Protein 3KTC (pdb70)

Radius of gyration: 26.6 Å; Cα contacts (8 Å, |Δi|>4): 1332; chains: 2; bounding box: 58×81×52 Å

Nearest PDB structures (foldseek):
  3ktc-assembly1_B  TM=1.002E+00  e=1.904E-61  Pectobacterium atrosepticum SCRI1043
  8jq4-assembly1_A  TM=7.885E-01  e=1.400E-09  Lacticaseibacillus rhamnosus
  8jq5-assembly1_A  TM=7.880E-01  e=6.395E-09  Lacticaseibacillus rhamnosus
  3uu0-assembly1_A  TM=7.818E-01  e=1.367E-08  Halalkalibacterium halodurans
  1k77-assembly1_A  TM=7.700E-01  e=2.352E-08  Escherichia coli

Structure (mmCIF, N/CA/C/O backbone):
data_3KTC
#
_entry.id   3KTC
#
_cell.length_a   79.653
_cell.length_b   79.653
_cell.length_c   194.406
_cell.angle_alpha   90.000
_cell.angle_beta   90.000
_cell.angle_gamma   120.000
#
_symmetry.space_group_name_H-M   'P 31 2 1'
#
loop_
_entity.id
_entity.type
_entity.pdbx_description
1 polymer 'Xylose isomerase'
2 non-polymer 'FE (III) ION'
3 non-polymer 'MAGNESIUM ION'
4 non-polymer 'CHLORIDE ION'
5 non-polymer 'UNKNOWN LIGAND'
6 non-polymer 1,2-ETHANEDIOL
7 water water
#
loop_
_atom_site.group_PDB
_atom_site.id
_atom_site.type_symbol
_atom_site.label_atom_id
_atom_site.label_alt_id
_atom_site.label_comp_id
_atom_site.label_asym_id
_atom_site.label_entity_id
_atom_site.label_seq_id
_atom_site.pdbx_PDB_ins_code
_atom_site.Cartn_x
_atom_site.Cartn_y
_atom_site.Cartn_z
_atom_site.occupancy
_atom_site.B_iso_or_equiv
_atom_site.auth_seq_id
_atom_site.auth_comp_id
_atom_site.auth_asym_id
_atom_site.auth_atom_id
_atom_site.pdbx_PDB_model_num
ATOM 1 N N . ALA A 1 3 ? 17.499 32.348 2.550 1.00 60.08 2 ALA A N 1
ATOM 2 C CA . ALA A 1 3 ? 16.247 31.529 2.398 1.00 59.57 2 ALA A CA 1
ATOM 3 C C . ALA A 1 3 ? 14.980 32.403 2.408 1.00 57.89 2 ALA A C 1
ATOM 4 O O . ALA A 1 3 ? 14.831 33.292 3.257 1.00 58.90 2 ALA A O 1
ATOM 6 N N . THR A 1 4 ? 14.080 32.146 1.456 1.00 54.54 3 THR A N 1
ATOM 7 C CA . THR A 1 4 ? 12.815 32.875 1.357 1.00 50.97 3 THR A CA 1
ATOM 8 C C . THR A 1 4 ? 11.662 31.863 1.336 1.00 45.70 3 THR A C 1
ATOM 9 O O . THR A 1 4 ? 11.765 30.787 0.737 1.00 44.68 3 THR A O 1
ATOM 13 N N . TYR A 1 5 ? 10.571 32.206 2.012 1.00 37.90 4 TYR A N 1
ATOM 14 C CA . TYR A 1 5 ? 9.465 31.283 2.184 1.00 33.25 4 TYR A CA 1
ATOM 15 C C . TYR A 1 5 ? 8.147 31.911 1.803 1.00 32.13 4 TYR A C 1
ATOM 16 O O . TYR A 1 5 ? 7.915 33.086 2.068 1.00 35.16 4 TYR A O 1
ATOM 25 N N A ASN A 1 6 ? 7.296 31.113 1.169 0.50 32.01 5 ASN A N 1
ATOM 26 N N B ASN A 1 6 ? 7.297 31.126 1.153 0.50 31.65 5 ASN A N 1
ATOM 27 C CA A ASN A 1 6 ? 5.934 31.515 0.866 0.50 32.40 5 ASN A CA 1
ATOM 28 C CA B ASN A 1 6 ? 5.929 31.537 0.868 0.50 31.76 5 ASN A CA 1
ATOM 29 C C A ASN A 1 6 ? 5.087 30.897 1.971 0.50 28.57 5 ASN A C 1
ATOM 30 C C B ASN A 1 6 ? 5.083 30.907 1.964 0.50 28.21 5 ASN A C 1
ATOM 31 O O A ASN A 1 6 ? 4.632 29.756 1.867 0.50 27.97 5 ASN A O 1
ATOM 32 O O B ASN A 1 6 ? 4.623 29.770 1.845 0.50 27.71 5 ASN A O 1
ATOM 41 N N . TYR A 1 7 ? 4.912 31.644 3.054 1.00 26.44 6 TYR A N 1
ATOM 42 C CA . TYR A 1 7 ? 4.200 31.109 4.216 1.00 23.39 6 TYR A CA 1
ATOM 43 C C . TYR A 1 7 ? 2.719 30.855 3.943 1.00 23.29 6 TYR A C 1
ATOM 44 O O . TYR A 1 7 ? 2.115 31.507 3.083 1.00 25.35 6 TYR A O 1
ATOM 53 N N . PRO A 1 8 ? 2.143 29.926 4.683 1.00 24.15 7 PRO A N 1
ATOM 54 C CA . PRO A 1 8 ? 0.714 29.673 4.611 1.00 25.42 7 PRO A CA 1
ATOM 55 C C . PRO A 1 8 ? -0.076 30.912 4.998 1.00 24.37 7 PRO A C 1
ATOM 56 O O . PRO A 1 8 ? 0.451 31.836 5.639 1.00 24.66 7 PRO A O 1
ATOM 60 N N . GLU A 1 9 ? -1.334 30.950 4.588 1.00 24.64 8 GLU A N 1
ATOM 61 C CA . GLU A 1 9 ? -2.230 31.994 5.074 1.00 26.06 8 GLU A CA 1
ATOM 62 C C . GLU A 1 9 ? -2.620 31.601 6.494 1.00 23.65 8 GLU A C 1
ATOM 63 O O . GLU A 1 9 ? -2.802 30.414 6.783 1.00 24.24 8 GLU A O 1
ATOM 69 N N . PHE A 1 10 ? -2.702 32.605 7.362 1.00 23.34 9 PHE A N 1
ATOM 70 C CA . PHE A 1 10 ? -3.034 32.416 8.755 1.00 22.70 9 PHE A CA 1
ATOM 71 C C . PHE A 1 10 ? -4.406 32.973 9.048 1.00 23.15 9 PHE A C 1
ATOM 72 O O . PHE A 1 10 ? -4.844 33.949 8.431 1.00 23.64 9 PHE A O 1
ATOM 80 N N . GLY A 1 11 ? -5.074 32.352 10.004 1.00 23.90 10 GLY A N 1
ATOM 81 C CA . GLY A 1 11 ? -6.382 32.835 10.447 1.00 24.76 10 GLY A CA 1
ATOM 82 C C . GLY A 1 11 ? -6.574 32.601 11.927 1.00 25.08 10 GLY A C 1
ATOM 83 O O . GLY A 1 11 ? -5.750 31.969 12.572 1.00 23.76 10 GLY A O 1
ATOM 84 N N . ALA A 1 12 ? -7.648 33.152 12.477 1.00 23.66 11 ALA A N 1
ATOM 85 C CA . ALA A 1 12 ? -7.964 32.907 13.863 1.00 24.04 11 ALA A CA 1
ATOM 86 C C . ALA A 1 12 ? -9.460 32.962 14.043 1.00 25.11 11 ALA A C 1
ATOM 87 O O . ALA A 1 12 ? -10.166 33.692 13.333 1.00 25.05 11 ALA A O 1
ATOM 89 N N . GLY A 1 13 ? -9.960 32.210 15.009 1.00 25.10 12 GLY A N 1
ATOM 90 C CA . GLY A 1 13 ? -11.314 32.471 15.452 1.00 24.71 12 GLY A CA 1
ATOM 91 C C . GLY A 1 13 ? -11.400 33.883 15.972 1.00 25.56 12 GLY A C 1
ATOM 92 O O . GLY A 1 13 ? -10.494 34.361 16.642 1.00 25.48 12 GLY A O 1
ATOM 93 N N . LEU A 1 14 ? -12.476 34.598 15.655 1.00 24.41 13 LEU A N 1
ATOM 94 C CA . LEU A 1 14 ? -12.562 35.994 16.062 1.00 23.75 13 LEU A CA 1
ATOM 95 C C . LEU A 1 14 ? -12.498 36.106 17.581 1.00 24.05 13 LEU A C 1
ATOM 96 O O . LEU A 1 14 ? -11.947 37.073 18.111 1.00 23.88 13 LEU A O 1
ATOM 101 N N . TRP A 1 15 ? -13.065 35.111 18.269 1.00 25.20 14 TRP A N 1
ATOM 102 C CA . TRP A 1 15 ? -13.054 35.019 19.724 1.00 26.17 14 TRP A CA 1
ATOM 103 C C . TRP A 1 15 ? -11.651 34.958 20.333 1.00 26.20 14 TRP A C 1
ATOM 104 O O . TRP A 1 15 ? -11.508 35.161 21.516 1.00 26.08 14 TRP A O 1
ATOM 115 N N . HIS A 1 16 ? -10.617 34.730 19.526 1.00 23.00 15 HIS A N 1
ATOM 116 C CA . HIS A 1 16 ? -9.229 34.899 19.986 1.00 22.60 15 HIS A CA 1
ATOM 117 C C . HIS A 1 16 ? -9.019 36.323 20.503 1.00 23.86 15 HIS A C 1
ATOM 118 O O . HIS A 1 16 ? -8.075 36.576 21.246 1.00 24.00 15 HIS A O 1
ATOM 125 N N . PHE A 1 17 ? -9.843 37.277 20.039 1.00 22.17 16 PHE A N 1
ATOM 126 C CA . PHE A 1 17 ? -9.746 38.677 20.426 1.00 22.34 16 PHE A CA 1
ATOM 127 C C . PHE A 1 17 ? -10.908 39.193 21.274 1.00 23.52 16 PHE A C 1
ATOM 128 O O . PHE A 1 17 ? -11.035 40.397 21.495 1.00 23.91 16 PHE A O 1
ATOM 136 N N . ALA A 1 18 ? -11.726 38.261 21.770 1.00 23.75 17 ALA A N 1
ATOM 137 C CA . ALA A 1 18 ? -12.772 38.594 22.732 1.00 24.62 17 ALA A CA 1
ATOM 138 C C . ALA A 1 18 ? -12.170 38.445 24.122 1.00 25.88 17 ALA A C 1
ATOM 139 O O . ALA A 1 18 ? -11.143 37.786 24.306 1.00 25.96 17 ALA A O 1
ATOM 141 N N . ASN A 1 19 ? -12.818 39.059 25.100 1.00 25.85 18 ASN A N 1
ATOM 142 C CA . ASN A 1 19 ? -12.500 38.790 26.494 1.00 25.27 18 ASN A CA 1
ATOM 143 C C . ASN A 1 19 ? -13.520 37.788 26.986 1.00 26.15 18 ASN A C 1
ATOM 144 O O . ASN A 1 19 ? -14.653 37.752 26.513 1.00 27.09 18 ASN A O 1
ATOM 149 N N . TYR A 1 20 ? -13.105 36.951 27.923 1.00 23.62 19 TYR A N 1
ATOM 150 C CA . TYR A 1 20 ? -13.878 35.782 28.283 1.00 23.47 19 TYR A CA 1
ATOM 151 C C . TYR A 1 20 ? -14.524 35.911 29.649 1.00 24.05 19 TYR A C 1
ATOM 152 O O . TYR A 1 20 ? -14.379 36.913 30.353 1.00 23.59 19 TYR A O 1
ATOM 161 N N A ILE A 1 21 ? -15.232 34.864 30.024 0.60 23.08 20 ILE A N 1
ATOM 162 N N B ILE A 1 21 ? -15.314 34.889 29.957 0.40 23.04 20 ILE A N 1
ATOM 163 C CA A ILE A 1 21 ? -15.931 34.796 31.296 0.60 23.25 20 ILE A CA 1
ATOM 164 C CA B ILE A 1 21 ? -16.012 34.725 31.229 0.40 23.02 20 ILE A CA 1
ATOM 165 C C A ILE A 1 21 ? -15.988 33.310 31.628 0.60 23.11 20 ILE A C 1
ATOM 166 C C B ILE A 1 21 ? -15.846 33.262 31.630 0.40 22.97 20 ILE A C 1
ATOM 167 O O A ILE A 1 21 ? -16.011 32.475 30.722 0.60 23.76 20 ILE A O 1
ATOM 168 O O B ILE A 1 21 ? -15.555 32.406 30.792 0.40 23.50 20 ILE A O 1
ATOM 177 N N . ASP A 1 22 ? -15.969 32.982 32.922 1.00 23.46 21 ASP A N 1
ATOM 178 C CA . ASP A 1 22 ? -16.112 31.598 33.370 1.00 23.51 21 ASP A CA 1
ATOM 179 C C . ASP A 1 22 ? -16.980 31.570 34.624 1.00 24.34 21 ASP A C 1
ATOM 180 O O . ASP A 1 22 ? -17.493 32.610 35.066 1.00 24.57 21 ASP A O 1
ATOM 185 N N . ARG A 1 23 ? -17.196 30.382 35.177 1.00 22.98 22 ARG A N 1
ATOM 186 C CA . ARG A 1 23 ? -18.108 30.251 36.305 1.00 24.10 22 ARG A CA 1
ATOM 187 C C . ARG A 1 23 ? -17.613 30.869 37.600 1.00 26.14 22 ARG A C 1
ATOM 188 O O . ARG A 1 23 ? -18.387 30.970 38.572 1.00 25.17 22 ARG A O 1
ATOM 196 N N . TYR A 1 24 ? -16.349 31.291 37.617 1.00 26.14 23 TYR A N 1
ATOM 197 C CA . TYR A 1 24 ? -15.729 31.907 38.797 1.00 27.01 23 TYR A CA 1
ATOM 198 C C . TYR A 1 24 ? -15.570 33.409 38.601 1.00 26.72 23 TYR A C 1
ATOM 199 O O . TYR A 1 24 ? -16.134 34.202 39.376 1.00 26.44 23 TYR A O 1
ATOM 208 N N . ALA A 1 25 ? -14.822 33.821 37.572 1.00 25.77 24 ALA A N 1
ATOM 209 C CA . ALA A 1 25 ? -14.677 35.234 37.233 1.00 27.00 24 ALA A CA 1
ATOM 210 C C . ALA A 1 25 ? -15.917 35.599 36.418 1.00 27.52 24 ALA A C 1
ATOM 211 O O . ALA A 1 25 ? -15.859 35.841 35.207 1.00 28.77 24 ALA A O 1
ATOM 213 N N . VAL A 1 26 ? -17.048 35.664 37.108 1.00 26.50 25 VAL A N 1
ATOM 214 C CA . VAL A 1 26 ? -18.329 35.902 36.464 1.00 26.11 25 VAL A CA 1
ATOM 215 C C . VAL A 1 26 ? -18.465 37.333 35.999 1.00 28.91 25 VAL A C 1
ATOM 216 O O . VAL A 1 26 ? -19.403 37.649 35.271 1.00 30.46 25 VAL A O 1
ATOM 220 N N . ASP A 1 27 ? -17.556 38.204 36.447 1.00 27.41 26 ASP A N 1
ATOM 221 C CA . ASP A 1 27 ? -17.493 39.591 35.988 1.00 27.72 26 ASP A CA 1
ATOM 222 C C . ASP A 1 27 ? -16.523 39.783 34.821 1.00 27.85 26 ASP A C 1
ATOM 223 O O . ASP A 1 27 ? -16.284 40.907 34.396 1.00 29.86 26 ASP A O 1
ATOM 228 N N . GLY A 1 28 ? -15.995 38.676 34.308 1.00 27.11 27 GLY A N 1
ATOM 229 C CA . GLY A 1 28 ? -15.241 38.663 33.057 1.00 27.65 27 GLY A CA 1
ATOM 230 C C . GLY A 1 28 ? -13.763 38.863 33.226 1.00 26.88 27 GLY A C 1
ATOM 231 O O . GLY A 1 28 ? -13.339 39.365 34.230 1.00 29.64 27 GLY A O 1
ATOM 232 N N A TYR A 1 29 ? -13.008 38.420 32.226 0.60 24.59 28 TYR A N 1
ATOM 233 N N B TYR A 1 29 ? -12.978 38.493 32.223 0.40 24.85 28 TYR A N 1
ATOM 234 C CA A TYR A 1 29 ? -11.561 38.610 32.125 0.60 24.86 28 TYR A CA 1
ATOM 235 C CA B TYR A 1 29 ? -11.513 38.621 32.279 0.40 24.70 28 TYR A CA 1
ATOM 236 C C A TYR A 1 29 ? -11.332 39.752 31.150 0.60 25.22 28 TYR A C 1
ATOM 237 C C B TYR A 1 29 ? -11.001 39.963 31.708 0.40 24.74 28 TYR A C 1
ATOM 238 O O A TYR A 1 29 ? -10.753 39.565 30.077 0.60 29.12 28 TYR A O 1
ATOM 239 O O B TYR A 1 29 ? -9.801 40.201 31.664 0.40 26.32 28 TYR A O 1
ATOM 249 N N . GLY A 1 30 ? -11.913 40.889 31.456 1.00 26.17 29 GLY A N 1
ATOM 250 C CA . GLY A 1 30 ? -11.647 42.129 30.727 1.00 26.28 29 GLY A CA 1
ATOM 251 C C . GLY A 1 30 ? -13.003 42.601 30.244 1.00 26.30 29 GLY A C 1
ATOM 252 O O . GLY A 1 30 ? -13.999 41.892 30.396 1.00 26.01 29 GLY A O 1
ATOM 253 N N . PRO A 1 31 ? -13.049 43.793 29.627 1.00 28.62 30 PRO A N 1
ATOM 254 C CA . PRO A 1 31 ? -14.312 44.361 29.154 1.00 30.57 30 PRO A CA 1
ATOM 255 C C . PRO A 1 31 ? -14.884 43.658 27.912 1.00 31.49 30 PRO A C 1
ATOM 256 O O . PRO A 1 31 ? -14.148 43.034 27.136 1.00 27.35 30 PRO A O 1
ATOM 260 N N . ALA A 1 32 ? -16.194 43.769 27.735 1.00 32.44 31 ALA A N 1
ATOM 261 C CA . ALA A 1 32 ? -16.868 43.165 26.598 1.00 32.90 31 ALA A CA 1
ATOM 262 C C . ALA A 1 32 ? -16.441 43.905 25.342 1.00 31.43 31 ALA A C 1
ATOM 263 O O . ALA A 1 32 ? -16.486 45.126 25.291 1.00 31.22 31 ALA A O 1
ATOM 265 N N . LEU A 1 33 ? -15.986 43.163 24.338 1.00 28.54 32 LEU A N 1
ATOM 266 C CA . LEU A 1 33 ? -15.581 43.737 23.062 1.00 28.71 32 LEU A CA 1
ATOM 267 C C . LEU A 1 33 ? -16.605 43.359 21.989 1.00 27.04 32 LEU A C 1
ATOM 268 O O . LEU A 1 33 ? -17.026 42.201 21.898 1.00 28.76 32 LEU A O 1
ATOM 273 N N . SER A 1 34 ? -17.000 44.326 21.171 1.00 25.87 33 SER A N 1
ATOM 274 C CA . SER A 1 34 ? -17.948 44.043 20.113 1.00 26.53 33 SER A CA 1
ATOM 275 C C . SER A 1 34 ? -17.267 43.236 19.002 1.00 26.93 33 SER A C 1
ATOM 276 O O . SER A 1 34 ? -16.035 43.119 18.949 1.00 27.46 33 SER A O 1
ATOM 279 N N . THR A 1 35 ? -18.078 42.730 18.084 1.00 25.17 34 THR A N 1
ATOM 280 C CA . THR A 1 35 ? -17.579 42.036 16.901 1.00 24.57 34 THR A CA 1
ATOM 281 C C . THR A 1 35 ? -16.590 42.911 16.157 1.00 26.41 34 THR A C 1
ATOM 282 O O . THR A 1 35 ? -15.559 42.434 15.697 1.00 23.96 34 THR A O 1
ATOM 286 N N . ILE A 1 36 ? -16.916 44.198 16.066 1.00 25.33 35 ILE A N 1
ATOM 287 C CA . ILE A 1 36 ? -16.083 45.171 15.339 1.00 25.28 35 ILE A CA 1
ATOM 288 C C . ILE A 1 36 ? -14.770 45.413 16.084 1.00 26.72 35 ILE A C 1
ATOM 289 O O . ILE A 1 36 ? -13.714 45.381 15.461 1.00 22.59 35 ILE A O 1
ATOM 294 N N . ASP A 1 37 ? -14.827 45.586 17.414 1.00 25.39 36 ASP A N 1
ATOM 295 C CA . ASP A 1 37 ? -13.602 45.700 18.230 1.00 25.61 36 ASP A CA 1
ATOM 296 C C . ASP A 1 37 ? -12.689 44.484 18.031 1.00 24.75 36 ASP A C 1
ATOM 297 O O . ASP A 1 37 ? -11.457 44.600 17.968 1.00 25.70 36 ASP A O 1
ATOM 302 N N . GLN A 1 38 ? -13.294 43.308 17.945 1.00 24.52 37 GLN A N 1
ATOM 303 C CA . GLN A 1 38 ? -12.523 42.080 17.784 1.00 24.17 37 GLN A CA 1
ATOM 304 C C . GLN A 1 38 ? -11.837 42.012 16.404 1.00 24.13 37 GLN A C 1
ATOM 305 O O . GLN A 1 38 ? -10.688 41.587 16.291 1.00 25.85 37 GLN A O 1
ATOM 311 N N . ILE A 1 39 ? -12.544 42.447 15.361 1.00 23.55 38 ILE A N 1
ATOM 312 C CA . ILE A 1 39 ? -11.959 42.518 14.021 1.00 23.24 38 ILE A CA 1
ATOM 313 C C . ILE A 1 39 ? -10.804 43.527 14.017 1.00 22.31 38 ILE A C 1
ATOM 314 O O . ILE A 1 39 ? -9.740 43.265 13.435 1.00 24.61 38 ILE A O 1
ATOM 319 N N . ASN A 1 40 ? -10.991 44.672 14.672 1.00 24.38 39 ASN A N 1
ATOM 320 C CA . ASN A 1 40 ? -9.923 45.681 14.769 1.00 25.92 39 ASN A CA 1
ATOM 321 C C . ASN A 1 40 ? -8.704 45.119 15.502 1.00 26.77 39 ASN A C 1
ATOM 322 O O . ASN A 1 40 ? -7.571 45.389 15.137 1.00 27.31 39 ASN A O 1
ATOM 327 N N . ALA A 1 41 ? -8.944 44.325 16.538 1.00 25.60 40 ALA A N 1
ATOM 328 C CA . ALA A 1 41 ? -7.869 43.624 17.242 1.00 26.10 40 ALA A CA 1
ATOM 329 C C . ALA A 1 41 ? -7.133 42.639 16.335 1.00 25.31 40 ALA A C 1
ATOM 330 O O . ALA A 1 41 ? -5.892 42.606 16.304 1.00 27.78 40 ALA A O 1
ATOM 332 N N . ALA A 1 42 ? -7.873 41.849 15.567 1.00 23.22 41 ALA A N 1
ATOM 333 C CA . ALA A 1 42 ? -7.254 40.882 14.668 1.00 22.55 41 ALA A CA 1
ATOM 334 C C . ALA A 1 42 ? -6.356 41.610 13.680 1.00 22.72 41 ALA A C 1
ATOM 335 O O . ALA A 1 42 ? -5.275 41.122 13.338 1.00 24.26 41 ALA A O 1
ATOM 337 N N . LYS A 1 43 ? -6.781 42.800 13.252 1.00 22.61 42 LYS A N 1
ATOM 338 C CA . LYS A 1 43 ? -5.957 43.614 12.362 1.00 24.15 42 LYS A CA 1
ATOM 339 C C . LYS A 1 43 ? -4.572 43.922 12.940 1.00 24.63 42 LYS A C 1
ATOM 340 O O . LYS A 1 43 ? -3.568 43.932 12.208 1.00 24.08 42 LYS A O 1
ATOM 346 N N A GLU A 1 44 ? -4.523 44.157 14.256 0.60 24.86 43 GLU A N 1
ATOM 347 N N B GLU A 1 44 ? -4.512 44.159 14.246 0.40 23.12 43 GLU A N 1
ATOM 348 C CA A GLU A 1 44 ? -3.272 44.509 14.941 0.60 25.21 43 GLU A CA 1
ATOM 349 C CA B GLU A 1 44 ? -3.253 44.527 14.883 0.40 21.81 43 GLU A CA 1
ATOM 350 C C A GLU A 1 44 ? -2.250 43.389 14.941 0.60 23.22 43 GLU A C 1
ATOM 351 C C B GLU A 1 44 ? -2.257 43.382 15.012 0.40 21.53 43 GLU A C 1
ATOM 352 O O A GLU A 1 44 ? -1.072 43.652 15.111 0.60 23.92 43 GLU A O 1
ATOM 353 O O B GLU A 1 44 ? -1.104 43.627 15.332 0.40 21.84 43 GLU A O 1
ATOM 364 N N . VAL A 1 45 ? -2.678 42.144 14.762 1.00 22.64 44 VAL A N 1
ATOM 365 C CA . VAL A 1 45 ? -1.741 41.020 14.761 1.00 23.27 44 VAL A CA 1
ATOM 366 C C . VAL A 1 45 ? -0.716 41.210 13.647 1.00 25.13 44 VAL A C 1
ATOM 367 O O . VAL A 1 45 ? 0.497 41.024 13.854 1.00 26.16 44 VAL A O 1
ATOM 371 N N A GLY A 1 46 ? -1.196 41.616 12.474 0.50 25.08 45 GLY A N 1
ATOM 372 N N B GLY A 1 46 ? -1.216 41.622 12.483 0.50 26.18 45 GLY A N 1
ATOM 373 C CA A GLY A 1 46 ? -0.327 41.930 11.350 0.50 25.47 45 GLY A CA 1
ATOM 374 C CA B GLY A 1 46 ? -0.386 41.929 11.335 0.50 27.28 45 GLY A CA 1
ATOM 375 C C A GLY A 1 46 ? 0.085 40.785 10.456 0.50 26.28 45 GLY A C 1
ATOM 376 C C B GLY A 1 46 ? -0.372 40.873 10.258 0.50 28.61 45 GLY A C 1
ATOM 377 O O A GLY A 1 46 ? 0.975 40.944 9.616 0.50 28.17 45 GLY A O 1
ATOM 378 O O B GLY A 1 46 ? -0.348 41.202 9.074 0.50 34.38 45 GLY A O 1
ATOM 379 N N . GLU A 1 47 ? -0.503 39.619 10.655 1.00 27.42 46 GLU A N 1
ATOM 380 C CA . GLU A 1 47 ? -0.228 38.494 9.777 1.00 29.48 46 GLU A CA 1
ATOM 381 C C . GLU A 1 47 ? -1.430 37.639 9.430 1.00 25.85 46 GLU A C 1
ATOM 382 O O . GLU A 1 47 ? -1.272 36.613 8.765 1.00 25.27 46 GLU A O 1
ATOM 388 N N . LEU A 1 48 ? -2.610 38.002 9.936 1.00 23.80 47 LEU A N 1
ATOM 389 C CA . LEU A 1 48 ? -3.803 37.220 9.674 1.00 23.83 47 LEU A CA 1
ATOM 390 C C . LEU A 1 48 ? -4.460 37.618 8.373 1.00 24.31 47 LEU A C 1
ATOM 391 O O . LEU A 1 48 ? -4.484 38.798 8.013 1.00 23.75 47 LEU A O 1
ATOM 396 N N . SER A 1 49 ? -4.996 36.628 7.679 1.00 22.74 48 SER A N 1
ATOM 397 C CA . SER A 1 49 ? -5.759 36.851 6.470 1.00 23.55 48 SER A CA 1
ATOM 398 C C . SER A 1 49 ? -7.236 36.490 6.618 1.00 22.15 48 SER A C 1
ATOM 399 O O . SER A 1 49 ? -8.059 36.936 5.808 1.00 23.33 48 SER A O 1
ATOM 402 N N . TYR A 1 50 ? -7.561 35.671 7.625 1.00 23.09 49 TYR A N 1
ATOM 403 C CA . TYR A 1 50 ? -8.909 35.157 7.805 1.00 24.80 49 TYR A CA 1
ATOM 404 C C . TYR A 1 50 ? -9.315 35.160 9.235 1.00 24.82 49 TYR A C 1
ATOM 405 O O . TYR A 1 50 ? -8.485 35.015 10.121 1.00 23.18 49 TYR A O 1
ATOM 414 N N . VAL A 1 51 ? -10.613 35.294 9.451 1.00 24.53 50 VAL A N 1
ATOM 415 C CA . VAL A 1 51 ? -11.199 35.032 10.747 1.00 23.59 50 VAL A CA 1
ATOM 416 C C . VAL A 1 51 ? -12.452 34.174 10.610 1.00 23.70 50 VAL A C 1
ATOM 417 O O . VAL A 1 51 ? -13.070 34.132 9.546 1.00 23.67 50 VAL A O 1
ATOM 421 N N . ASP A 1 52 ? -12.783 33.461 11.687 1.00 22.52 51 ASP A N 1
ATOM 422 C CA . ASP A 1 52 ? -14.064 32.725 11.818 1.00 22.88 51 ASP A CA 1
ATOM 423 C C . ASP A 1 52 ? -14.928 33.584 12.727 1.00 23.25 51 ASP A C 1
ATOM 424 O O . ASP A 1 52 ? -14.559 33.838 13.875 1.00 24.34 51 ASP A O 1
ATOM 429 N N . LEU A 1 53 ? -16.066 34.052 12.216 1.00 23.08 52 LEU A N 1
ATOM 430 C CA . LEU A 1 53 ? -16.932 34.948 12.970 1.00 24.10 52 LEU A CA 1
ATOM 431 C C . LEU A 1 53 ? -18.135 34.239 13.597 1.00 23.46 52 LEU A C 1
ATOM 432 O O . LEU A 1 53 ? -18.906 33.589 12.903 1.00 24.76 52 LEU A O 1
ATOM 437 N N . PRO A 1 54 ? -18.296 34.358 14.924 1.00 24.05 53 PRO A N 1
ATOM 438 C CA . PRO A 1 54 ? -19.535 33.927 15.539 1.00 24.24 53 PRO A CA 1
ATOM 439 C C . PRO A 1 54 ? -20.741 34.723 15.046 1.00 24.31 53 PRO A C 1
ATOM 440 O O . PRO A 1 54 ? -20.622 35.895 14.766 1.00 27.18 53 PRO A O 1
ATOM 444 N N . TYR A 1 55 ? -21.889 34.061 14.972 1.00 23.69 54 TYR A N 1
ATOM 445 C CA . TYR A 1 55 ? -23.115 34.684 14.523 1.00 24.22 54 TYR A CA 1
ATOM 446 C C . TYR A 1 55 ? -24.243 34.220 15.411 1.00 23.80 54 TYR A C 1
ATOM 447 O O . TYR A 1 55 ? -24.330 33.036 15.676 1.00 24.77 54 TYR A O 1
ATOM 456 N N . PRO A 1 56 ? -25.138 35.134 15.839 1.00 24.43 55 PRO A N 1
ATOM 457 C CA . PRO A 1 56 ? -25.216 36.565 15.581 1.00 25.50 55 PRO A CA 1
ATOM 458 C C . PRO A 1 56 ? -24.010 37.331 16.075 1.00 24.85 55 PRO A C 1
ATOM 459 O O . PRO A 1 56 ? -23.285 36.851 16.949 1.00 26.06 55 PRO A O 1
ATOM 463 N N . PHE A 1 57 ? -23.786 38.488 15.464 1.00 26.20 56 PHE A N 1
ATOM 464 C CA . PHE A 1 57 ? -22.731 39.401 15.868 1.00 26.60 56 PHE A CA 1
ATOM 465 C C . PHE A 1 57 ? -23.149 40.017 17.188 1.00 28.94 56 PHE A C 1
ATOM 466 O O . PHE A 1 57 ? -24.303 39.847 17.603 1.00 29.74 56 PHE A O 1
ATOM 474 N N . THR A 1 58 ? -22.237 40.714 17.859 1.00 28.68 57 THR A N 1
ATOM 475 C CA . THR A 1 58 ? -22.605 41.359 19.135 1.00 27.69 57 THR A CA 1
ATOM 476 C C . THR A 1 58 ? -23.751 42.380 18.939 1.00 29.25 57 THR A C 1
ATOM 477 O O . THR A 1 58 ? -23.989 42.858 17.826 1.00 28.23 57 THR A O 1
ATOM 481 N N . PRO A 1 59 ? -24.497 42.699 20.020 1.00 29.82 58 PRO A N 1
ATOM 482 C CA . PRO A 1 59 ? -25.669 43.579 19.882 1.00 30.09 58 PRO A CA 1
ATOM 483 C C . PRO A 1 59 ? -25.431 44.873 19.132 1.00 31.05 58 PRO A C 1
ATOM 484 O O . PRO A 1 59 ? -24.450 45.565 19.387 1.00 31.80 58 PRO A O 1
ATOM 488 N N . GLY A 1 60 ? -26.307 45.173 18.184 1.00 30.61 59 GLY A N 1
ATOM 489 C CA . GLY A 1 60 ? -26.202 46.378 17.395 1.00 31.36 59 GLY A CA 1
ATOM 490 C C . GLY A 1 60 ? -25.333 46.287 16.155 1.00 29.73 59 GLY A C 1
ATOM 491 O O . GLY A 1 60 ? -25.440 47.138 15.270 1.00 29.36 59 GLY A O 1
ATOM 492 N N . VAL A 1 61 ? -24.478 45.268 16.075 1.00 29.44 60 VAL A N 1
ATOM 493 C CA . VAL A 1 61 ? -23.569 45.143 14.936 1.00 28.81 60 VAL A CA 1
ATOM 494 C C . VAL A 1 61 ? -24.279 44.569 13.721 1.00 26.91 60 VAL A C 1
ATOM 495 O O . VAL A 1 61 ? -24.899 43.518 13.818 1.00 30.12 60 VAL A O 1
ATOM 499 N N . THR A 1 62 ? -24.172 45.250 12.588 1.00 27.06 61 THR A N 1
ATOM 500 C CA . THR A 1 62 ? -24.808 44.782 11.364 1.00 28.45 61 THR A CA 1
ATOM 501 C C . THR A 1 62 ? -23.810 44.128 10.427 1.00 29.17 61 THR A C 1
ATOM 502 O O . THR A 1 62 ? -22.594 44.333 10.547 1.00 28.92 61 THR A O 1
ATOM 506 N N . LEU A 1 63 ? -24.350 43.353 9.484 1.00 29.94 62 LEU A N 1
ATOM 507 C CA . LEU A 1 63 ? -23.561 42.675 8.456 1.00 30.16 62 LEU A CA 1
ATOM 508 C C . LEU A 1 63 ? -22.763 43.672 7.634 1.00 27.28 62 LEU A C 1
ATOM 509 O O . LEU A 1 63 ? -21.618 43.409 7.287 1.00 25.51 62 LEU A O 1
ATOM 514 N N A SER A 1 64 ? -23.367 44.815 7.326 0.60 28.22 63 SER A N 1
ATOM 515 N N B SER A 1 64 ? -23.367 44.815 7.322 0.40 28.46 63 SER A N 1
ATOM 516 C CA A SER A 1 64 ? -22.687 45.855 6.566 0.60 27.27 63 SER A CA 1
ATOM 517 C CA B SER A 1 64 ? -22.685 45.866 6.570 0.40 28.34 63 SER A CA 1
ATOM 518 C C A SER A 1 64 ? -21.460 46.368 7.316 0.60 27.22 63 SER A C 1
ATOM 519 C C B SER A 1 64 ? -21.459 46.380 7.315 0.40 27.79 63 SER A C 1
ATOM 520 O O A SER A 1 64 ? -20.392 46.506 6.735 0.60 27.63 63 SER A O 1
ATOM 521 O O B SER A 1 64 ? -20.397 46.545 6.725 0.40 28.17 63 SER A O 1
ATOM 526 N N . GLU A 1 65 ? -21.609 46.616 8.615 1.00 27.07 64 GLU A N 1
ATOM 527 C CA . GLU A 1 65 ? -20.486 47.041 9.463 1.00 27.82 64 GLU A CA 1
ATOM 528 C C . GLU A 1 65 ? -19.386 45.981 9.535 1.00 26.63 64 GLU A C 1
ATOM 529 O O . GLU A 1 65 ? -18.196 46.315 9.535 1.00 25.69 64 GLU A O 1
ATOM 535 N N . VAL A 1 66 ? -19.780 44.712 9.605 1.00 26.71 65 VAL A N 1
ATOM 536 C CA . VAL A 1 66 ? -18.808 43.614 9.617 1.00 26.99 65 VAL A CA 1
ATOM 537 C C . VAL A 1 66 ? -18.018 43.604 8.301 1.00 26.61 65 VAL A C 1
ATOM 538 O O . VAL A 1 66 ? -16.783 43.541 8.301 1.00 25.79 65 VAL A O 1
ATOM 542 N N . LYS A 1 67 ? -18.730 43.722 7.180 1.00 25.98 66 LYS A N 1
ATOM 543 C CA . LYS A 1 67 ? -18.070 43.751 5.879 1.00 27.16 66 LYS A CA 1
ATOM 544 C C . LYS A 1 67 ? -17.037 44.879 5.804 1.00 26.18 66 LYS A C 1
ATOM 545 O O . LYS A 1 67 ? -15.916 44.667 5.334 1.00 26.26 66 LYS A O 1
ATOM 551 N N . ASP A 1 68 ? -17.414 46.057 6.297 1.00 26.68 67 ASP A N 1
ATOM 552 C CA . ASP A 1 68 ? -16.523 47.213 6.276 1.00 27.47 67 ASP A CA 1
ATOM 553 C C . ASP A 1 68 ? -15.283 47.000 7.156 1.00 26.25 67 ASP A C 1
ATOM 554 O O . ASP A 1 68 ? -14.160 47.322 6.750 1.00 25.49 67 ASP A O 1
ATOM 559 N N . ALA A 1 69 ? -15.491 46.457 8.351 1.00 24.90 68 ALA A N 1
ATOM 560 C CA . ALA A 1 69 ? -14.406 46.216 9.294 1.00 23.05 68 ALA A CA 1
ATOM 561 C C . ALA A 1 69 ? -13.452 45.185 8.739 1.00 25.06 68 ALA A C 1
ATOM 562 O O . ALA A 1 69 ? -12.236 45.323 8.877 1.00 23.87 68 ALA A O 1
ATOM 564 N N . LEU A 1 70 ? -14.003 44.125 8.141 1.00 25.61 69 LEU A N 1
ATOM 565 C CA . LEU A 1 70 ? -13.185 43.080 7.541 1.00 24.98 69 LEU A CA 1
ATOM 566 C C . LEU A 1 70 ? -12.333 43.653 6.414 1.00 25.33 69 LEU A C 1
ATOM 567 O O . LEU A 1 70 ? -11.126 43.413 6.349 1.00 26.84 69 LEU A O 1
ATOM 572 N N . LYS A 1 71 ? -12.956 44.420 5.536 1.00 25.57 70 LYS A N 1
ATOM 573 C CA . LYS A 1 71 ? -12.235 45.036 4.422 1.00 28.20 70 LYS A CA 1
ATOM 574 C C . LYS A 1 71 ? -11.109 45.951 4.947 1.00 27.73 70 LYS A C 1
ATOM 575 O O . LYS A 1 71 ? -9.968 45.873 4.482 1.00 27.34 70 LYS A O 1
ATOM 579 N N . ASP A 1 72 ? -11.410 46.769 5.952 1.00 27.56 71 ASP A N 1
ATOM 580 C CA . ASP A 1 72 ? -10.408 47.675 6.502 1.00 29.56 71 ASP A CA 1
ATOM 581 C C . ASP A 1 72 ? -9.266 46.957 7.213 1.00 29.15 71 ASP A C 1
ATOM 582 O O . ASP A 1 72 ? -8.163 47.484 7.277 1.00 31.17 71 ASP A O 1
ATOM 587 N N . ALA A 1 73 ? -9.533 45.755 7.718 1.00 26.64 72 ALA A N 1
ATOM 588 C CA . ALA A 1 73 ? -8.543 44.925 8.416 1.00 26.78 72 ALA A CA 1
ATOM 589 C C . ALA A 1 73 ? -7.712 44.049 7.493 1.00 26.06 72 ALA A C 1
ATOM 590 O O . ALA A 1 73 ? -6.793 43.364 7.961 1.00 28.63 72 ALA A O 1
ATOM 592 N N . GLY A 1 74 ? -8.074 44.000 6.215 1.00 27.35 73 GLY A N 1
ATOM 593 C CA . GLY A 1 74 ? -7.451 43.061 5.266 1.00 27.16 73 GLY A CA 1
ATOM 594 C C . GLY A 1 74 ? -7.802 41.619 5.575 1.00 26.94 73 GLY A C 1
ATOM 595 O O . GLY A 1 74 ? -6.987 40.708 5.403 1.00 29.23 73 GLY A O 1
ATOM 596 N N . LEU A 1 75 ? -9.015 41.396 6.063 1.00 25.80 74 LEU A N 1
ATOM 597 C CA . LEU A 1 75 ? -9.449 40.070 6.450 1.00 25.12 74 LEU A CA 1
ATOM 598 C C . LEU A 1 75 ? -10.665 39.593 5.665 1.00 24.16 74 LEU A C 1
ATOM 599 O O . LEU A 1 75 ? -11.492 40.392 5.226 1.00 25.38 74 LEU A O 1
ATOM 604 N N . LYS A 1 76 ? -10.734 38.274 5.516 1.00 23.99 75 LYS A N 1
ATOM 605 C CA . LYS A 1 76 ? -11.873 37.578 4.948 1.00 26.88 75 LYS A CA 1
ATOM 606 C C . LYS A 1 76 ? -12.414 36.580 5.959 1.00 25.29 75 LYS A C 1
ATOM 607 O O . LYS A 1 76 ? -11.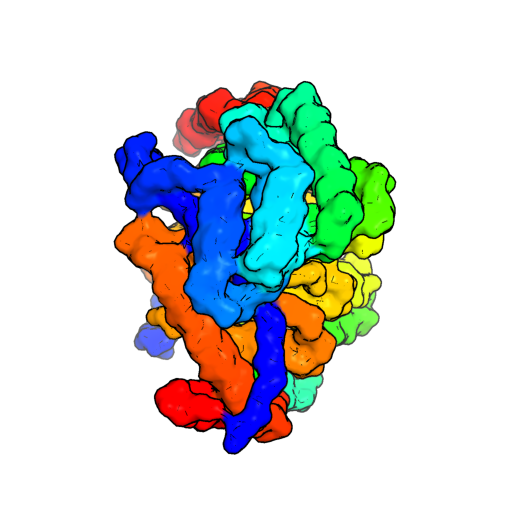682 36.079 6.806 1.00 24.38 75 LYS A O 1
ATOM 613 N N . ALA A 1 77 ? -13.697 36.268 5.838 1.00 24.73 76 ALA A N 1
ATOM 614 C CA . ALA A 1 77 ? -14.326 35.280 6.684 1.00 23.04 76 ALA A CA 1
ATOM 615 C C . ALA A 1 77 ? -14.026 33.881 6.126 1.00 23.81 76 ALA A C 1
ATOM 616 O O . ALA A 1 77 ? -14.321 33.603 4.972 1.00 25.59 76 ALA A O 1
ATOM 618 N N A ILE A 1 78 ? -13.406 33.036 6.936 0.70 24.99 77 ILE A N 1
ATOM 619 N N B ILE A 1 78 ? -13.413 33.018 6.927 0.30 24.55 77 ILE A N 1
ATOM 620 C CA A ILE A 1 78 ? -13.173 31.653 6.542 0.70 25.40 77 ILE A CA 1
ATOM 621 C CA B ILE A 1 78 ? -13.182 31.639 6.497 0.30 24.63 77 ILE A CA 1
ATOM 622 C C A ILE A 1 78 ? -14.387 30.811 6.917 0.70 25.84 77 ILE A C 1
ATOM 623 C C B ILE A 1 78 ? -14.342 30.753 6.952 0.30 25.41 77 ILE A C 1
ATOM 624 O O A ILE A 1 78 ? -14.780 29.910 6.185 0.70 25.42 77 ILE A O 1
ATOM 625 O O B ILE A 1 78 ? -14.656 29.758 6.306 0.30 25.17 77 ILE A O 1
ATOM 634 N N . GLY A 1 79 ? -14.974 31.119 8.062 1.00 25.74 78 GLY A N 1
ATOM 635 C CA . GLY A 1 79 ? -16.084 30.357 8.595 1.00 25.43 78 GLY A CA 1
ATOM 636 C C . GLY A 1 79 ? -17.007 31.270 9.366 1.00 25.91 78 GLY A C 1
ATOM 637 O O . GLY A 1 79 ? -16.638 32.399 9.727 1.00 25.98 78 GLY A O 1
ATOM 638 N N . ILE A 1 80 ? -18.231 30.791 9.570 1.00 24.44 79 ILE A N 1
ATOM 639 C CA . ILE A 1 80 ? -19.220 31.465 10.409 1.00 22.89 79 ILE A CA 1
ATOM 640 C C . ILE A 1 80 ? -19.659 30.434 11.419 1.00 24.29 79 ILE A C 1
ATOM 641 O O . ILE A 1 80 ? -20.006 29.316 11.058 1.00 25.72 79 ILE A O 1
ATOM 646 N N . THR A 1 81 ? -19.619 30.810 12.691 1.00 23.81 80 THR A N 1
ATOM 647 C CA . THR A 1 81 ? -19.957 29.887 13.782 1.00 22.19 80 THR A CA 1
ATOM 648 C C . THR A 1 81 ? -21.285 30.312 14.443 1.00 23.24 80 THR A C 1
ATOM 649 O O . THR A 1 81 ? -21.323 31.268 15.235 1.00 24.89 80 THR A O 1
ATOM 653 N N . PRO A 1 82 ? -22.402 29.644 14.082 1.00 23.19 81 PRO A N 1
ATOM 654 C CA . PRO A 1 82 ? -23.639 29.980 14.762 1.00 23.92 81 PRO A CA 1
ATOM 655 C C . PRO A 1 82 ? -23.518 29.683 16.252 1.00 23.95 81 PRO A C 1
ATOM 656 O O . PRO A 1 82 ? -23.030 28.611 16.668 1.00 23.80 81 PRO A O 1
ATOM 660 N N . GLU A 1 83 ? -23.970 30.623 17.067 1.00 24.57 82 GLU A N 1
ATOM 661 C CA . GLU A 1 83 ? -23.824 30.499 18.519 1.00 24.72 82 GLU A CA 1
ATOM 662 C C . GLU A 1 83 ? -24.963 29.689 19.147 1.00 25.90 82 GLU A C 1
ATOM 663 O O . GLU A 1 83 ? -25.825 30.217 19.846 1.00 26.20 82 GLU A O 1
ATOM 669 N N . ILE A 1 84 ? -24.890 28.379 18.910 1.00 24.83 83 ILE A N 1
ATOM 670 C CA . ILE A 1 84 ? -25.914 27.421 19.287 1.00 25.66 83 ILE A CA 1
ATOM 671 C C . ILE A 1 84 ? -25.681 26.825 20.673 1.00 26.03 83 ILE A C 1
ATOM 672 O O . ILE A 1 84 ? -26.215 25.785 20.999 1.00 25.38 83 ILE A O 1
ATOM 677 N N . TYR A 1 85 ? -24.915 27.530 21.493 1.00 25.41 84 TYR A N 1
ATOM 678 C CA . TYR A 1 85 ? -24.514 27.080 22.823 1.00 25.02 84 TYR A CA 1
ATOM 679 C C . TYR A 1 85 ? -24.810 28.132 23.903 1.00 23.98 84 TYR A C 1
ATOM 680 O O . TYR A 1 85 ? -24.382 27.975 25.055 1.00 25.29 84 TYR A O 1
ATOM 689 N N . LEU A 1 86 ? -25.572 29.167 23.541 1.00 24.37 85 LEU A N 1
ATOM 690 C CA . LEU A 1 86 ? -26.006 30.217 24.447 1.00 24.37 85 LEU A CA 1
ATOM 691 C C . LEU A 1 86 ? -27.147 29.690 25.307 1.00 26.01 85 LEU A C 1
ATOM 692 O O . LEU A 1 86 ? -27.629 28.565 25.111 1.00 26.32 85 LEU A O 1
ATOM 697 N N A GLN A 1 87 ? -27.576 30.511 26.264 0.50 26.35 86 GLN A N 1
ATOM 698 N N B GLN A 1 87 ? -27.580 30.509 26.262 0.50 25.79 86 GLN A N 1
ATOM 699 C CA A GLN A 1 87 ? -28.618 30.135 27.225 0.50 26.32 86 GLN A CA 1
ATOM 700 C CA B GLN A 1 87 ? -28.615 30.118 27.223 0.50 25.25 86 GLN A CA 1
ATOM 701 C C A GLN A 1 87 ? -29.818 29.442 26.603 0.50 26.41 86 GLN A C 1
ATOM 702 C C B GLN A 1 87 ? -29.821 29.438 26.601 0.50 25.86 86 GLN A C 1
ATOM 703 O O A GLN A 1 87 ? -30.293 28.435 27.133 0.50 26.55 86 GLN A O 1
ATOM 704 O O B GLN A 1 87 ? -30.302 28.432 27.130 0.50 25.96 86 GLN A O 1
ATOM 715 N N . LYS A 1 88 ? -30.307 29.974 25.488 1.00 26.19 87 LYS A N 1
ATOM 716 C CA . LYS A 1 88 ? -31.465 29.397 24.813 1.00 25.97 87 LYS A CA 1
ATOM 717 C C . LYS A 1 88 ? -31.292 27.909 24.543 1.00 23.95 87 LYS A C 1
ATOM 718 O O . LYS A 1 88 ? -32.262 27.124 24.646 1.00 24.57 87 LYS A O 1
ATOM 724 N N . TRP A 1 89 ? -30.051 27.525 24.228 1.00 23.64 88 TRP A N 1
ATOM 725 C CA . TRP A 1 89 ? -29.722 26.152 23.910 1.00 23.53 88 TRP A CA 1
ATOM 726 C C . TRP A 1 89 ? -28.823 25.527 24.962 1.00 24.74 88 TRP A C 1
ATOM 727 O O . TRP A 1 89 ? -28.065 24.580 24.695 1.00 23.72 88 TRP A O 1
ATOM 738 N N . SER A 1 90 ? -28.945 26.003 26.207 1.00 23.52 89 SER A N 1
ATOM 739 C CA . SER A 1 90 ? -28.115 25.457 27.272 1.00 23.64 89 SER A CA 1
ATOM 740 C C . SER A 1 90 ? -28.356 23.976 27.556 1.00 24.04 89 SER A C 1
ATOM 741 O O . SER A 1 90 ? -27.519 23.326 28.155 1.00 24.19 89 SER A O 1
ATOM 744 N N . ARG A 1 91 ? -29.490 23.444 27.106 1.00 23.78 90 ARG A N 1
ATOM 745 C CA . ARG A 1 91 ? -29.795 22.016 27.237 1.00 24.59 90 ARG A CA 1
ATOM 746 C C . ARG A 1 91 ? -29.749 21.299 25.890 1.00 26.11 90 ARG A C 1
ATOM 747 O O . ARG A 1 91 ? -30.173 20.152 25.777 1.00 24.96 90 ARG A O 1
ATOM 755 N N . GLY A 1 92 ? -29.131 21.957 24.909 1.00 25.10 91 GLY A N 1
ATOM 756 C CA . GLY A 1 92 ? -28.900 21.386 23.581 1.00 23.92 91 GLY A CA 1
ATOM 757 C C . GLY A 1 92 ? -29.428 22.258 22.457 1.00 23.04 91 GLY A C 1
ATOM 758 O O . GLY A 1 92 ? -30.349 23.069 22.644 1.00 24.12 91 GLY A O 1
ATOM 759 N N . ALA A 1 93 ? -28.821 22.074 21.285 1.00 23.46 92 ALA A N 1
ATOM 760 C CA . ALA A 1 93 ? -29.247 22.695 20.048 1.00 23.58 92 ALA A CA 1
ATOM 761 C C . ALA A 1 93 ? -29.956 21.590 19.240 1.00 24.17 92 ALA A C 1
ATOM 762 O O . ALA A 1 93 ? -31.181 21.456 19.310 1.00 25.46 92 ALA A O 1
ATOM 764 N N . PHE A 1 94 ? -29.203 20.735 18.540 1.00 24.03 93 PHE A N 1
ATOM 765 C CA . PHE A 1 94 ? -29.811 19.659 17.782 1.00 23.57 93 PHE A CA 1
ATOM 766 C C . PHE A 1 94 ? -30.506 18.667 18.702 1.00 23.67 93 PHE A C 1
ATOM 767 O O . PHE A 1 94 ? -31.442 17.976 18.291 1.00 24.13 93 PHE A O 1
ATOM 775 N N . THR A 1 95 ? -29.985 18.560 19.922 1.00 24.97 94 THR A N 1
ATOM 776 C CA . THR A 1 95 ? -30.429 17.547 20.860 1.00 24.09 94 THR A CA 1
ATOM 777 C C . THR A 1 95 ? -31.213 18.104 22.016 1.00 23.02 94 THR A C 1
ATOM 778 O O . THR A 1 95 ? -31.431 17.399 22.994 1.00 24.52 94 THR A O 1
ATOM 782 N N . ASN A 1 96 ? -31.671 19.345 21.935 1.00 25.14 95 ASN A N 1
ATOM 783 C CA . ASN A 1 96 ? -32.534 19.862 23.001 1.00 23.78 95 ASN A CA 1
ATOM 784 C C . ASN A 1 96 ? -33.760 18.964 23.195 1.00 25.32 95 ASN A C 1
ATOM 785 O O . ASN A 1 96 ? -34.325 18.496 22.230 1.00 24.30 95 ASN A O 1
ATOM 790 N N . PRO A 1 97 ? -34.144 18.667 24.444 1.00 25.34 96 PRO A N 1
ATOM 791 C CA . PRO A 1 97 ? -35.407 17.913 24.618 1.00 25.40 96 PRO A CA 1
ATOM 792 C C . PRO A 1 97 ? -36.647 18.639 24.137 1.00 26.86 96 PRO A C 1
ATOM 793 O O . PRO A 1 97 ? -37.655 17.993 23.874 1.00 27.47 96 PRO A O 1
ATOM 797 N N . ASP A 1 98 ? -36.577 19.958 24.015 1.00 25.08 97 ASP A N 1
ATOM 798 C CA . ASP A 1 98 ? -37.712 20.763 23.563 1.00 27.01 97 ASP A CA 1
ATOM 799 C C . ASP A 1 98 ? -37.657 20.907 22.043 1.00 26.19 97 ASP A C 1
ATOM 800 O O . ASP A 1 98 ? -36.739 21.518 21.523 1.00 26.46 97 ASP A O 1
ATOM 805 N N . PRO A 1 99 ? -38.631 20.337 21.304 1.00 26.82 98 PRO A N 1
ATOM 806 C CA . PRO A 1 99 ? -38.614 20.436 19.837 1.00 27.80 98 PRO A CA 1
ATOM 807 C C . PRO A 1 99 ? -38.574 21.862 19.334 1.00 27.56 98 PRO A C 1
ATOM 808 O O . PRO A 1 99 ? -38.000 22.125 18.285 1.00 28.19 98 PRO A O 1
ATOM 812 N N . ALA A 1 100 ? -39.187 22.778 20.077 1.00 29.39 99 ALA A N 1
ATOM 813 C CA . ALA A 1 100 ? -39.193 24.175 19.677 1.00 30.29 99 ALA A CA 1
ATOM 814 C C . ALA A 1 100 ? -37.782 24.758 19.686 1.00 28.84 99 ALA A C 1
ATOM 815 O O . ALA A 1 100 ? -37.442 25.582 18.826 1.00 29.74 99 ALA A O 1
ATOM 817 N N . ALA A 1 101 ? -36.990 24.338 20.661 1.00 25.17 100 ALA A N 1
ATOM 818 C CA . ALA A 1 101 ? -35.598 24.752 20.765 1.00 24.88 100 ALA A CA 1
ATOM 819 C C . ALA A 1 101 ? -34.774 24.195 19.599 1.00 25.97 100 ALA A C 1
ATOM 820 O O . ALA A 1 101 ? -33.904 24.878 19.058 1.00 26.12 100 ALA A O 1
ATOM 822 N N . ARG A 1 102 ? -35.021 22.940 19.227 1.00 25.34 101 ARG A N 1
ATOM 823 C CA . ARG A 1 102 ? -34.337 22.329 18.094 1.00 23.96 101 ARG A CA 1
ATOM 824 C C . ARG A 1 102 ? -34.630 23.083 16.796 1.00 24.51 101 ARG A C 1
ATOM 825 O O . ARG A 1 102 ? -33.751 23.299 15.968 1.00 26.50 101 ARG A O 1
ATOM 833 N N . ALA A 1 103 ? -35.889 23.473 16.638 1.00 26.16 102 ALA A N 1
ATOM 834 C CA . ALA A 1 103 ? -36.333 24.240 15.471 1.00 24.69 102 ALA A CA 1
ATOM 835 C C . ALA A 1 103 ? -35.674 25.608 15.446 1.00 25.65 102 ALA A C 1
ATOM 836 O O . ALA A 1 103 ? -35.237 26.049 14.390 1.00 25.63 102 ALA A O 1
ATOM 838 N N . ALA A 1 104 ? -35.598 26.271 16.595 1.00 24.99 103 ALA A N 1
ATOM 839 C CA . ALA A 1 104 ? -34.950 27.585 16.681 1.00 26.06 103 ALA A CA 1
ATOM 840 C C . ALA A 1 104 ? -33.455 27.465 16.359 1.00 26.26 103 ALA A C 1
ATOM 841 O O . ALA A 1 104 ? -32.884 28.352 15.724 1.00 26.80 103 ALA A O 1
ATOM 843 N N . ALA A 1 105 ? -32.811 26.386 16.820 1.00 24.61 104 ALA A N 1
ATOM 844 C CA . ALA A 1 105 ? -31.419 26.139 16.477 1.00 24.83 104 ALA A CA 1
ATOM 845 C C . ALA A 1 105 ? -31.273 25.992 14.973 1.00 23.56 104 ALA A C 1
ATOM 846 O O . ALA A 1 105 ? -30.376 26.601 14.378 1.00 25.07 104 ALA A O 1
ATOM 848 N N . PHE A 1 106 ? -32.145 25.208 14.350 1.00 23.90 105 PHE A N 1
ATOM 849 C CA . PHE A 1 106 ? -32.099 25.052 12.906 1.00 24.70 105 PHE A CA 1
ATOM 850 C C . PHE A 1 106 ? -32.203 26.416 12.234 1.00 25.75 105 PHE A C 1
ATOM 851 O O . PHE A 1 106 ? -31.423 26.723 11.325 1.00 24.29 105 PHE A O 1
ATOM 859 N N . GLU A 1 107 ? -33.152 27.235 12.668 1.00 25.19 106 GLU A N 1
ATOM 860 C CA . GLU A 1 107 ? -33.340 28.538 12.040 1.00 26.30 106 GLU A CA 1
ATOM 861 C C . GLU A 1 107 ? -32.087 29.411 12.121 1.00 24.75 106 GLU A C 1
ATOM 862 O O . GLU A 1 107 ? -31.755 30.069 11.125 1.00 25.22 106 GLU A O 1
ATOM 868 N N . LEU A 1 108 ? -31.414 29.434 13.265 1.00 24.57 107 LEU A N 1
ATOM 869 C CA . LEU A 1 108 ? -30.159 30.187 13.394 1.00 24.47 107 LEU A CA 1
ATOM 870 C C . LEU A 1 108 ? -29.071 29.637 12.485 1.00 24.89 107 LEU A C 1
ATOM 871 O O . LEU A 1 108 ? -28.405 30.393 11.793 1.00 25.53 107 LEU A O 1
ATOM 884 N N . HIS A 1 110 ? -29.424 27.828 9.762 1.00 24.29 109 HIS A N 1
ATOM 885 C CA . HIS A 1 110 ? -29.861 28.067 8.389 1.00 22.99 109 HIS A CA 1
ATOM 886 C C . HIS A 1 110 ? -29.541 29.522 7.976 1.00 24.25 109 HIS A C 1
ATOM 887 O O . HIS A 1 110 ? -29.033 29.778 6.880 1.00 25.01 109 HIS A O 1
ATOM 894 N N . GLU A 1 111 ? -29.835 30.468 8.866 1.00 24.86 110 GLU A N 1
ATOM 895 C CA . GLU A 1 111 ? -29.522 31.876 8.647 1.00 25.52 110 GLU A CA 1
ATOM 896 C C . GLU A 1 111 ? -28.016 32.070 8.523 1.00 23.92 110 GLU A C 1
ATOM 897 O O . GLU A 1 111 ? -27.544 32.856 7.680 1.00 24.56 110 GLU A O 1
ATOM 903 N N A SER A 1 112 ? -27.254 31.341 9.342 0.70 23.99 111 SER A N 1
ATOM 904 N N B SER A 1 112 ? -27.260 31.345 9.346 0.30 24.05 111 SER A N 1
ATOM 905 C CA A SER A 1 112 ? -25.794 31.450 9.312 0.70 23.67 111 SER A CA 1
ATOM 906 C CA B SER A 1 112 ? -25.799 31.417 9.329 0.30 23.70 111 SER A CA 1
ATOM 907 C C A SER A 1 112 ? -25.220 30.963 7.973 0.70 24.16 111 SER A C 1
ATOM 908 C C B SER A 1 112 ? -25.187 30.911 8.019 0.30 24.40 111 SER A C 1
ATOM 909 O O A SER A 1 112 ? -24.235 31.524 7.478 0.70 25.37 111 SER A O 1
ATOM 910 O O B SER A 1 112 ? -24.106 31.355 7.634 0.30 26.24 111 SER A O 1
ATOM 915 N N . ALA A 1 113 ? -25.864 29.983 7.346 1.00 24.46 112 ALA A N 1
ATOM 916 C CA . ALA A 1 113 ? -25.451 29.548 6.002 1.00 24.59 112 ALA A CA 1
ATOM 917 C C . ALA A 1 113 ? -25.614 30.709 5.012 1.00 23.39 112 ALA A C 1
ATOM 918 O O . ALA A 1 113 ? -24.775 30.901 4.144 1.00 24.96 112 ALA A O 1
ATOM 920 N N . GLY A 1 114 ? -26.669 31.498 5.172 1.00 23.00 113 GLY A N 1
ATOM 921 C CA . GLY A 1 114 ? -26.830 32.725 4.388 1.00 23.76 113 GLY A CA 1
ATOM 922 C C . GLY A 1 114 ? -25.695 33.727 4.574 1.00 23.70 113 GLY A C 1
ATOM 923 O O . GLY A 1 114 ? -25.272 34.385 3.623 1.00 25.86 113 GLY A O 1
ATOM 924 N N . ILE A 1 115 ? -25.218 33.860 5.814 1.00 25.37 114 ILE A N 1
ATOM 925 C CA . ILE A 1 115 ? -24.089 34.750 6.121 1.00 25.28 114 ILE A CA 1
ATOM 926 C C . ILE A 1 115 ? -22.824 34.217 5.451 1.00 23.77 114 ILE A C 1
ATOM 927 O O . ILE A 1 115 ? -22.029 34.983 4.892 1.00 25.48 114 ILE A O 1
ATOM 932 N N . VAL A 1 116 ? -22.640 32.900 5.461 1.00 23.39 115 VAL A N 1
ATOM 933 C CA . VAL A 1 116 ? -21.537 32.296 4.713 1.00 23.55 115 VAL A CA 1
ATOM 934 C C . VAL A 1 116 ? -21.598 32.675 3.226 1.00 25.30 115 VAL A C 1
ATOM 935 O O . VAL A 1 116 ? -20.582 33.034 2.629 1.00 24.91 115 VAL A O 1
ATOM 939 N N . ARG A 1 117 ? -22.788 32.598 2.637 1.00 24.42 116 ARG A N 1
ATOM 940 C CA . ARG A 1 117 ? -22.959 32.997 1.233 1.00 24.76 116 ARG A CA 1
ATOM 941 C C . ARG A 1 117 ? -22.596 34.453 1.028 1.00 26.00 116 ARG A C 1
ATOM 942 O O . ARG A 1 117 ? -21.872 34.784 0.092 1.00 28.09 116 ARG A O 1
ATOM 950 N N . GLU A 1 118 ? -23.115 35.321 1.885 1.00 26.14 117 GLU A N 1
ATOM 951 C CA . GLU A 1 118 ? -22.858 36.773 1.780 1.00 29.02 117 GLU A CA 1
ATOM 952 C C . GLU A 1 118 ? -21.401 37.142 1.895 1.00 27.91 117 GLU A C 1
ATOM 953 O O . GLU A 1 118 ? -20.938 38.013 1.190 1.00 29.40 117 GLU A O 1
ATOM 959 N N . LEU A 1 119 ? -20.698 36.498 2.818 1.00 26.16 118 LEU A N 1
ATOM 960 C CA . LEU A 1 119 ? -19.306 36.818 3.089 1.00 27.21 118 LEU A CA 1
ATOM 961 C C . LEU A 1 119 ? -18.313 35.964 2.319 1.00 28.83 118 LEU A C 1
ATOM 962 O O . LEU A 1 119 ? -17.093 36.157 2.476 1.00 30.19 118 LEU A O 1
ATOM 967 N N . GLY A 1 120 ? -18.812 35.035 1.504 1.00 26.43 119 GLY A N 1
ATOM 968 C CA . GLY A 1 120 ? -17.944 34.161 0.718 1.00 28.13 119 GLY A CA 1
ATOM 969 C C . GLY A 1 120 ? -17.081 33.249 1.571 1.00 28.17 119 GLY A C 1
ATOM 970 O O . GLY A 1 120 ? -15.981 32.887 1.179 1.00 28.24 119 GLY A O 1
ATOM 971 N N . ALA A 1 121 ? -17.581 32.870 2.743 1.00 26.91 120 ALA A N 1
ATOM 972 C CA . ALA A 1 121 ? -16.858 31.987 3.651 1.00 25.10 120 ALA A CA 1
ATOM 973 C C . ALA A 1 121 ? -16.826 30.535 3.133 1.00 25.27 120 ALA A C 1
ATOM 974 O O . ALA A 1 121 ? -17.601 30.160 2.257 1.00 25.72 120 ALA A O 1
ATOM 976 N N . ASN A 1 122 ? -15.912 29.737 3.680 1.00 23.91 121 ASN A N 1
ATOM 977 C CA . ASN A 1 122 ? -15.738 28.363 3.259 1.00 23.97 121 ASN A CA 1
ATOM 978 C C . ASN A 1 122 ? -16.817 27.457 3.833 1.00 25.66 121 ASN A C 1
ATOM 979 O O . ASN A 1 122 ? -17.256 26.513 3.183 1.00 26.63 121 ASN A O 1
ATOM 984 N N . TYR A 1 123 ? -17.200 27.702 5.079 1.00 25.62 122 TYR A N 1
ATOM 985 C CA . TYR A 1 123 ? -18.121 26.807 5.769 1.00 24.98 122 TYR A CA 1
ATOM 986 C C . TYR A 1 123 ? -18.870 27.465 6.914 1.00 27.47 122 TYR A C 1
ATOM 987 O O . TYR A 1 123 ? -18.456 28.490 7.457 1.00 24.13 122 TYR A O 1
ATOM 996 N N . VAL A 1 124 ? -20.002 26.848 7.251 1.00 24.14 123 VAL A N 1
ATOM 997 C CA . VAL A 1 124 ? -20.642 27.054 8.527 1.00 24.64 123 VAL A CA 1
ATOM 998 C C . VAL A 1 124 ? -19.901 26.109 9.466 1.00 24.54 123 VAL A C 1
ATOM 999 O O . VAL A 1 124 ? -19.758 24.916 9.197 1.00 24.42 123 VAL A O 1
ATOM 1003 N N . LYS A 1 125 ? -19.354 26.665 10.531 1.00 23.55 124 LYS A N 1
ATOM 1004 C CA . LYS A 1 125 ? -18.592 25.893 11.517 1.00 22.71 124 LYS A CA 1
ATOM 1005 C C . LYS A 1 125 ? -19.579 25.501 12.627 1.00 24.35 124 LYS A C 1
ATOM 1006 O O . LYS A 1 125 ? -20.055 26.348 13.385 1.00 24.65 124 LYS A O 1
ATOM 1012 N N . VAL A 1 126 ? -19.875 24.210 12.699 1.00 23.22 125 VAL A N 1
ATOM 1013 C CA . VAL A 1 126 ? -20.888 23.689 13.590 1.00 21.83 125 VAL A CA 1
ATOM 1014 C C . VAL A 1 126 ? -20.222 23.084 14.801 1.00 23.65 125 VAL A C 1
ATOM 1015 O O . VAL A 1 126 ? -19.542 22.075 14.715 1.00 24.09 125 VAL A O 1
ATOM 1019 N N . TRP A 1 127 ? -20.430 23.707 15.949 1.00 25.11 126 TRP A N 1
ATOM 1020 C CA . TRP A 1 127 ? -19.900 23.193 17.217 1.00 23.65 126 TRP A CA 1
ATOM 1021 C C . TRP A 1 127 ? -21.024 23.166 18.226 1.00 25.53 126 TRP A C 1
ATOM 1022 O O . TRP A 1 127 ? -21.311 24.161 18.850 1.00 24.24 126 TRP A O 1
ATOM 1033 N N . PRO A 1 128 ? -21.695 22.031 18.357 1.00 24.57 127 PRO A N 1
ATOM 1034 C CA . PRO A 1 128 ? -22.902 21.976 19.205 1.00 26.40 127 PRO A CA 1
ATOM 1035 C C . PRO A 1 128 ? -22.553 21.644 20.656 1.00 23.58 127 PRO A C 1
ATOM 1036 O O . PRO A 1 128 ? -22.847 20.567 21.173 1.00 26.05 127 PRO A O 1
ATOM 1040 N N . GLY A 1 129 ? -21.851 22.577 21.284 1.00 24.70 128 GLY A N 1
ATOM 1041 C CA . GLY A 1 129 ? -21.289 22.375 22.583 1.00 23.88 128 GLY A CA 1
ATOM 1042 C C . GLY A 1 129 ? -22.178 21.942 23.713 1.00 23.62 128 GLY A C 1
ATOM 1043 O O . GLY A 1 129 ? -21.695 21.306 24.652 1.00 25.15 128 GLY A O 1
ATOM 1044 N N . GLN A 1 130 ? -23.459 22.298 23.645 1.00 24.58 129 GLN A N 1
ATOM 1045 C CA . GLN A 1 130 ? -24.407 21.930 24.689 1.00 22.99 129 GLN A CA 1
ATOM 1046 C C . GLN A 1 130 ? -25.095 20.601 24.406 1.00 23.81 129 GLN A C 1
ATOM 1047 O O . GLN A 1 130 ? -25.997 20.214 25.145 1.00 25.18 129 GLN A O 1
ATOM 1053 N N . ASP A 1 131 ? -24.704 19.921 23.327 1.00 22.89 130 ASP A N 1
ATOM 1054 C CA . ASP A 1 131 ? -25.350 18.683 22.907 1.00 22.18 130 ASP A CA 1
ATOM 1055 C C . ASP A 1 131 ? -24.603 17.504 23.472 1.00 23.34 130 ASP A C 1
ATOM 1056 O O . ASP A 1 131 ? -23.465 17.269 23.122 1.00 25.00 130 ASP A O 1
ATOM 1061 N N . GLY A 1 132 ? -25.258 16.725 24.307 1.00 23.05 131 GLY A N 1
ATOM 1062 C CA . GLY A 1 132 ? -24.613 15.582 24.917 1.00 23.04 131 GLY A CA 1
ATOM 1063 C C . GLY A 1 132 ? -25.303 15.199 26.202 1.00 24.01 131 GLY A C 1
ATOM 1064 O O . GLY A 1 132 ? -26.536 15.226 26.267 1.00 23.51 131 GLY A O 1
ATOM 1065 N N . TRP A 1 133 ? -24.513 14.887 27.230 1.00 23.43 132 TRP A N 1
ATOM 1066 C CA . TRP A 1 133 ? -25.058 14.469 28.519 1.00 23.02 132 TRP A CA 1
ATOM 1067 C C . TRP A 1 133 ? -24.087 14.834 29.616 1.00 23.60 132 TRP A C 1
ATOM 1068 O O . TRP A 1 133 ? -22.900 15.037 29.373 1.00 24.08 132 TRP A O 1
ATOM 1079 N N . ASP A 1 134 ? -24.632 14.921 30.833 1.00 24.41 133 ASP A N 1
ATOM 1080 C CA . ASP A 1 134 ? -23.875 15.182 32.047 1.00 23.44 133 ASP A CA 1
ATOM 1081 C C . ASP A 1 134 ? -23.814 14.002 33.016 1.00 23.12 133 ASP A C 1
ATOM 1082 O O . ASP A 1 134 ? -22.834 13.859 33.733 1.00 24.49 133 ASP A O 1
ATOM 1087 N N . TYR A 1 135 ? -24.826 13.132 33.015 1.00 22.73 134 TYR A N 1
ATOM 1088 C CA . TYR A 1 135 ? -24.845 11.989 33.890 1.00 21.82 134 TYR A CA 1
ATOM 1089 C C . TYR A 1 135 ? -25.057 10.683 33.175 1.00 23.46 134 TYR A C 1
ATOM 1090 O O . TYR A 1 135 ? -25.813 10.642 32.196 1.00 23.38 134 TYR A O 1
ATOM 1099 N N . PRO A 1 136 ? -24.459 9.594 33.704 1.00 22.99 135 PRO A N 1
ATOM 1100 C CA . PRO A 1 136 ? -24.929 8.275 33.249 1.00 23.48 135 PRO A CA 1
ATOM 1101 C C . PRO A 1 136 ? -26.440 8.170 33.421 1.00 23.74 135 PRO A C 1
ATOM 1102 O O . PRO A 1 136 ? -26.992 8.706 34.375 1.00 23.61 135 PRO A O 1
ATOM 1106 N N . PHE A 1 137 ? -27.084 7.541 32.437 1.00 22.80 136 PHE A N 1
ATOM 1107 C CA . PHE A 1 137 ? -28.537 7.310 32.389 1.00 22.56 136 PHE A CA 1
ATOM 1108 C C . PHE A 1 137 ? -29.380 8.562 32.043 1.00 22.62 136 PHE A C 1
ATOM 1109 O O . PHE A 1 137 ? -30.595 8.449 31.902 1.00 21.48 136 PHE A O 1
ATOM 1117 N N . GLN A 1 138 ? -28.767 9.732 31.864 1.00 22.51 137 GLN A N 1
ATOM 1118 C CA . GLN A 1 138 ? -29.533 10.932 31.564 1.00 22.05 137 GLN A CA 1
ATOM 1119 C C . GLN A 1 138 ? -30.245 10.866 30.211 1.00 22.26 137 GLN A C 1
ATOM 1120 O O . GLN A 1 138 ? -31.326 11.430 30.036 1.00 21.97 137 GLN A O 1
ATOM 1126 N N . VAL A 1 139 ? -29.644 10.141 29.277 1.00 21.59 138 VAL A N 1
ATOM 1127 C CA . VAL A 1 139 ? -30.151 10.114 27.908 1.00 22.40 138 VAL A CA 1
ATOM 1128 C C . VAL A 1 139 ? -30.364 8.711 27.396 1.00 22.74 138 VAL A C 1
ATOM 1129 O O . VAL A 1 139 ? -29.756 7.754 27.874 1.00 22.25 138 VAL A O 1
ATOM 1133 N N . SER A 1 140 ? -31.261 8.602 26.426 1.00 21.90 139 SER A N 1
ATOM 1134 C CA . SER A 1 140 ? -31.351 7.436 25.575 1.00 21.75 139 SER A CA 1
ATOM 1135 C C . SER A 1 140 ? -30.192 7.614 24.598 1.00 22.41 139 SER A C 1
ATOM 1136 O O . SER A 1 140 ? -30.217 8.551 23.811 1.00 22.39 139 SER A O 1
ATOM 1139 N N . HIS A 1 141 ? -29.179 6.751 24.639 1.00 21.35 140 HIS A N 1
ATOM 1140 C CA . HIS A 1 141 ? -28.042 6.933 23.723 1.00 22.91 140 HIS A CA 1
ATOM 1141 C C . HIS A 1 141 ? -28.458 6.811 22.257 1.00 24.61 140 HIS A C 1
ATOM 1142 O O . HIS A 1 141 ? -27.992 7.576 21.384 1.00 25.36 140 HIS A O 1
ATOM 1149 N N . LYS A 1 142 ? -29.363 5.883 22.000 1.00 22.32 141 LYS A N 1
ATOM 1150 C CA . LYS A 1 142 ? -29.897 5.723 20.651 1.00 22.57 141 LYS A CA 1
ATOM 1151 C C . LYS A 1 142 ? -30.609 7.002 20.197 1.00 24.48 141 LYS A C 1
ATOM 1152 O O . LYS A 1 142 ? -30.331 7.530 19.096 1.00 23.89 141 LYS A O 1
ATOM 1158 N N . ASN A 1 143 ? -31.504 7.515 21.028 1.00 22.46 142 ASN A N 1
ATOM 1159 C CA . ASN A 1 143 ? -32.319 8.650 20.590 1.00 22.38 142 ASN A CA 1
ATOM 1160 C C . ASN A 1 143 ? -31.524 9.942 20.514 1.00 22.87 142 ASN A C 1
ATOM 1161 O O . ASN A 1 143 ? -31.766 10.775 19.638 1.00 24.01 142 ASN A O 1
ATOM 1166 N N . LEU A 1 144 ? -30.588 10.127 21.439 1.00 23.68 143 LEU A N 1
ATOM 1167 C CA . LEU A 1 144 ? -29.765 11.319 21.451 1.00 24.27 143 LEU A CA 1
ATOM 1168 C C . LEU A 1 144 ? -28.935 11.379 20.161 1.00 24.69 143 LEU A C 1
ATOM 1169 O O . LEU A 1 144 ? -28.867 12.426 19.485 1.00 23.96 143 LEU A O 1
ATOM 1174 N N . TRP A 1 145 ? -28.312 10.262 19.801 1.00 24.34 144 TRP A N 1
ATOM 1175 C CA . TRP A 1 145 ? -27.451 10.270 18.619 1.00 23.18 144 TRP A CA 1
ATOM 1176 C C . TRP A 1 145 ? -28.297 10.405 17.358 1.00 23.61 144 TRP A C 1
ATOM 1177 O O . TRP A 1 145 ? -27.888 11.012 16.380 1.00 24.81 144 TRP A O 1
ATOM 1188 N N . LYS A 1 146 ? -29.498 9.847 17.380 1.00 23.97 145 LYS A N 1
ATOM 1189 C CA . LYS A 1 146 ? -30.420 10.018 16.253 1.00 25.92 145 LYS A CA 1
ATOM 1190 C C . LYS A 1 146 ? -30.777 11.497 16.046 1.00 25.49 145 LYS A C 1
ATOM 1191 O O . LYS A 1 146 ? -30.774 11.987 14.916 1.00 24.89 145 LYS A O 1
ATOM 1197 N N . LEU A 1 147 ? -31.096 12.217 17.122 1.00 23.66 146 LEU A N 1
ATOM 1198 C CA . LEU A 1 147 ? -31.350 13.661 17.016 1.00 24.49 146 LEU A CA 1
ATOM 1199 C C . LEU A 1 147 ? -30.139 14.396 16.451 1.00 22.62 146 LEU A C 1
ATOM 1200 O O . LEU A 1 147 ? -30.270 15.276 15.599 1.00 24.88 146 LEU A O 1
ATOM 1205 N N . ALA A 1 148 ? -28.960 14.041 16.910 1.00 22.14 147 ALA A N 1
ATOM 1206 C CA . ALA A 1 148 ? -27.744 14.681 16.425 1.00 23.21 147 ALA A CA 1
ATOM 1207 C C . ALA A 1 148 ? -27.563 14.487 14.914 1.00 23.75 147 ALA A C 1
ATOM 1208 O O . ALA A 1 148 ? -27.279 15.436 14.155 1.00 24.05 147 ALA A O 1
ATOM 1210 N N . VAL A 1 149 ? -27.663 13.242 14.477 1.00 23.86 148 VAL A N 1
ATOM 1211 C CA . VAL A 1 149 ? -27.449 12.915 13.073 1.00 24.60 148 VAL A CA 1
ATOM 1212 C C . VAL A 1 149 ? -28.565 13.448 12.204 1.00 24.84 148 VAL A C 1
ATOM 1213 O O . VAL A 1 149 ? -28.299 14.066 11.164 1.00 25.29 148 VAL A O 1
ATOM 1217 N N . ASP A 1 150 ? -29.818 13.223 12.605 1.00 24.34 149 ASP A N 1
ATOM 1218 C CA . ASP A 1 150 ? -30.960 13.689 11.797 1.00 24.71 149 ASP A CA 1
ATOM 1219 C C . ASP A 1 150 ? -30.998 15.230 11.691 1.00 25.89 149 ASP A C 1
ATOM 1220 O O . ASP A 1 150 ? -31.287 15.782 10.613 1.00 25.09 149 ASP A O 1
ATOM 1225 N N . GLY A 1 151 ? -30.729 15.919 12.802 1.00 24.81 150 GLY A N 1
ATOM 1226 C CA . GLY A 1 151 ? -30.707 17.365 12.812 1.00 25.39 150 GLY A CA 1
ATOM 1227 C C . GLY A 1 151 ? -29.626 17.916 11.899 1.00 24.24 150 GLY A C 1
ATOM 1228 O O . GLY A 1 151 ? -29.842 18.903 11.204 1.00 24.37 150 GLY A O 1
ATOM 1245 N N . ARG A 1 153 ? -28.413 16.348 9.289 1.00 24.49 152 ARG A N 1
ATOM 1246 C CA . ARG A 1 153 ? -28.841 16.062 7.925 1.00 24.86 152 ARG A CA 1
ATOM 1247 C C . ARG A 1 153 ? -29.859 17.096 7.469 1.00 26.11 152 ARG A C 1
ATOM 1248 O O . ARG A 1 153 ? -29.834 17.567 6.325 1.00 26.42 152 ARG A O 1
ATOM 1256 N N . ASP A 1 154 ? -30.803 17.431 8.349 1.00 26.90 153 ASP A N 1
ATOM 1257 C CA . ASP A 1 154 ? -31.810 18.429 7.996 1.00 26.20 153 ASP A CA 1
ATOM 1258 C C . ASP A 1 154 ? -31.163 19.763 7.620 1.00 25.36 153 ASP A C 1
ATOM 1259 O O . ASP A 1 154 ? -31.572 20.393 6.665 1.00 25.84 153 ASP A O 1
ATOM 1264 N N . LEU A 1 155 ? -30.195 20.197 8.413 1.00 23.05 154 LEU A N 1
ATOM 1265 C CA . LEU A 1 155 ? -29.503 21.462 8.176 1.00 24.00 154 LEU A CA 1
ATOM 1266 C C . LEU A 1 155 ? -28.731 21.453 6.855 1.00 23.47 154 LEU A C 1
ATOM 1267 O O . LEU A 1 155 ? -28.896 22.347 6.008 1.00 23.23 154 LEU A O 1
ATOM 1272 N N . ALA A 1 156 ? -27.885 20.454 6.687 1.00 24.56 155 ALA A N 1
ATOM 1273 C CA . ALA A 1 156 ? -27.056 20.348 5.488 1.00 23.98 155 ALA A CA 1
ATOM 1274 C C . ALA A 1 156 ? -27.884 20.112 4.245 1.00 24.28 155 ALA A C 1
ATOM 1275 O O . ALA A 1 156 ? -27.574 20.649 3.181 1.00 25.16 155 ALA A O 1
ATOM 1277 N N . GLY A 1 157 ? -28.934 19.309 4.358 1.00 24.57 156 GLY A N 1
ATOM 1278 C CA . GLY A 1 157 ? -29.795 19.029 3.230 1.00 24.03 156 GLY A CA 1
ATOM 1279 C C . GLY A 1 157 ? -30.534 20.252 2.743 1.00 23.76 156 GLY A C 1
ATOM 1280 O O . GLY A 1 157 ? -30.868 20.339 1.567 1.00 25.91 156 GLY A O 1
ATOM 1281 N N . ALA A 1 158 ? -30.799 21.201 3.643 1.00 24.50 157 ALA A N 1
ATOM 1282 C CA . ALA A 1 158 ? -31.507 22.408 3.283 1.00 25.99 157 ALA A CA 1
ATOM 1283 C C . ALA A 1 158 ? -30.589 23.444 2.619 1.00 25.92 157 ALA A C 1
ATOM 1284 O O . ALA A 1 158 ? -31.072 24.461 2.114 1.00 24.67 157 ALA A O 1
ATOM 1286 N N . ASN A 1 159 ? -29.285 23.168 2.610 1.00 24.80 158 ASN A N 1
ATOM 1287 C CA . ASN A 1 159 ? -28.257 24.095 2.108 1.00 24.59 158 ASN A CA 1
ATOM 1288 C C . ASN A 1 159 ? -27.160 23.329 1.349 1.00 24.67 158 ASN A C 1
ATOM 1289 O O . ASN A 1 159 ? -26.004 23.357 1.732 1.00 24.80 158 ASN A O 1
ATOM 1294 N N . PRO A 1 160 ? -27.524 22.649 0.252 1.00 24.32 159 PRO A N 1
ATOM 1295 C CA . PRO A 1 160 ? -26.575 21.791 -0.431 1.00 23.80 159 PRO A CA 1
ATOM 1296 C C . PRO A 1 160 ? -25.373 22.506 -1.037 1.00 25.25 159 PRO A C 1
ATOM 1297 O O . PRO A 1 160 ? -24.369 21.851 -1.322 1.00 28.84 159 PRO A O 1
ATOM 1301 N N . ASP A 1 161 ? -25.487 23.819 -1.236 1.00 25.77 160 ASP A N 1
ATOM 1302 C CA . ASP A 1 161 ? -24.415 24.653 -1.817 1.00 24.64 160 ASP A CA 1
ATOM 1303 C C . ASP A 1 161 ? -23.396 25.151 -0.794 1.00 26.60 160 ASP A C 1
ATOM 1304 O O . ASP A 1 161 ? -22.392 25.764 -1.169 1.00 26.39 160 ASP A O 1
ATOM 1309 N N . VAL A 1 162 ? -23.654 24.893 0.484 1.00 23.89 161 VAL A N 1
ATOM 1310 C CA . VAL A 1 162 ? -22.782 25.371 1.574 1.00 23.07 161 VAL A CA 1
ATOM 1311 C C . VAL A 1 162 ? -22.181 24.193 2.333 1.00 24.13 161 VAL A C 1
ATOM 1312 O O . VAL A 1 162 ? -22.859 23.186 2.568 1.00 25.57 161 VAL A O 1
ATOM 1316 N N . LYS A 1 163 ? -20.911 24.309 2.714 1.00 24.63 162 LYS A N 1
ATOM 1317 C CA . LYS A 1 163 ? -20.256 23.304 3.523 1.00 24.15 162 LYS A CA 1
ATOM 1318 C C . LYS A 1 163 ? -20.485 23.546 5.005 1.00 23.47 162 LYS A C 1
ATOM 1319 O O . LYS A 1 163 ? -20.497 24.675 5.472 1.00 23.50 162 LYS A O 1
ATOM 1325 N N . PHE A 1 164 ? -20.643 22.453 5.728 1.00 22.30 163 PHE A N 1
ATOM 1326 C CA . PHE A 1 164 ? -20.852 22.436 7.171 1.00 23.33 163 PHE A CA 1
ATOM 1327 C C . PHE A 1 164 ? -19.723 21.628 7.768 1.00 23.07 163 PHE A C 1
ATOM 1328 O O . PHE A 1 164 ? -19.585 20.442 7.466 1.00 24.80 163 PHE A O 1
ATOM 1336 N N . ALA A 1 165 ? -18.878 22.292 8.563 1.00 22.87 164 ALA A N 1
ATOM 1337 C CA . ALA A 1 165 ? -17.738 21.663 9.181 1.00 22.90 164 ALA A CA 1
ATOM 1338 C C . ALA A 1 165 ? -18.051 21.422 10.627 1.00 24.21 164 ALA A C 1
ATOM 1339 O O . ALA A 1 165 ? -18.195 22.358 11.406 1.00 23.97 164 ALA A O 1
ATOM 1341 N N . ILE A 1 166 ? -18.131 20.149 10.985 1.00 23.39 165 ILE A N 1
ATOM 1342 C CA . ILE A 1 166 ? -18.451 19.743 12.351 1.00 24.04 165 ILE A CA 1
ATOM 1343 C C . ILE A 1 166 ? -17.165 19.747 13.165 1.00 23.12 165 ILE A C 1
ATOM 1344 O O . ILE A 1 166 ? -16.202 19.004 12.847 1.00 24.02 165 ILE A O 1
ATOM 1349 N N . GLU A 1 167 ? -17.127 20.548 14.224 1.00 23.31 166 GLU A N 1
ATOM 1350 C CA . GLU A 1 167 ? -15.969 20.584 15.095 1.00 23.78 166 GLU A CA 1
ATOM 1351 C C . GLU A 1 167 ? -16.167 19.632 16.248 1.00 25.02 166 GLU A C 1
ATOM 1352 O O . GLU A 1 167 ? -16.847 19.952 17.224 1.00 26.03 166 GLU A O 1
ATOM 1358 N N . TYR A 1 168 ? -15.626 18.437 16.132 1.00 23.57 167 TYR A N 1
ATOM 1359 C CA . TYR A 1 168 ? -15.773 17.508 17.232 1.00 24.94 167 TYR A CA 1
ATOM 1360 C C . TYR A 1 168 ? -14.962 17.953 18.441 1.00 25.52 167 TYR A C 1
ATOM 1361 O O . TYR A 1 168 ? -14.002 18.680 18.326 1.00 24.85 167 TYR A O 1
ATOM 1370 N N . LYS A 1 169 ? -15.392 17.494 19.613 1.00 23.82 168 LYS A N 1
ATOM 1371 C CA . LYS A 1 169 ? -14.774 17.836 20.865 1.00 24.25 168 LYS A CA 1
ATOM 1372 C C . LYS A 1 169 ? -15.177 16.788 21.888 1.00 25.13 168 LYS A C 1
ATOM 1373 O O . LYS A 1 169 ? -16.326 16.427 21.933 1.00 26.08 168 LYS A O 1
ATOM 1379 N N . PRO A 1 170 ? -14.233 16.293 22.698 1.00 24.51 169 PRO A N 1
ATOM 1380 C CA . PRO A 1 170 ? -14.620 15.350 23.717 1.00 23.34 169 PRO A CA 1
ATOM 1381 C C . PRO A 1 170 ? -15.776 15.772 24.628 1.00 24.75 169 PRO A C 1
ATOM 1382 O O . PRO A 1 170 ? -16.694 14.963 24.880 1.00 25.98 169 PRO A O 1
ATOM 1386 N N . ARG A 1 171 ? -15.733 17.002 25.118 1.00 24.82 170 ARG A N 1
ATOM 1387 C CA . ARG A 1 171 ? -16.688 17.470 26.104 1.00 23.77 170 ARG A CA 1
ATOM 1388 C C . ARG A 1 171 ? -16.473 18.962 26.301 1.00 24.89 170 ARG A C 1
ATOM 1389 O O . ARG A 1 171 ? -15.600 19.543 25.635 1.00 25.59 170 ARG A O 1
ATOM 1397 N N . GLU A 1 172 ? -17.207 19.534 27.274 1.00 22.90 171 GLU A N 1
ATOM 1398 C CA . GLU A 1 172 ? -17.176 20.928 27.710 1.00 23.75 171 GLU A CA 1
ATOM 1399 C C . GLU A 1 172 ? -17.952 21.792 26.741 1.00 24.70 171 GLU A C 1
ATOM 1400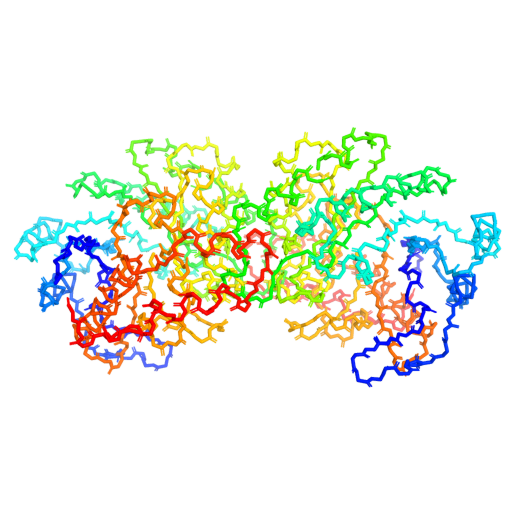 O O . GLU A 1 172 ? -17.510 21.988 25.610 1.00 24.71 171 GLU A O 1
ATOM 1406 N N . PRO A 1 173 ? -19.056 22.412 27.177 1.00 23.37 172 PRO A N 1
ATOM 1407 C CA . PRO A 1 173 ? -19.611 22.445 28.542 1.00 24.51 172 PRO A CA 1
ATOM 1408 C C . PRO A 1 173 ? -20.288 21.193 29.088 1.00 25.20 172 PRO A C 1
ATOM 1409 O O . PRO A 1 173 ? -20.431 21.108 30.284 1.00 25.02 172 PRO A O 1
ATOM 1413 N N . ARG A 1 174 ? -20.669 20.228 28.253 1.00 22.90 173 ARG A N 1
ATOM 1414 C CA . ARG A 1 174 ? -21.256 19.009 28.790 1.00 24.99 173 ARG A CA 1
ATOM 1415 C C . ARG A 1 174 ? -20.181 18.096 29.308 1.00 24.60 173 ARG A C 1
ATOM 1416 O O . ARG A 1 174 ? -19.010 18.271 29.021 1.00 24.91 173 ARG A O 1
ATOM 1424 N N . VAL A 1 175 ? -20.567 17.092 30.078 1.00 23.51 174 VAL A N 1
ATOM 1425 C CA . VAL A 1 175 ? -19.595 16.097 30.536 1.00 21.80 174 VAL A CA 1
ATOM 1426 C C . VAL A 1 175 ? -19.143 15.266 29.345 1.00 22.19 174 VAL A C 1
ATOM 1427 O O . VAL A 1 175 ? -18.029 14.766 29.325 1.00 24.54 174 VAL A O 1
ATOM 1431 N N . LYS A 1 176 ? -20.023 15.101 28.352 1.00 24.48 175 LYS A N 1
ATOM 1432 C CA . LYS A 1 176 ? -19.685 14.385 27.117 1.00 24.97 175 LYS A CA 1
ATOM 1433 C C . LYS A 1 176 ? -20.489 15.014 26.002 1.00 24.51 175 LYS A C 1
ATOM 1434 O O . LYS A 1 176 ? -21.697 15.171 26.124 1.00 23.85 175 LYS A O 1
ATOM 1448 N N . THR A 1 178 ? -21.909 15.068 21.987 1.00 23.53 177 THR A N 1
ATOM 1449 C CA . THR A 1 178 ? -22.323 14.102 20.966 1.00 23.63 177 THR A CA 1
ATOM 1450 C C . THR A 1 178 ? -21.206 13.793 19.945 1.00 24.73 177 THR A C 1
ATOM 1451 O O . THR A 1 178 ? -20.843 12.626 19.719 1.00 25.90 177 THR A O 1
ATOM 1455 N N . TRP A 1 179 ? -20.694 14.841 19.312 1.00 25.19 178 TRP A N 1
ATOM 1456 C CA . TRP A 1 179 ? -19.707 14.670 18.250 1.00 24.95 178 TRP A CA 1
ATOM 1457 C C . TRP A 1 179 ? -18.338 14.708 18.925 1.00 23.53 178 TRP A C 1
ATOM 1458 O O . TRP A 1 179 ? -17.676 15.735 18.928 1.00 26.15 178 TRP A O 1
ATOM 1469 N N . ASP A 1 180 ? -17.935 13.595 19.509 1.00 25.24 179 ASP A N 1
ATOM 1470 C CA . ASP A 1 180 ? -16.837 13.644 20.464 1.00 26.29 179 ASP A CA 1
ATOM 1471 C C . ASP A 1 180 ? -15.453 13.277 19.974 1.00 26.28 179 ASP A C 1
ATOM 1472 O O . ASP A 1 180 ? -14.476 13.512 20.676 1.00 27.68 179 ASP A O 1
ATOM 1477 N N . SER A 1 181 ? -15.355 12.708 18.785 1.00 24.66 180 SER A N 1
ATOM 1478 C CA . SER A 1 181 ? -14.077 12.196 18.284 1.00 25.82 180 SER A CA 1
ATOM 1479 C C . SER A 1 181 ? -14.069 12.212 16.768 1.00 23.77 180 SER A C 1
ATOM 1480 O O . SER A 1 181 ? -15.120 12.280 16.121 1.00 23.83 180 SER A O 1
ATOM 1483 N N . ALA A 1 182 ? -12.872 12.096 16.187 1.00 23.64 181 ALA A N 1
ATOM 1484 C CA . ALA A 1 182 ? -12.761 12.039 14.729 1.00 24.53 181 ALA A CA 1
ATOM 1485 C C . ALA A 1 182 ? -13.539 10.845 14.173 1.00 23.47 181 ALA A C 1
ATOM 1486 O O . ALA A 1 182 ? -14.299 10.962 13.227 1.00 23.44 181 ALA A O 1
ATOM 1488 N N . ALA A 1 183 ? -13.367 9.678 14.799 1.00 23.63 182 ALA A N 1
ATOM 1489 C CA . ALA A 1 183 ? -13.981 8.497 14.261 1.00 23.66 182 ALA A CA 1
ATOM 1490 C C . ALA A 1 183 ? -15.503 8.546 14.370 1.00 22.53 182 ALA A C 1
ATOM 1491 O O . ALA A 1 183 ? -16.180 8.176 13.440 1.00 24.19 182 ALA A O 1
ATOM 1493 N N A ARG A 1 184 ? -16.029 8.990 15.506 0.70 23.48 183 ARG A N 1
ATOM 1494 N N B ARG A 1 184 ? -16.013 8.982 15.521 0.30 23.22 183 ARG A N 1
ATOM 1495 C CA A ARG A 1 184 ? -17.484 9.023 15.629 0.70 25.23 183 ARG A CA 1
ATOM 1496 C CA B ARG A 1 184 ? -17.459 9.082 15.723 0.30 24.03 183 ARG A CA 1
ATOM 1497 C C A ARG A 1 184 ? -18.027 10.040 14.635 0.70 23.89 183 ARG A C 1
ATOM 1498 C C B ARG A 1 184 ? -18.054 10.077 14.731 0.30 23.75 183 ARG A C 1
ATOM 1499 O O A ARG A 1 184 ? -19.084 9.834 14.051 0.70 24.01 183 ARG A O 1
ATOM 1500 O O B ARG A 1 184 ? -19.175 9.893 14.258 0.30 24.11 183 ARG A O 1
ATOM 1515 N N . THR A 1 185 ? -17.304 11.134 14.432 1.00 23.58 184 THR A N 1
ATOM 1516 C CA . THR A 1 185 ? -17.754 12.144 13.482 1.00 23.22 184 THR A CA 1
ATOM 1517 C C . THR A 1 185 ? -17.807 11.586 12.065 1.00 24.47 184 THR A C 1
ATOM 1518 O O . THR A 1 185 ? -18.758 11.817 11.331 1.00 24.02 184 THR A O 1
ATOM 1522 N N . LEU A 1 186 ? -16.799 10.809 11.669 1.00 24.05 185 LEU A N 1
ATOM 1523 C CA . LEU A 1 186 ? -16.826 10.189 10.367 1.00 23.67 185 LEU A CA 1
ATOM 1524 C C . LEU A 1 186 ? -17.973 9.184 10.243 1.00 22.58 185 LEU A C 1
ATOM 1525 O O . LEU A 1 186 ? -18.619 9.103 9.203 1.00 25.00 185 LEU A O 1
ATOM 1530 N N . LEU A 1 187 ? -18.246 8.450 11.323 1.00 23.51 186 LEU A N 1
ATOM 1531 C CA . LEU A 1 187 ? -19.419 7.553 11.328 1.00 24.95 186 LEU A CA 1
ATOM 1532 C C . LEU A 1 187 ? -20.728 8.310 11.113 1.00 24.30 186 LEU A C 1
ATOM 1533 O O . LEU A 1 187 ? -21.581 7.911 10.336 1.00 25.60 186 LEU A O 1
ATOM 1538 N N . GLY A 1 188 ? -20.875 9.418 11.834 1.00 23.54 187 GLY A N 1
ATOM 1539 C CA . GLY A 1 188 ? -22.057 10.274 11.714 1.00 23.74 187 GLY A CA 1
ATOM 1540 C C . GLY A 1 188 ? -22.214 10.839 10.322 1.00 23.74 187 GLY A C 1
ATOM 1541 O O . GLY A 1 188 ? -23.301 10.852 9.764 1.00 24.57 187 GLY A O 1
ATOM 1542 N N . ILE A 1 189 ? -21.089 11.248 9.741 1.00 24.32 188 ILE A N 1
ATOM 1543 C CA . ILE A 1 189 ? -21.073 11.774 8.380 1.00 24.30 188 ILE A CA 1
ATOM 1544 C C . ILE A 1 189 ? -21.525 10.716 7.388 1.00 25.78 188 ILE A C 1
ATOM 1545 O O . ILE A 1 189 ? -22.302 11.016 6.488 1.00 27.00 188 ILE A O 1
ATOM 1550 N N A GLU A 1 190 ? -21.060 9.478 7.563 0.60 25.83 189 GLU A N 1
ATOM 1551 N N B GLU A 1 190 ? -21.080 9.483 7.556 0.40 24.52 189 GLU A N 1
ATOM 1552 C CA A GLU A 1 190 ? -21.522 8.350 6.732 0.60 28.83 189 GLU A CA 1
ATOM 1553 C CA B GLU A 1 190 ? -21.518 8.417 6.660 0.40 24.93 189 GLU A CA 1
ATOM 1554 C C A GLU A 1 190 ? -23.036 8.251 6.823 0.60 28.75 189 GLU A C 1
ATOM 1555 C C B GLU A 1 190 ? -23.028 8.167 6.822 0.40 26.65 189 GLU A C 1
ATOM 1556 O O A GLU A 1 190 ? -23.737 8.192 5.807 0.60 26.37 189 GLU A O 1
ATOM 1557 O O B GLU A 1 190 ? -23.723 7.937 5.830 0.40 24.86 189 GLU A O 1
ATOM 1568 N N . ASP A 1 191 ? -23.537 8.223 8.054 1.00 26.21 190 ASP A N 1
ATOM 1569 C CA . ASP A 1 191 ? -24.969 8.080 8.294 1.00 27.02 190 ASP A CA 1
ATOM 1570 C C . ASP A 1 191 ? -25.780 9.237 7.697 1.00 27.72 190 ASP A C 1
ATOM 1571 O O . ASP A 1 191 ? -26.843 9.008 7.118 1.00 27.83 190 ASP A O 1
ATOM 1576 N N . ILE A 1 192 ? -25.288 10.473 7.828 1.00 26.52 191 ILE A N 1
ATOM 1577 C CA . ILE A 1 192 ? -25.998 11.634 7.259 1.00 25.88 191 ILE A CA 1
ATOM 1578 C C . ILE A 1 192 ? -26.159 11.455 5.747 1.00 26.64 191 ILE A C 1
ATOM 1579 O O . ILE A 1 192 ? -27.234 11.693 5.197 1.00 27.89 191 ILE A O 1
ATOM 1584 N N . GLY A 1 193 ? -25.072 11.037 5.097 1.00 26.93 192 GLY A N 1
ATOM 1585 C CA . GLY A 1 193 ? -25.070 10.662 3.690 1.00 27.10 192 GLY A CA 1
ATOM 1586 C C . GLY A 1 193 ? -25.008 11.822 2.718 1.00 26.13 192 GLY A C 1
ATOM 1587 O O . GLY A 1 193 ? -25.436 11.679 1.584 1.00 28.19 192 GLY A O 1
ATOM 1588 N N . LEU A 1 194 ? -24.509 12.967 3.173 1.00 25.95 193 LEU A N 1
ATOM 1589 C CA . LEU A 1 194 ? -24.436 14.177 2.340 1.00 25.64 193 LEU A CA 1
ATOM 1590 C C . LEU A 1 194 ? -22.999 14.640 2.092 1.00 27.04 193 LEU A C 1
ATOM 1591 O O . LEU A 1 194 ? -22.164 14.594 2.982 1.00 26.73 193 LEU A O 1
ATOM 1596 N N . ASP A 1 195 ? -22.739 15.131 0.884 1.00 28.40 194 ASP A N 1
ATOM 1597 C CA . ASP A 1 195 ? -21.402 15.531 0.464 1.00 28.97 194 ASP A CA 1
ATOM 1598 C C . ASP A 1 195 ? -20.909 16.816 1.092 1.00 27.58 194 ASP A C 1
ATOM 1599 O O . ASP A 1 195 ? -19.709 17.056 1.125 1.00 27.19 194 ASP A O 1
ATOM 1604 N N . ASN A 1 196 ? -21.821 17.634 1.592 1.00 24.30 195 ASN A N 1
ATOM 1605 C CA . ASN A 1 196 ? -21.467 18.946 2.109 1.00 24.05 195 ASN A CA 1
ATOM 1606 C C . ASN A 1 196 ? -21.218 18.991 3.597 1.00 25.45 195 ASN A C 1
ATOM 1607 O O . ASN A 1 196 ? -21.135 20.064 4.152 1.00 25.85 195 ASN A O 1
ATOM 1612 N N . VAL A 1 197 ? -21.110 17.823 4.239 1.00 23.72 196 VAL A N 1
ATOM 1613 C CA . VAL A 1 197 ? -20.802 17.751 5.662 1.00 23.86 196 VAL A CA 1
ATOM 1614 C C . VAL A 1 197 ? -19.401 17.177 5.833 1.00 24.42 196 VAL A C 1
ATOM 1615 O O . VAL A 1 197 ? -19.049 16.127 5.283 1.00 25.05 196 VAL A O 1
ATOM 1619 N N . GLY A 1 198 ? -18.600 17.876 6.617 1.00 23.66 197 GLY A N 1
ATOM 1620 C CA . GLY A 1 198 ? -17.228 17.504 6.841 1.00 22.32 197 GLY A CA 1
ATOM 1621 C C . GLY A 1 198 ? -16.809 17.878 8.243 1.00 23.26 197 GLY A C 1
ATOM 1622 O O . GLY A 1 198 ? -17.655 18.073 9.126 1.00 24.75 197 GLY A O 1
ATOM 1623 N N . VAL A 1 199 ? -15.501 17.909 8.463 1.00 23.94 198 VAL A N 1
ATOM 1624 C CA . VAL A 1 199 ? -14.924 18.063 9.788 1.00 23.62 198 VAL A CA 1
ATOM 1625 C C . VAL A 1 199 ? -14.032 19.276 9.924 1.00 23.70 198 VAL A C 1
ATOM 1626 O O . VAL A 1 199 ? -13.269 19.620 9.024 1.00 24.52 198 VAL A O 1
ATOM 1630 N N . LEU A 1 200 ? -14.162 19.947 11.070 1.00 23.47 199 LEU A N 1
ATOM 1631 C CA . LEU A 1 200 ? -13.205 20.968 11.506 1.00 24.29 199 LEU A CA 1
ATOM 1632 C C . LEU A 1 200 ? -12.367 20.253 12.592 1.00 24.17 199 LEU A C 1
ATOM 1633 O O . LEU A 1 200 ? -12.865 19.957 13.668 1.00 24.62 199 LEU A O 1
ATOM 1638 N N . LEU A 1 201 ? -11.116 19.941 12.273 1.00 24.43 200 LEU A N 1
ATOM 1639 C CA . LEU A 1 201 ? -10.244 19.174 13.176 1.00 23.82 200 LEU A CA 1
ATOM 1640 C C . LEU A 1 201 ? -9.446 20.147 14.017 1.00 24.10 200 LEU A C 1
ATOM 1641 O O . LEU A 1 201 ? -8.613 20.874 13.490 1.00 25.22 200 LEU A O 1
ATOM 1646 N N . ASP A 1 202 ? -9.763 20.208 15.303 1.00 24.70 201 ASP A N 1
ATOM 1647 C CA . ASP A 1 202 ? -9.065 21.058 16.260 1.00 22.63 201 ASP A CA 1
ATOM 1648 C C . ASP A 1 202 ? -7.991 20.179 16.859 1.00 25.02 201 ASP A C 1
ATOM 1649 O O . ASP A 1 202 ? -8.276 19.170 17.521 1.00 25.10 201 ASP A O 1
ATOM 1654 N N . PHE A 1 203 ? -6.736 20.540 16.604 1.00 24.71 202 PHE A N 1
ATOM 1655 C CA . PHE A 1 203 ? -5.604 19.766 17.110 1.00 25.38 202 PHE A CA 1
ATOM 1656 C C . PHE A 1 203 ? -5.713 19.522 18.615 1.00 24.93 202 PHE A C 1
ATOM 1657 O O . PHE A 1 203 ? -5.445 18.408 19.092 1.00 25.38 202 PHE A O 1
ATOM 1665 N N . GLY A 1 204 ? -6.053 20.562 19.374 1.00 23.66 203 GLY A N 1
ATOM 1666 C CA . GLY A 1 204 ? -6.163 20.448 20.813 1.00 23.68 203 GLY A CA 1
ATOM 1667 C C . GLY A 1 204 ? -7.246 19.476 21.251 1.00 24.04 203 GLY A C 1
ATOM 1668 O O . GLY A 1 204 ? -7.077 18.729 22.210 1.00 23.94 203 GLY A O 1
ATOM 1669 N N . HIS A 1 205 ? -8.367 19.494 20.541 1.00 23.84 204 HIS A N 1
ATOM 1670 C CA . HIS A 1 205 ? -9.467 18.571 20.846 1.00 25.58 204 HIS A CA 1
ATOM 1671 C C . HIS A 1 205 ? -9.043 17.150 20.625 1.00 24.61 204 HIS A C 1
ATOM 1672 O O . HIS A 1 205 ? -9.296 16.256 21.460 1.00 24.86 204 HIS A O 1
ATOM 1679 N N . ALA A 1 206 ? -8.373 16.903 19.506 1.00 24.57 205 ALA A N 1
ATOM 1680 C CA . ALA A 1 206 ? -7.862 15.577 19.249 1.00 23.56 205 ALA A CA 1
ATOM 1681 C C . ALA A 1 206 ? -6.901 15.159 20.328 1.00 24.03 205 ALA A C 1
ATOM 1682 O O . ALA A 1 206 ? -6.966 14.054 20.839 1.00 25.93 205 ALA A O 1
ATOM 1684 N N . LEU A 1 207 ? -6.003 16.069 20.706 1.00 23.83 206 LEU A N 1
ATOM 1685 C CA . LEU A 1 207 ? -4.962 15.735 21.664 1.00 23.68 206 LEU A CA 1
ATOM 1686 C C . LEU A 1 207 ? -5.546 15.384 23.019 1.00 25.07 206 LEU A C 1
ATOM 1687 O O . LEU A 1 207 ? -5.178 14.351 23.602 1.00 26.71 206 LEU A O 1
ATOM 1692 N N . TYR A 1 208 ? -6.440 16.214 23.565 1.00 23.94 207 TYR A N 1
ATOM 1693 C CA . TYR A 1 208 ? -6.933 15.861 24.904 1.00 25.17 207 TYR A CA 1
ATOM 1694 C C . TYR A 1 208 ? -7.996 14.775 24.859 1.00 25.24 207 TYR A C 1
ATOM 1695 O O . TYR A 1 208 ? -8.287 14.169 25.900 1.00 26.52 207 TYR A O 1
ATOM 1704 N N . GLY A 1 209 ? -8.543 14.481 23.679 1.00 25.08 208 GLY A N 1
ATOM 1705 C CA . GLY A 1 209 ? -9.401 13.318 23.491 1.00 25.66 208 GLY A CA 1
ATOM 1706 C C . GLY A 1 209 ? -8.642 12.011 23.422 1.00 27.36 208 GLY A C 1
ATOM 1707 O O . GLY A 1 209 ? -9.249 10.965 23.266 1.00 30.04 208 GLY A O 1
ATOM 1708 N N . GLY A 1 210 ? -7.320 12.042 23.503 1.00 26.06 209 GLY A N 1
ATOM 1709 C CA . GLY A 1 210 ? -6.540 10.789 23.439 1.00 25.85 209 GLY A CA 1
ATOM 1710 C C . GLY A 1 210 ? -6.189 10.318 22.054 1.00 26.61 209 GLY A C 1
ATOM 1711 O O . GLY A 1 210 ? -5.607 9.234 21.907 1.00 26.85 209 GLY A O 1
ATOM 1712 N N . GLU A 1 211 ? -6.523 11.114 21.042 1.00 24.77 210 GLU A N 1
ATOM 1713 C CA . GLU A 1 211 ? -6.175 10.746 19.682 1.00 24.92 210 GLU A CA 1
ATOM 1714 C C . GLU A 1 211 ? -4.727 11.108 19.360 1.00 26.17 210 GLU A C 1
ATOM 1715 O O . GLU A 1 211 ? -4.115 11.903 20.031 1.00 26.47 210 GLU A O 1
ATOM 1721 N N . SER A 1 212 ? -4.201 10.524 18.291 1.00 25.68 211 SER A N 1
ATOM 1722 C CA . SER A 1 212 ? -3.041 11.094 17.600 1.00 25.21 211 SER A CA 1
ATOM 1723 C C . SER A 1 212 ? -3.621 12.112 16.635 1.00 24.89 211 SER A C 1
ATOM 1724 O O . SER A 1 212 ? -4.314 11.747 15.682 1.00 24.11 211 SER A O 1
ATOM 1727 N N . PRO A 1 213 ? -3.380 13.411 16.853 1.00 24.88 212 PRO A N 1
ATOM 1728 C CA . PRO A 1 213 ? -3.955 14.371 15.893 1.00 23.57 212 PRO A CA 1
ATOM 1729 C C . PRO A 1 213 ? -3.531 14.131 14.438 1.00 23.69 212 PRO A C 1
ATOM 1730 O O . PRO A 1 213 ? -4.326 14.298 13.545 1.00 23.37 212 PRO A O 1
ATOM 1734 N N . ALA A 1 214 ? -2.273 13.728 14.251 1.00 23.94 213 ALA A N 1
ATOM 1735 C CA . ALA A 1 214 ? -1.781 13.349 12.952 1.00 23.12 213 ALA A CA 1
ATOM 1736 C C . ALA A 1 214 ? -2.575 12.191 12.322 1.00 22.53 213 ALA A C 1
ATOM 1737 O O . ALA A 1 214 ? -2.962 12.257 11.140 1.00 24.45 213 ALA A O 1
ATOM 1739 N N . ASP A 1 215 ? -2.822 11.136 13.101 1.00 23.21 214 ASP A N 1
ATOM 1740 C CA . ASP A 1 215 ? -3.651 10.053 12.611 1.00 23.84 214 ASP A CA 1
ATOM 1741 C C . ASP A 1 215 ? -5.064 10.530 12.293 1.00 23.88 214 ASP A C 1
ATOM 1742 O O . ASP A 1 215 ? -5.629 10.150 11.267 1.00 25.04 214 ASP A O 1
ATOM 1747 N N . SER A 1 216 ? -5.645 11.359 13.159 1.00 23.96 215 SER A N 1
ATOM 1748 C CA . SER A 1 216 ? -6.976 11.837 12.907 1.00 23.93 215 SER A CA 1
ATOM 1749 C C . SER A 1 216 ? -7.043 12.632 11.610 1.00 22.89 215 SER A C 1
ATOM 1750 O O . SER A 1 216 ? -7.993 12.474 10.838 1.00 25.03 215 SER A O 1
ATOM 1753 N N . ALA A 1 217 ? -6.047 13.478 11.371 1.00 24.05 216 ALA A N 1
ATOM 1754 C CA . ALA A 1 217 ? -5.983 14.186 10.111 1.00 23.41 216 ALA A CA 1
ATOM 1755 C C . ALA A 1 217 ? -5.945 13.218 8.938 1.00 23.04 216 ALA A C 1
ATOM 1756 O O . ALA A 1 217 ? -6.655 13.395 7.973 1.00 24.74 216 ALA A O 1
ATOM 1758 N N . GLN A 1 218 ? -5.102 12.189 9.009 1.00 22.36 217 GLN A N 1
ATOM 1759 C CA . GLN A 1 218 ? -5.053 11.211 7.927 1.00 24.46 217 GLN A CA 1
ATOM 1760 C C . GLN A 1 218 ? -6.388 10.502 7.707 1.00 22.90 217 GLN A C 1
ATOM 1761 O O . GLN A 1 218 ? -6.848 10.342 6.560 1.00 23.58 217 GLN A O 1
ATOM 1767 N N . LEU A 1 219 ? -7.001 10.063 8.817 1.00 24.02 218 LEU A N 1
ATOM 1768 C CA . LEU A 1 219 ? -8.281 9.343 8.758 1.00 25.34 218 LEU A CA 1
ATOM 1769 C C . LEU A 1 219 ? -9.360 10.155 8.088 1.00 24.17 218 LEU A C 1
ATOM 1770 O O . LEU A 1 219 ? -10.103 9.659 7.264 1.00 25.88 218 LEU A O 1
ATOM 1775 N N . ILE A 1 220 ? -9.454 11.426 8.474 1.00 24.08 219 ILE A N 1
ATOM 1776 C CA . ILE A 1 220 ? -10.440 12.333 7.903 1.00 23.89 219 ILE A CA 1
ATOM 1777 C C . ILE A 1 220 ? -10.146 12.681 6.437 1.00 24.62 219 ILE A C 1
ATOM 1778 O O . ILE A 1 220 ? -11.046 12.719 5.594 1.00 24.65 219 ILE A O 1
ATOM 1783 N N . ILE A 1 221 ? -8.886 12.963 6.133 1.00 23.61 220 ILE A N 1
ATOM 1784 C CA . ILE A 1 221 ? -8.468 13.232 4.757 1.00 23.60 220 ILE A CA 1
ATOM 1785 C C . ILE A 1 221 ? -8.759 12.043 3.852 1.00 23.39 220 ILE A C 1
ATOM 1786 O O . ILE A 1 221 ? -9.194 12.198 2.703 1.00 26.08 220 ILE A O 1
ATOM 1791 N N . ASP A 1 222 ? -8.610 10.837 4.391 1.00 23.66 221 ASP A N 1
ATOM 1792 C CA . ASP A 1 222 ? -8.835 9.626 3.586 1.00 25.17 221 ASP A CA 1
ATOM 1793 C C . ASP A 1 222 ? -10.289 9.455 3.180 1.00 26.22 221 ASP A C 1
ATOM 1794 O O . ASP A 1 222 ? -10.585 8.738 2.218 1.00 28.90 221 ASP A O 1
ATOM 1799 N N A ARG A 1 223 ? -11.173 10.109 3.925 0.50 26.56 222 ARG A N 1
ATOM 1800 N N B ARG A 1 223 ? -11.211 10.102 3.881 0.50 26.42 222 ARG A N 1
ATOM 1801 C CA A ARG A 1 223 ? -12.602 10.164 3.624 0.50 27.38 222 ARG A CA 1
ATOM 1802 C CA B ARG A 1 223 ? -12.613 10.125 3.433 0.50 26.69 222 ARG A CA 1
ATOM 1803 C C A ARG A 1 223 ? -13.006 11.462 2.883 0.50 26.53 222 ARG A C 1
ATOM 1804 C C B ARG A 1 223 ? -13.009 11.453 2.780 0.50 26.42 222 ARG A C 1
ATOM 1805 O O A ARG A 1 223 ? -14.181 11.640 2.567 0.50 28.06 222 ARG A O 1
ATOM 1806 O O B ARG A 1 223 ? -14.168 11.657 2.423 0.50 27.59 222 ARG A O 1
ATOM 1821 N N . GLY A 1 224 ? -12.037 12.334 2.567 1.00 25.48 223 GLY A N 1
ATOM 1822 C CA . GLY A 1 224 ? -12.288 13.592 1.879 1.00 25.54 223 GLY A CA 1
ATOM 1823 C C . GLY A 1 224 ? -13.099 14.597 2.669 1.00 26.20 223 GLY A C 1
ATOM 1824 O O . GLY A 1 224 ? -13.808 15.435 2.102 1.00 29.10 223 GLY A O 1
ATOM 1825 N N . ARG A 1 225 ? -12.963 14.528 3.983 1.00 23.28 224 ARG A N 1
ATOM 1826 C CA . ARG A 1 225 ? -13.835 15.300 4.864 1.00 23.88 224 ARG A CA 1
ATOM 1827 C C . ARG A 1 225 ? -13.132 16.347 5.701 1.00 24.83 224 ARG A C 1
ATOM 1828 O O . ARG A 1 225 ? -13.735 16.866 6.636 1.00 26.06 224 ARG A O 1
ATOM 1836 N N . LEU A 1 226 ? -11.881 16.681 5.403 1.00 23.13 225 LEU A N 1
ATOM 1837 C CA . LEU A 1 226 ? -11.163 17.661 6.236 1.00 21.76 225 LEU A CA 1
ATOM 1838 C C . LEU A 1 226 ? -11.464 19.041 5.660 1.00 24.52 225 LEU A C 1
ATOM 1839 O O . LEU A 1 226 ? -10.797 19.501 4.746 1.00 23.88 225 LEU A O 1
ATOM 1844 N N . PHE A 1 227 ? -12.476 19.709 6.212 1.00 23.76 226 PHE A N 1
ATOM 1845 C CA . PHE A 1 227 ? -12.871 21.021 5.706 1.00 23.43 226 PHE A CA 1
ATOM 1846 C C . PHE A 1 227 ? -12.045 22.177 6.280 1.00 23.48 226 PHE A C 1
ATOM 1847 O O . PHE A 1 227 ? -11.947 23.247 5.671 1.00 24.92 226 PHE A O 1
ATOM 1855 N N . GLY A 1 228 ? -11.491 21.975 7.459 1.00 24.22 227 GLY A N 1
ATOM 1856 C CA . GLY A 1 228 ? -10.641 22.977 8.077 1.00 24.20 227 GLY A CA 1
ATOM 1857 C C . GLY A 1 228 ? -9.949 22.445 9.306 1.00 24.92 227 GLY A C 1
ATOM 1858 O O . GLY A 1 228 ? -10.259 21.367 9.777 1.00 24.62 227 GLY A O 1
ATOM 1867 N N . ASP A 1 230 ? -8.026 23.777 13.277 1.00 25.98 229 ASP A N 1
ATOM 1868 C CA . ASP A 1 230 ? -7.815 24.770 14.357 1.00 27.64 229 ASP A CA 1
ATOM 1869 C C . ASP A 1 230 ? -6.537 24.268 15.066 1.00 27.43 229 ASP A C 1
ATOM 1870 O O . ASP A 1 230 ? -6.394 23.062 15.257 1.00 26.18 229 ASP A O 1
ATOM 1875 N N . VAL A 1 231 ? -5.643 25.171 15.507 1.00 24.78 230 VAL A N 1
ATOM 1876 C CA . VAL A 1 231 ? -4.511 24.755 16.346 1.00 23.94 230 VAL A CA 1
ATOM 1877 C C . VAL A 1 231 ? -4.456 25.586 17.625 1.00 23.02 230 VAL A C 1
ATOM 1878 O O . VAL A 1 231 ? -5.002 26.684 17.687 1.00 25.50 230 VAL A O 1
ATOM 1882 N N . ASN A 1 232 ? -3.764 25.010 18.603 1.00 24.12 231 ASN A N 1
ATOM 1883 C CA . ASN A 1 232 ? -3.643 25.488 19.978 1.00 24.16 231 ASN A CA 1
ATOM 1884 C C . ASN A 1 232 ? -2.838 24.395 20.692 1.00 25.49 231 ASN A C 1
ATOM 1885 O O . ASN A 1 232 ? -2.369 23.459 20.058 1.00 24.89 231 ASN A O 1
ATOM 1890 N N . ASP A 1 233 ? -2.642 24.532 21.989 1.00 24.21 232 ASP A N 1
ATOM 1891 C CA . ASP A 1 233 ? -1.998 23.480 22.744 1.00 23.64 232 ASP A CA 1
ATOM 1892 C C . ASP A 1 233 ? -2.740 23.314 24.057 1.00 22.49 232 ASP A C 1
ATOM 1893 O O . ASP A 1 233 ? -3.569 24.157 24.462 1.00 23.60 232 ASP A O 1
ATOM 1898 N N . ASN A 1 234 ? -2.431 22.213 24.725 1.00 23.39 233 ASN A N 1
ATOM 1899 C CA . ASN A 1 234 ? -2.968 21.924 26.040 1.00 23.25 233 ASN A CA 1
ATOM 1900 C C . ASN A 1 234 ? -2.108 20.896 26.744 1.00 24.74 233 ASN A C 1
ATOM 1901 O O . ASN A 1 234 ? -1.131 20.384 26.173 1.00 25.34 233 ASN A O 1
ATOM 1906 N N . LEU A 1 235 ? -2.454 20.588 27.991 1.00 25.90 234 LEU A N 1
ATOM 1907 C CA . LEU A 1 235 ? -1.726 19.562 28.792 1.00 25.16 234 LEU A CA 1
ATOM 1908 C C . LEU A 1 235 ? -2.358 18.161 28.739 1.00 24.18 234 LEU A C 1
ATOM 1909 O O . LEU A 1 235 ? -2.132 17.325 29.630 1.00 25.60 234 LEU A O 1
ATOM 1914 N N A ARG A 1 236 ? -3.091 17.892 27.661 0.60 25.12 235 ARG A N 1
ATOM 1915 N N B ARG A 1 236 ? -3.156 17.952 27.702 0.40 25.20 235 ARG A N 1
ATOM 1916 C CA A ARG A 1 236 ? -3.755 16.604 27.326 0.60 25.29 235 ARG A CA 1
ATOM 1917 C CA B ARG A 1 236 ? -3.714 16.666 27.324 0.40 25.33 235 ARG A CA 1
ATOM 1918 C C A ARG A 1 236 ? -4.940 16.187 28.149 0.60 26.38 235 ARG A C 1
ATOM 1919 C C B ARG A 1 236 ? -4.834 16.148 28.224 0.40 25.97 235 ARG A C 1
ATOM 1920 O O A ARG A 1 236 ? -5.537 15.154 27.847 0.60 26.56 235 ARG A O 1
ATOM 1921 O O B ARG A 1 236 ? -5.264 15.011 28.072 0.40 27.22 235 ARG A O 1
ATOM 1936 N N . GLY A 1 237 ? -5.319 16.992 29.128 1.00 25.74 236 GLY A N 1
ATOM 1937 C CA . GLY A 1 237 ? -6.431 16.653 30.046 1.00 26.62 236 GLY A CA 1
ATOM 1938 C C . GLY A 1 237 ? -7.689 17.463 29.853 1.00 26.70 236 GLY A C 1
ATOM 1939 O O . GLY A 1 237 ? -8.751 17.136 30.417 1.00 28.27 236 GLY A O 1
ATOM 1940 N N . TRP A 1 238 ? -7.600 18.538 29.060 1.00 24.42 237 TRP A N 1
ATOM 1941 C CA . TRP A 1 238 ? -8.687 19.497 28.928 1.00 24.63 237 TRP A CA 1
ATOM 1942 C C . TRP A 1 238 ? -8.401 20.390 27.732 1.00 24.71 237 TRP A C 1
ATOM 1943 O O . TRP A 1 238 ? -7.254 20.485 27.288 1.00 24.83 237 TRP A O 1
ATOM 1954 N N . ASP A 1 239 ? -9.429 21.072 27.237 1.00 24.36 238 ASP A N 1
ATOM 1955 C CA . ASP A 1 239 ? -9.293 22.018 26.117 1.00 23.30 238 ASP A CA 1
ATOM 1956 C C . ASP A 1 239 ? -8.698 23.329 26.634 1.00 24.33 238 ASP A C 1
ATOM 1957 O O . ASP A 1 239 ? -9.384 24.370 26.711 1.00 24.66 238 ASP A O 1
ATOM 1962 N N . ASP A 1 240 ? -7.423 23.281 26.990 1.00 23.14 239 ASP A N 1
ATOM 1963 C CA . ASP A 1 240 ? -6.782 24.430 27.622 1.00 22.72 239 ASP A CA 1
ATOM 1964 C C . ASP A 1 240 ? -6.670 25.661 26.706 1.00 23.38 239 ASP A C 1
ATOM 1965 O O . ASP A 1 240 ? -6.568 26.773 27.190 1.00 23.97 239 ASP A O 1
ATOM 1970 N N . ASP A 1 241 ? -6.617 25.431 25.398 1.00 24.34 240 ASP A N 1
ATOM 1971 C CA . ASP A 1 241 ? -6.612 26.513 24.400 1.00 23.59 240 ASP A CA 1
ATOM 1972 C C . ASP A 1 241 ? -5.458 27.476 24.604 1.00 23.55 240 ASP A C 1
ATOM 1973 O O . ASP A 1 241 ? -5.614 28.684 24.448 1.00 24.38 240 ASP A O 1
ATOM 1978 N N . LEU A 1 242 ? -4.287 26.906 24.866 1.00 22.91 241 LEU A N 1
ATOM 1979 C CA . LEU A 1 242 ? -3.055 27.626 25.036 1.00 23.64 241 LEU A CA 1
ATOM 198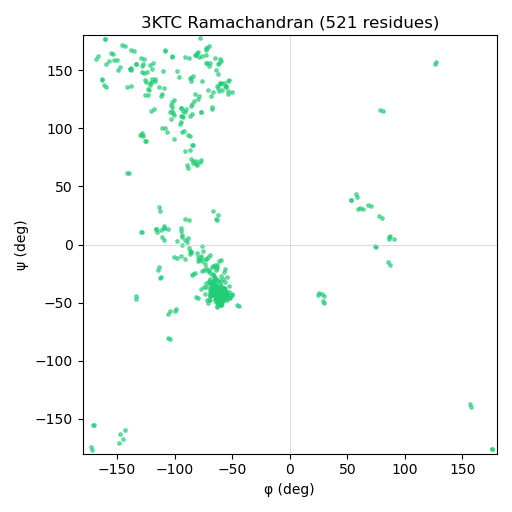0 C C . LEU A 1 242 ? -2.475 27.929 23.668 1.00 23.30 241 LEU A C 1
ATOM 1981 O O . LEU A 1 242 ? -2.840 27.318 22.674 1.00 23.64 241 LEU A O 1
ATOM 1986 N N . VAL A 1 243 ? -1.549 28.879 23.663 1.00 22.05 242 VAL A N 1
ATOM 1987 C CA . VAL A 1 243 ? -0.762 29.206 22.466 1.00 24.24 242 VAL A CA 1
ATOM 1988 C C . VAL A 1 243 ? -0.080 27.941 21.906 1.00 24.31 242 VAL A C 1
ATOM 1989 O O . VAL A 1 243 ? 0.557 27.171 22.634 1.00 23.88 242 VAL A O 1
ATOM 1993 N N . VAL A 1 244 ? -0.264 27.731 20.613 1.00 23.69 243 VAL A N 1
ATOM 1994 C CA . VAL A 1 244 ? 0.326 26.612 19.911 1.00 23.50 243 VAL A CA 1
ATOM 1995 C C . VAL A 1 244 ? 1.851 26.560 20.069 1.00 24.00 243 VAL A C 1
ATOM 1996 O O . VAL A 1 244 ? 2.542 27.578 20.030 1.00 26.37 243 VAL A O 1
ATOM 2000 N N . GLY A 1 245 ? 2.362 25.362 20.309 1.00 26.37 244 GLY A N 1
ATOM 2001 C CA . GLY A 1 245 ? 3.796 25.167 20.391 1.00 28.08 244 GLY A CA 1
ATOM 2002 C C . GLY A 1 245 ? 4.444 25.377 21.729 1.00 29.69 244 GLY A C 1
ATOM 2003 O O . GLY A 1 245 ? 5.652 25.392 21.834 1.00 31.48 244 GLY A O 1
ATOM 2004 N N . THR A 1 246 ? 3.664 25.577 22.769 1.00 25.03 245 THR A N 1
ATOM 2005 C CA . THR A 1 246 ? 4.202 25.845 24.078 1.00 23.59 245 THR A CA 1
ATOM 2006 C C . THR A 1 246 ? 4.353 24.597 24.959 1.00 25.56 245 THR A C 1
ATOM 2007 O O . THR A 1 246 ? 4.979 24.682 26.015 1.00 26.50 245 THR A O 1
ATOM 2011 N N . VAL A 1 247 ? 3.793 23.472 24.523 1.00 25.20 246 VAL A N 1
ATOM 2012 C CA . VAL A 1 247 ? 3.821 22.230 25.281 1.00 23.84 246 VAL A CA 1
ATOM 2013 C C . VAL A 1 247 ? 4.210 21.023 24.420 1.00 24.36 246 VAL A C 1
ATOM 2014 O O . VAL A 1 247 ? 5.050 20.228 24.836 1.00 26.80 246 VAL A O 1
ATOM 2018 N N . HIS A 1 248 ? 3.601 20.887 23.245 1.00 24.60 247 HIS A N 1
ATOM 2019 C CA . HIS A 1 248 ? 3.722 19.690 22.364 1.00 25.37 247 HIS A CA 1
ATOM 2020 C C . HIS A 1 248 ? 4.217 20.010 20.963 1.00 26.73 247 HIS A C 1
ATOM 2021 O O . HIS A 1 248 ? 3.532 19.753 19.960 1.00 29.01 247 HIS A O 1
ATOM 2044 N N . THR A 1 250 ? 6.495 18.561 19.180 1.00 24.60 249 THR A N 1
ATOM 2045 C CA . THR A 1 250 ? 6.661 17.393 18.341 1.00 24.25 249 THR A CA 1
ATOM 2046 C C . THR A 1 250 ? 5.349 16.959 17.674 1.00 24.79 249 THR A C 1
ATOM 2047 O O . THR A 1 250 ? 5.292 16.732 16.445 1.00 23.38 249 THR A O 1
ATOM 2051 N N . GLU A 1 251 ? 4.284 16.862 18.455 1.00 24.28 250 GLU A N 1
ATOM 2052 C CA . GLU A 1 251 ? 3.038 16.368 17.879 1.00 24.04 250 GLU A CA 1
ATOM 2053 C C . GLU A 1 251 ? 2.373 17.389 16.969 1.00 23.27 250 GLU A C 1
ATOM 2054 O O . GLU A 1 251 ? 1.666 17.016 16.030 1.00 24.73 250 GLU A O 1
ATOM 2060 N N A ILE A 1 252 ? 2.556 18.674 17.272 0.60 22.09 251 ILE A N 1
ATOM 2061 N N B ILE A 1 252 ? 2.546 18.684 17.219 0.40 24.24 251 ILE A N 1
ATOM 2062 C CA A ILE A 1 252 ? 2.061 19.700 16.373 0.60 21.98 251 ILE A CA 1
ATOM 2063 C CA B ILE A 1 252 ? 1.959 19.627 16.272 0.40 25.05 251 ILE A CA 1
ATOM 2064 C C A ILE A 1 252 ? 2.803 19.603 15.027 0.60 23.51 251 ILE A C 1
ATOM 2065 C C B ILE A 1 252 ? 2.795 19.601 14.977 0.40 25.09 251 ILE A C 1
ATOM 2066 O O A ILE A 1 252 ? 2.191 19.693 13.960 0.60 23.66 251 ILE A O 1
ATOM 2067 O O B ILE A 1 252 ? 2.241 19.769 13.891 0.40 24.57 251 ILE A O 1
ATOM 2076 N N . PHE A 1 253 ? 4.110 19.387 15.075 1.00 23.64 252 PHE A N 1
ATOM 2077 C CA . PHE A 1 253 ? 4.916 19.193 13.859 1.00 23.63 252 PHE A CA 1
ATOM 2078 C C . PHE A 1 253 ? 4.399 17.981 13.074 1.00 23.15 252 PHE A C 1
ATOM 2079 O O . PHE A 1 253 ? 4.280 18.036 11.854 1.00 25.19 252 PHE A O 1
ATOM 2087 N N . GLU A 1 254 ? 4.071 16.903 13.783 1.00 22.54 253 GLU A N 1
ATOM 2088 C CA . GLU A 1 254 ? 3.574 15.708 13.122 1.00 23.19 253 GLU A CA 1
ATOM 2089 C C . GLU A 1 254 ? 2.257 15.998 12.399 1.00 23.66 253 GLU A C 1
ATOM 2090 O O . GLU A 1 254 ? 2.023 15.504 11.292 1.00 24.14 253 GLU A O 1
ATOM 2096 N N . PHE A 1 255 ? 1.396 16.809 13.036 1.00 23.85 254 PHE A N 1
ATOM 2097 C CA . PHE A 1 255 ? 0.099 17.175 12.483 1.00 24.04 254 PHE A CA 1
ATOM 2098 C C . PHE A 1 255 ? 0.284 17.919 11.153 1.00 24.00 254 PHE A C 1
ATOM 2099 O O . PHE A 1 255 ? -0.280 17.552 10.124 1.00 23.51 254 PHE A O 1
ATOM 2107 N N . PHE A 1 256 ? 1.161 18.920 11.155 1.00 22.92 255 PHE A N 1
ATOM 2108 C CA . PHE A 1 256 ? 1.436 19.645 9.920 1.00 22.58 255 PHE A CA 1
ATOM 2109 C C . PHE A 1 256 ? 2.161 18.786 8.869 1.00 21.46 255 PHE A C 1
ATOM 2110 O O . PHE A 1 256 ? 1.959 18.967 7.668 1.00 23.23 255 PHE A O 1
ATOM 2118 N N . TYR A 1 257 ? 3.020 17.888 9.331 1.00 21.97 256 TYR A N 1
ATOM 2119 C CA . TYR A 1 257 ? 3.656 16.945 8.403 1.00 22.10 256 TYR A CA 1
ATOM 2120 C C . TYR A 1 257 ? 2.594 16.124 7.659 1.00 23.49 256 TYR A C 1
ATOM 2121 O O . TYR A 1 257 ? 2.682 15.918 6.437 1.00 22.09 256 TYR A O 1
ATOM 2130 N N . VAL A 1 258 ? 1.613 15.602 8.381 1.00 22.46 257 VAL A N 1
ATOM 2131 C CA . VAL A 1 258 ? 0.578 14.804 7.722 1.00 22.90 257 VAL A CA 1
ATOM 2132 C C . VAL A 1 258 ? -0.207 15.670 6.734 1.00 22.66 257 VAL A C 1
ATOM 2133 O O . VAL A 1 258 ? -0.511 15.230 5.618 1.00 21.64 257 VAL A O 1
ATOM 2137 N N . LEU A 1 259 ? -0.520 16.926 7.086 1.00 22.58 258 LEU A N 1
ATOM 2138 C CA . LEU A 1 259 ? -1.216 17.783 6.139 1.00 21.56 258 LEU A CA 1
ATOM 2139 C C . LEU A 1 259 ? -0.364 17.966 4.860 1.00 22.33 258 LEU A C 1
ATOM 2140 O O . LEU A 1 259 ? -0.870 17.888 3.729 1.00 24.11 258 LEU A O 1
ATOM 2145 N N . LYS A 1 260 ? 0.937 18.153 5.050 1.00 22.33 259 LYS A N 1
ATOM 2146 C CA . LYS A 1 260 ? 1.844 18.370 3.950 1.00 22.01 259 LYS A CA 1
ATOM 2147 C C . LYS A 1 260 ? 1.865 17.185 2.988 1.00 21.27 259 LYS A C 1
ATOM 2148 O O . LYS A 1 260 ? 1.699 17.360 1.765 1.00 21.16 259 LYS A O 1
ATOM 2154 N N . ILE A 1 261 ? 2.066 15.986 3.527 1.00 22.43 260 ILE A N 1
ATOM 2155 C CA . ILE A 1 261 ? 2.238 14.823 2.620 1.00 23.27 260 ILE A CA 1
ATOM 2156 C C . ILE A 1 261 ? 0.957 14.444 1.905 1.00 23.34 260 ILE A C 1
ATOM 2157 O O . ILE A 1 261 ? 0.988 13.804 0.864 1.00 24.66 260 ILE A O 1
ATOM 2162 N N . ASN A 1 262 ? -0.178 14.847 2.473 1.00 21.34 261 ASN A N 1
ATOM 2163 C CA . ASN A 1 262 ? -1.465 14.633 1.845 1.00 21.78 261 ASN A CA 1
ATOM 2164 C C . ASN A 1 262 ? -1.895 15.760 0.899 1.00 21.61 261 ASN A C 1
ATOM 2165 O O . ASN A 1 262 ? -3.007 15.730 0.357 1.00 24.21 261 ASN A O 1
ATOM 2170 N N . ASN A 1 263 ? -1.017 16.740 0.660 1.00 22.86 262 ASN A N 1
ATOM 2171 C CA . ASN A 1 263 ? -1.335 17.832 -0.254 1.00 21.40 262 ASN A CA 1
ATOM 2172 C C . ASN A 1 263 ? -2.585 18.594 0.215 1.00 23.84 262 ASN A C 1
ATOM 2173 O O . ASN A 1 263 ? -3.321 19.138 -0.603 1.00 24.16 262 ASN A O 1
ATOM 2178 N N . TRP A 1 264 ? -2.796 18.624 1.526 1.00 24.47 263 TRP A N 1
ATOM 2179 C CA . TRP A 1 264 ? -3.927 19.362 2.088 1.00 24.28 263 TRP A CA 1
ATOM 2180 C C . TRP A 1 264 ? -3.487 20.790 2.322 1.00 26.03 263 TRP A C 1
ATOM 2181 O O . TRP A 1 264 ? -2.598 21.051 3.130 1.00 29.31 263 TRP A O 1
ATOM 2192 N N A GLN A 1 265 ? -4.181 21.685 1.631 0.50 26.96 264 GLN A N 1
ATOM 2193 N N B GLN A 1 265 ? -4.123 21.723 1.628 0.50 28.54 264 GLN A N 1
ATOM 2194 C CA A GLN A 1 265 ? -3.920 23.104 1.612 0.50 30.39 264 GLN A CA 1
ATOM 2195 C CA B GLN A 1 265 ? -3.758 23.129 1.702 0.50 32.84 264 GLN A CA 1
ATOM 2196 C C A GLN A 1 265 ? -5.057 23.744 2.394 0.50 31.46 264 GLN A C 1
ATOM 2197 C C B GLN A 1 265 ? -4.960 23.878 2.255 0.50 33.62 264 GLN A C 1
ATOM 2198 O O A GLN A 1 265 ? -6.221 23.427 2.188 0.50 31.20 264 GLN A O 1
ATOM 2199 O O B GLN A 1 265 ? -6.060 23.794 1.717 0.50 35.94 264 GLN A O 1
ATOM 2210 N N . GLY A 1 266 ? -4.748 24.603 3.336 1.00 33.95 265 GLY A N 1
ATOM 2211 C CA . GLY A 1 266 ? -5.820 25.300 3.996 1.00 31.74 265 GLY A CA 1
ATOM 2212 C C . GLY A 1 266 ? -5.199 26.371 4.815 1.00 32.01 265 GLY A C 1
ATOM 2213 O O . GLY A 1 266 ? -3.966 26.487 4.915 1.00 33.76 265 GLY A O 1
ATOM 2214 N N . VAL A 1 267 ? -6.059 27.194 5.374 1.00 26.76 266 VAL A N 1
ATOM 2215 C CA . VAL A 1 267 ? -5.628 28.227 6.265 1.00 25.74 266 VAL A CA 1
ATOM 2216 C C . VAL A 1 267 ? -5.164 27.610 7.567 1.00 23.53 266 VAL A C 1
ATOM 2217 O O . VAL A 1 267 ? -5.799 26.698 8.142 1.00 25.51 266 VAL A O 1
ATOM 2221 N N . TRP A 1 268 ? -4.007 28.053 8.024 1.00 24.86 267 TRP A N 1
ATOM 2222 C CA . TRP A 1 268 ? -3.489 27.645 9.315 1.00 23.67 267 TRP A CA 1
ATOM 2223 C C . TRP A 1 268 ? -4.190 28.531 10.343 1.00 22.93 267 TRP A C 1
ATOM 2224 O O . TRP A 1 268 ? -3.830 29.695 10.552 1.00 24.42 267 TRP A O 1
ATOM 2235 N N A GLN A 1 269 ? -5.140 27.938 11.038 0.60 21.63 268 GLN A N 1
ATOM 2236 N N B GLN A 1 269 ? -5.247 27.983 10.927 0.40 23.51 268 GLN A N 1
ATOM 2237 C CA A GLN A 1 269 ? -6.102 28.665 11.842 0.60 21.41 268 GLN A CA 1
ATOM 2238 C CA B GLN A 1 269 ? -6.101 28.725 11.836 0.40 23.88 268 GLN A CA 1
ATOM 2239 C C A GLN A 1 269 ? -5.934 28.462 13.341 0.60 23.05 268 GLN A C 1
ATOM 2240 C C B GLN A 1 269 ? -5.734 28.501 13.293 0.40 24.13 268 GLN A C 1
ATOM 2241 O O A GLN A 1 269 ? -5.903 27.334 13.827 0.60 22.78 268 GLN A O 1
ATOM 2242 O O B GLN A 1 269 ? -5.306 27.402 13.691 0.40 23.52 268 GLN A O 1
ATOM 2253 N N . LEU A 1 270 ? -5.884 29.567 14.072 1.00 23.54 269 LEU A N 1
ATOM 2254 C CA . LEU A 1 270 ? -5.712 29.525 15.519 1.00 23.62 269 LEU A CA 1
ATOM 2255 C C . LEU A 1 270 ? -7.060 29.498 16.216 1.00 25.63 269 LEU A C 1
ATOM 2256 O O . LEU A 1 270 ? -7.945 30.294 15.876 1.00 26.68 269 LEU A O 1
ATOM 2261 N N . ASP A 1 271 ? -7.236 28.596 17.185 1.00 25.07 270 ASP A N 1
ATOM 2262 C CA . ASP A 1 271 ? -8.397 28.646 18.065 1.00 25.91 270 ASP A CA 1
ATOM 2263 C C . ASP A 1 271 ? -7.834 28.587 19.485 1.00 23.79 270 ASP A C 1
ATOM 2264 O O . ASP A 1 271 ? -7.582 27.505 20.034 1.00 25.82 270 ASP A O 1
ATOM 2269 N N . GLN A 1 272 ? -7.642 29.777 20.056 1.00 26.06 271 GLN A N 1
ATOM 2270 C CA . GLN A 1 272 ? -6.945 29.926 21.341 1.00 24.62 271 GLN A CA 1
ATOM 2271 C C . GLN A 1 272 ? -7.682 30.935 22.167 1.00 23.65 271 GLN A C 1
ATOM 2272 O O . GLN A 1 272 ? -8.312 31.838 21.616 1.00 25.08 271 GLN A O 1
ATOM 2278 N N . PHE A 1 273 ? -7.584 30.793 23.485 1.00 23.47 272 PHE A N 1
ATOM 2279 C CA . PHE A 1 273 ? -8.243 31.674 24.451 1.00 23.45 272 PHE A CA 1
ATOM 2280 C C . PHE A 1 273 ? -7.204 32.224 25.417 1.00 23.29 272 PHE A C 1
ATOM 2281 O O . PHE A 1 273 ? -6.941 31.615 26.448 1.00 24.70 272 PHE A O 1
ATOM 2289 N N . PRO A 1 274 ? -6.584 33.359 25.098 1.00 22.39 273 PRO A N 1
ATOM 2290 C CA . PRO A 1 274 ? -5.575 33.945 25.983 1.00 23.28 273 PRO A CA 1
ATOM 2291 C C . PRO A 1 274 ? -6.178 34.732 27.120 1.00 22.72 273 PRO A C 1
ATOM 2292 O O . PRO A 1 274 ? -6.035 35.942 27.204 1.00 24.04 273 PRO A O 1
ATOM 2296 N N . PHE A 1 275 ? -6.811 34.001 28.038 1.00 21.79 274 PHE A N 1
ATOM 2297 C CA . PHE A 1 275 ? -7.602 34.598 29.127 1.00 20.96 274 PHE A CA 1
ATOM 2298 C C . PHE A 1 275 ? -6.959 35.771 29.808 1.00 21.91 274 PHE A C 1
ATOM 2299 O O . PHE A 1 275 ? -7.553 36.853 29.896 1.00 23.05 274 PHE A O 1
ATOM 2307 N N . ARG A 1 276 ? -5.720 35.567 30.253 1.00 20.39 275 ARG A N 1
ATOM 2308 C CA . ARG A 1 276 ? -5.023 36.501 31.115 1.00 21.77 275 ARG A CA 1
ATOM 2309 C C . ARG A 1 276 ? -3.877 37.231 30.431 1.00 21.78 275 ARG A C 1
ATOM 2310 O O . ARG A 1 276 ? -3.180 37.989 31.072 1.00 23.09 275 ARG A O 1
ATOM 2318 N N . GLU A 1 277 ? -3.719 36.991 29.128 1.00 23.52 276 GLU A N 1
ATOM 2319 C CA . GLU A 1 277 ? -2.613 37.524 28.341 1.00 22.82 276 GLU A CA 1
ATOM 2320 C C . GLU A 1 277 ? -3.092 38.619 27.399 1.00 24.43 276 GLU A C 1
ATOM 2321 O O . GLU A 1 277 ? -4.283 38.805 27.168 1.00 24.29 276 GLU A O 1
ATOM 2327 N N . ASN A 1 278 ? -2.130 39.346 26.854 1.00 24.31 277 ASN A N 1
ATOM 2328 C CA . ASN A 1 278 ? -2.412 40.249 25.743 1.00 22.47 277 ASN A CA 1
ATOM 2329 C C . ASN A 1 278 ? -2.777 39.363 24.539 1.00 22.35 277 ASN A C 1
ATOM 2330 O O . ASN A 1 278 ? -1.994 38.527 24.080 1.00 22.71 277 ASN A O 1
ATOM 2335 N N . HIS A 1 279 ? -3.995 39.526 24.063 1.00 21.22 278 HIS A N 1
ATOM 2336 C CA . HIS A 1 279 ? -4.537 38.612 23.070 1.00 21.40 278 HIS A CA 1
ATOM 2337 C C . HIS A 1 279 ? -3.817 38.765 21.717 1.00 20.01 278 HIS A C 1
ATOM 2338 O O . HIS A 1 279 ? -3.530 37.775 21.032 1.00 21.99 278 HIS A O 1
ATOM 2345 N N . VAL A 1 280 ? -3.542 40.001 21.340 1.00 20.90 279 VAL A N 1
ATOM 2346 C CA . VAL A 1 280 ? -2.830 40.243 20.095 1.00 21.78 279 VAL A CA 1
ATOM 2347 C C . VAL A 1 280 ? -1.436 39.628 20.133 1.00 22.69 279 VAL A C 1
ATOM 2348 O O . VAL A 1 280 ? -1.010 38.930 19.182 1.00 20.96 279 VAL A O 1
ATOM 2352 N N A GLU A 1 281 ? -0.717 39.857 21.225 0.50 21.57 280 GLU A N 1
ATOM 2353 N N B GLU A 1 281 ? -0.719 39.862 21.231 0.50 23.43 280 GLU A N 1
ATOM 2354 C CA A GLU A 1 281 ? 0.614 39.289 21.373 0.50 20.48 280 GLU A CA 1
ATOM 2355 C CA B GLU A 1 281 ? 0.611 39.294 21.390 0.50 24.46 280 GLU A CA 1
ATOM 2356 C C A GLU A 1 281 ? 0.586 37.753 21.413 0.50 21.95 280 GLU A C 1
ATOM 2357 C C B GLU A 1 281 ? 0.575 37.756 21.395 0.50 23.73 280 GLU A C 1
ATOM 2358 O O A GLU A 1 281 ? 1.514 37.119 20.947 0.50 21.37 280 GLU A O 1
ATOM 2359 O O B GLU A 1 281 ? 1.491 37.124 20.896 0.50 23.52 280 GLU A O 1
ATOM 2370 N N . ALA A 1 282 ? -0.478 37.166 21.942 1.00 21.45 281 ALA A N 1
ATOM 2371 C CA . ALA A 1 282 ? -0.616 35.729 21.960 1.00 19.74 281 ALA A CA 1
ATOM 2372 C C . ALA A 1 282 ? -0.694 35.180 20.518 1.00 21.16 281 ALA A C 1
ATOM 2373 O O . ALA A 1 282 ? -0.051 34.207 20.156 1.00 22.25 281 ALA A O 1
ATOM 2375 N N . ALA A 1 283 ? -1.470 35.870 19.690 1.00 21.01 282 ALA A N 1
ATOM 2376 C CA . ALA A 1 283 ? -1.599 35.477 18.288 1.00 22.20 282 ALA A CA 1
ATOM 2377 C C . ALA A 1 283 ? -0.272 35.636 17.543 1.00 20.60 282 ALA A C 1
ATOM 2378 O O . ALA A 1 283 ? 0.097 34.812 16.704 1.00 21.91 282 ALA A O 1
ATOM 2380 N N . GLN A 1 284 ? 0.438 36.710 17.859 1.00 19.82 283 GLN A N 1
ATOM 2381 C CA . GLN A 1 284 ? 1.720 36.984 17.242 1.00 20.86 283 GLN A CA 1
ATOM 2382 C C . GLN A 1 284 ? 2.737 35.887 17.576 1.00 21.99 283 GLN A C 1
ATOM 2383 O O . GLN A 1 284 ? 3.489 35.444 16.704 1.00 22.47 283 GLN A O 1
ATOM 2389 N N . LEU A 1 285 ? 2.775 35.458 18.834 1.00 21.83 284 LEU A N 1
ATOM 2390 C CA . LEU A 1 285 ? 3.701 34.410 19.231 1.00 21.74 284 LEU A CA 1
ATOM 2391 C C . LEU A 1 285 ? 3.344 33.094 18.542 1.00 21.59 284 LEU A C 1
ATOM 2392 O O . LEU A 1 285 ? 4.216 32.297 18.194 1.00 22.86 284 LEU A O 1
ATOM 2397 N N . SER A 1 286 ? 2.050 32.879 18.356 1.00 20.77 285 SER A N 1
ATOM 2398 C CA . SER A 1 286 ? 1.575 31.696 17.708 1.00 21.46 285 SER A CA 1
ATOM 2399 C C . SER A 1 286 ? 2.054 31.649 16.267 1.00 20.90 285 SER A C 1
ATOM 2400 O O . SER A 1 286 ? 2.475 30.577 15.806 1.00 24.53 285 SER A O 1
ATOM 2403 N N . ILE A 1 287 ? 1.925 32.768 15.560 1.00 22.16 286 ILE A N 1
ATOM 2404 C CA . ILE A 1 287 ? 2.319 32.819 14.169 1.00 24.10 286 ILE A CA 1
ATOM 2405 C C . ILE A 1 287 ? 3.830 32.663 14.046 1.00 22.50 286 ILE A C 1
ATOM 2406 O O . ILE A 1 287 ? 4.318 32.038 13.126 1.00 22.26 286 ILE A O 1
ATOM 2411 N N . ARG A 1 288 ? 4.580 33.213 14.979 1.00 21.84 287 ARG A N 1
ATOM 2412 C CA . ARG A 1 288 ? 6.021 33.012 14.937 1.00 21.48 287 ARG A CA 1
ATOM 2413 C C . ARG A 1 288 ? 6.340 31.520 15.005 1.00 22.75 287 ARG A C 1
ATOM 2414 O O . ARG A 1 288 ? 7.185 31.016 14.256 1.00 23.06 287 ARG A O 1
ATOM 2422 N N . PHE A 1 289 ? 5.655 30.798 15.875 1.00 22.91 288 PHE A N 1
ATOM 2423 C CA . PHE A 1 289 ? 5.916 29.390 16.011 1.00 23.07 288 PHE A CA 1
ATOM 2424 C C . PHE A 1 289 ? 5.485 28.621 14.765 1.00 23.26 288 PHE A C 1
ATOM 2425 O O . PHE A 1 289 ? 6.195 27.709 14.297 1.00 22.63 288 PHE A O 1
ATOM 2433 N N . LEU A 1 290 ? 4.339 28.987 14.208 1.00 21.64 289 LEU A N 1
ATOM 2434 C CA . LEU A 1 290 ? 3.860 28.323 13.002 1.00 22.24 289 LEU A CA 1
ATOM 2435 C C . LEU A 1 290 ? 4.796 28.560 11.807 1.00 20.76 289 LEU A C 1
ATOM 2436 O O . LEU A 1 290 ? 4.965 27.657 10.986 1.00 22.55 289 LEU A O 1
ATOM 2441 N N . LYS A 1 291 ? 5.381 29.759 11.696 1.00 20.71 290 LYS A N 1
ATOM 2442 C CA . LYS A 1 291 ? 6.355 30.018 10.639 1.00 21.73 290 LYS A CA 1
ATOM 2443 C C . LYS A 1 291 ? 7.580 29.122 10.842 1.00 22.43 290 LYS A C 1
ATOM 2444 O O . LYS A 1 291 ? 8.160 28.605 9.871 1.00 23.18 290 LYS A O 1
ATOM 2450 N N . HIS A 1 292 ? 7.969 28.912 12.108 1.00 23.27 291 HIS A N 1
ATOM 2451 C CA . HIS A 1 292 ? 9.039 27.980 12.396 1.00 21.65 291 HIS A CA 1
ATOM 2452 C C . HIS A 1 292 ? 8.677 26.584 11.938 1.00 21.14 291 HIS A C 1
ATOM 2453 O O . HIS A 1 292 ? 9.490 25.907 11.306 1.00 22.27 291 HIS A O 1
ATOM 2460 N N . ILE A 1 293 ? 7.464 26.143 12.248 1.00 22.84 292 ILE A N 1
ATOM 2461 C CA . ILE A 1 293 ? 6.988 24.855 11.774 1.00 21.75 292 ILE A CA 1
ATOM 2462 C C . ILE A 1 293 ? 7.105 24.742 10.246 1.00 22.84 292 ILE A C 1
ATOM 2463 O O . ILE A 1 293 ? 7.567 23.705 9.719 1.00 23.54 292 ILE A O 1
ATOM 2468 N N . TYR A 1 294 ? 6.728 25.798 9.522 1.00 21.52 293 TYR A N 1
ATOM 2469 C CA . TYR A 1 294 ? 6.805 25.786 8.079 1.00 22.11 293 TYR A CA 1
ATOM 2470 C C . TYR A 1 294 ? 8.248 25.620 7.624 1.00 23.06 293 TYR A C 1
ATOM 2471 O O . TYR A 1 294 ? 8.545 24.814 6.740 1.00 23.65 293 TYR A O 1
ATOM 2480 N N . ARG A 1 295 ? 9.148 26.380 8.228 1.00 22.02 294 ARG A N 1
ATOM 2481 C CA . ARG A 1 295 ? 10.564 26.269 7.877 1.00 22.32 294 ARG A CA 1
ATOM 2482 C C . ARG A 1 295 ? 11.129 24.897 8.204 1.00 23.88 294 ARG A C 1
ATOM 2483 O O . ARG A 1 295 ? 11.927 24.336 7.427 1.00 23.28 294 ARG A O 1
ATOM 2491 N N . ALA A 1 296 ? 10.710 24.350 9.333 1.00 22.35 295 ALA A N 1
ATOM 2492 C CA . ALA A 1 296 ? 11.171 23.033 9.767 1.00 22.71 295 ALA A CA 1
ATOM 2493 C C . ALA A 1 296 ? 10.679 21.973 8.805 1.00 22.64 295 ALA A C 1
ATOM 2494 O O . ALA A 1 296 ? 11.384 21.017 8.536 1.00 23.14 295 ALA A O 1
ATOM 2496 N N . LEU A 1 297 ? 9.453 22.117 8.314 1.00 23.91 296 LEU A N 1
ATOM 2497 C CA . LEU A 1 297 ? 8.932 21.174 7.324 1.00 23.35 296 LEU A CA 1
ATOM 2498 C C . LEU A 1 297 ? 9.779 21.186 6.055 1.00 23.24 296 LEU A C 1
ATOM 2499 O O . LEU A 1 297 ? 9.921 20.169 5.395 1.00 25.90 296 LEU A O 1
ATOM 2504 N N A ASP A 1 298 ? 10.278 22.347 5.669 0.70 23.83 297 ASP A N 1
ATOM 2505 N N B ASP A 1 298 ? 10.340 22.345 5.730 0.30 24.28 297 ASP A N 1
ATOM 2506 C CA A ASP A 1 298 ? 11.157 22.449 4.508 0.70 22.60 297 ASP A CA 1
ATOM 2507 C CA B ASP A 1 298 ? 11.174 22.519 4.542 0.30 24.11 297 ASP A CA 1
ATOM 2508 C C A ASP A 1 298 ? 12.485 21.706 4.756 0.70 23.60 297 ASP A C 1
ATOM 2509 C C B ASP A 1 298 ? 12.580 21.923 4.736 0.30 24.18 297 ASP A C 1
ATOM 2510 O O A ASP A 1 298 ? 13.033 21.069 3.841 0.70 22.30 297 ASP A O 1
ATOM 2511 O O B ASP A 1 298 ? 13.305 21.678 3.766 0.30 23.67 297 ASP A O 1
ATOM 2520 N N . LYS A 1 299 ? 12.986 21.746 5.988 1.00 23.46 298 LYS A N 1
ATOM 2521 C CA . LYS A 1 299 ? 14.246 21.095 6.299 1.00 22.70 298 LYS A CA 1
ATOM 2522 C C . LYS A 1 299 ? 14.108 19.601 6.501 1.00 23.15 298 LYS A C 1
ATOM 2523 O O . LYS A 1 299 ? 15.091 18.873 6.410 1.00 25.18 298 LYS A O 1
ATOM 2529 N N . LEU A 1 300 ? 12.921 19.137 6.817 1.00 21.99 299 LEU A N 1
ATOM 2530 C CA . LEU A 1 300 ? 12.701 17.748 7.192 1.00 22.91 299 LEU A CA 1
ATOM 2531 C C . LEU A 1 300 ? 13.089 16.826 6.033 1.00 23.87 299 LEU A C 1
ATOM 2532 O O . LEU A 1 300 ? 12.691 17.032 4.889 1.00 23.10 299 LEU A O 1
ATOM 2537 N N . ASP A 1 301 ? 13.855 15.790 6.354 1.00 23.57 300 ASP A N 1
ATOM 2538 C CA . ASP A 1 301 ? 14.241 14.789 5.354 1.00 24.29 300 ASP A CA 1
ATOM 2539 C C . ASP A 1 301 ? 13.135 13.761 5.247 1.00 22.74 300 ASP A C 1
ATOM 2540 O O . ASP A 1 301 ? 13.141 12.726 5.948 1.00 22.08 300 ASP A O 1
ATOM 2545 N N . ILE A 1 302 ? 12.145 14.060 4.418 1.00 22.09 301 ILE A N 1
ATOM 2546 C CA . ILE A 1 302 ? 10.951 13.241 4.375 1.00 22.40 301 ILE A CA 1
ATOM 2547 C C . ILE A 1 302 ? 11.215 11.816 3.899 1.00 22.77 301 ILE A C 1
ATOM 2548 O O . ILE A 1 302 ? 10.734 10.872 4.547 1.00 21.86 301 ILE A O 1
ATOM 2553 N N . PRO A 1 303 ? 11.990 11.632 2.829 1.00 22.02 302 PRO A N 1
ATOM 2554 C CA . PRO A 1 303 ? 12.302 10.244 2.445 1.00 22.44 302 PRO A CA 1
ATOM 2555 C C . PRO A 1 303 ? 12.992 9.404 3.529 1.00 21.49 302 PRO A C 1
ATOM 2556 O O . PRO A 1 303 ? 12.675 8.230 3.694 1.00 23.41 302 PRO A O 1
ATOM 2560 N N . ALA A 1 304 ? 13.907 10.006 4.277 1.00 20.78 303 ALA A N 1
ATOM 2561 C CA . ALA A 1 304 ? 14.565 9.293 5.366 1.00 21.32 303 ALA A CA 1
ATOM 2562 C C . ALA A 1 304 ? 13.554 8.988 6.466 1.00 22.79 303 ALA A C 1
ATOM 2563 O O . ALA A 1 304 ? 13.553 7.878 7.041 1.00 22.64 303 ALA A O 1
ATOM 2565 N N . LEU A 1 305 ? 12.708 9.958 6.817 1.00 21.13 304 LEU A N 1
ATOM 2566 C CA . LEU A 1 305 ? 11.686 9.698 7.797 1.00 21.88 304 LEU A CA 1
ATOM 2567 C C . LEU A 1 305 ? 10.784 8.553 7.385 1.00 22.19 304 LEU A C 1
ATOM 2568 O O . LEU A 1 305 ? 10.461 7.669 8.200 1.00 23.79 304 LEU A O 1
ATOM 2573 N N . GLN A 1 306 ? 10.350 8.560 6.126 1.00 21.60 305 GLN A N 1
ATOM 2574 C CA . GLN A 1 306 ? 9.415 7.540 5.662 1.00 21.90 305 GLN A CA 1
ATOM 2575 C C . GLN A 1 306 ? 10.072 6.168 5.657 1.00 24.08 305 GLN A C 1
ATOM 2576 O O . GLN A 1 306 ? 9.414 5.159 5.889 1.00 22.76 305 GLN A O 1
ATOM 2582 N N . ALA A 1 307 ? 11.360 6.106 5.354 1.00 23.46 306 ALA A N 1
ATOM 2583 C CA . ALA A 1 307 ? 12.095 4.857 5.464 1.00 23.81 306 ALA A CA 1
ATOM 2584 C C . ALA A 1 307 ? 12.109 4.343 6.896 1.00 23.58 306 ALA A C 1
ATOM 2585 O O . ALA A 1 307 ? 11.896 3.154 7.138 1.00 23.80 306 ALA A O 1
ATOM 2587 N N . ALA A 1 308 ? 12.349 5.229 7.849 1.00 23.28 307 ALA A N 1
ATOM 2588 C CA . ALA A 1 308 ? 12.320 4.875 9.260 1.00 22.14 307 ALA A CA 1
ATOM 2589 C C . ALA A 1 308 ? 10.911 4.365 9.641 1.00 24.24 307 ALA A C 1
ATOM 2590 O O . ALA A 1 308 ? 10.782 3.407 10.378 1.00 24.59 307 ALA A O 1
ATOM 2592 N N . GLN A 1 309 ? 9.882 5.010 9.124 1.00 23.90 308 GLN A N 1
ATOM 2593 C CA . GLN A 1 309 ? 8.501 4.633 9.398 1.00 22.66 308 GLN A CA 1
ATOM 2594 C C . GLN A 1 309 ? 8.133 3.290 8.842 1.00 25.10 308 GLN A C 1
ATOM 2595 O O . GLN A 1 309 ? 7.384 2.555 9.475 1.00 24.49 308 GLN A O 1
ATOM 2601 N N A GLU A 1 310 ? 8.643 2.965 7.663 0.50 24.40 309 GLU A N 1
ATOM 2602 N N B GLU A 1 310 ? 8.654 2.948 7.670 0.50 24.97 309 GLU A N 1
ATOM 2603 C CA A GLU A 1 310 ? 8.418 1.639 7.082 0.50 22.95 309 GLU A CA 1
ATOM 2604 C CA B GLU A 1 310 ? 8.402 1.619 7.092 0.50 24.65 309 GLU A CA 1
ATOM 2605 C C A GLU A 1 310 ? 9.012 0.592 8.028 0.50 23.88 309 GLU A C 1
ATOM 2606 C C B GLU A 1 310 ? 9.068 0.539 7.946 0.50 25.09 309 GLU A C 1
ATOM 2607 O O A GLU A 1 310 ? 8.368 -0.408 8.317 0.50 21.85 309 GLU A O 1
ATOM 2608 O O B GLU A 1 310 ? 8.562 -0.572 8.034 0.50 25.60 309 GLU A O 1
ATOM 2619 N N . ALA A 1 311 ? 10.196 0.868 8.577 1.00 23.33 310 ALA A N 1
ATOM 2620 C CA . ALA A 1 311 ? 10.851 -0.035 9.528 1.00 23.55 310 ALA A CA 1
ATOM 2621 C C . ALA A 1 311 ? 10.242 0.066 10.913 1.00 23.87 310 ALA A C 1
ATOM 2622 O O . ALA A 1 311 ? 10.572 -0.762 11.792 1.00 23.92 310 ALA A O 1
ATOM 2624 N N . GLN A 1 312 ? 9.356 1.048 11.125 1.00 22.87 311 GLN A N 1
ATOM 2625 C CA . GLN A 1 312 ? 8.776 1.369 12.420 1.00 21.75 311 GLN A CA 1
ATOM 2626 C C . GLN A 1 312 ? 9.827 1.592 13.480 1.00 22.54 311 GLN A C 1
ATOM 2627 O O . GLN A 1 312 ? 9.674 1.190 14.619 1.00 23.51 311 GLN A O 1
ATOM 2633 N N . ASN A 1 313 ? 10.923 2.234 13.063 1.00 23.42 312 ASN A N 1
ATOM 2634 C CA . ASN A 1 313 ? 12.039 2.515 13.958 1.00 23.45 312 ASN A CA 1
ATOM 2635 C C . ASN A 1 313 ? 11.852 3.926 14.506 1.00 23.38 312 ASN A C 1
ATOM 2636 O O . ASN A 1 313 ? 12.118 4.922 13.807 1.00 23.41 312 ASN A O 1
ATOM 2641 N N . PRO A 1 314 ? 11.413 4.020 15.764 1.00 21.61 313 PRO A N 1
ATOM 2642 C CA . PRO A 1 314 ? 11.097 5.348 16.289 1.00 21.94 313 PRO A CA 1
ATOM 2643 C C . PRO A 1 314 ? 12.332 6.177 16.619 1.00 24.75 313 PRO A C 1
ATOM 2644 O O . PRO A 1 314 ? 12.246 7.412 16.722 1.00 24.26 313 PRO A O 1
ATOM 2648 N N . LEU A 1 315 ? 13.459 5.519 16.828 1.00 23.34 314 LEU A N 1
ATOM 2649 C CA . LEU A 1 315 ? 14.691 6.211 17.171 1.00 23.14 314 LEU A CA 1
ATOM 2650 C C . LEU A 1 315 ? 15.181 6.955 15.949 1.00 24.39 314 LEU A C 1
ATOM 2651 O O . LEU A 1 315 ? 15.532 8.136 16.047 1.00 24.16 314 LEU A O 1
ATOM 2656 N N . GLN A 1 316 ? 15.255 6.253 14.818 1.00 22.98 315 GLN A N 1
ATOM 2657 C CA . GLN A 1 316 ? 15.595 6.894 13.540 1.00 25.78 315 GLN A CA 1
ATOM 2658 C C . GLN A 1 316 ? 14.592 7.990 13.196 1.00 24.41 315 GLN A C 1
ATOM 2659 O O . GLN A 1 316 ? 14.979 9.096 12.802 1.00 24.81 315 GLN A O 1
ATOM 2665 N N . ALA A 1 317 ? 13.304 7.712 13.323 1.00 23.35 316 ALA A N 1
ATOM 2666 C CA . ALA A 1 317 ? 12.285 8.720 12.994 1.00 22.91 316 ALA A CA 1
ATOM 2667 C C . ALA A 1 317 ? 12.444 9.975 13.853 1.00 22.19 316 ALA A C 1
ATOM 2668 O O . ALA A 1 317 ? 12.435 11.087 13.336 1.00 23.45 316 ALA A O 1
ATOM 2670 N N . GLN A 1 318 ? 12.631 9.794 15.159 1.00 22.62 317 GLN A N 1
ATOM 2671 C CA . GLN A 1 318 ? 12.773 10.936 16.059 1.00 23.08 317 GLN A CA 1
ATOM 2672 C C . GLN A 1 318 ? 14.047 11.696 15.819 1.00 24.17 317 GLN A C 1
ATOM 2673 O O . GLN A 1 318 ? 14.057 12.932 15.922 1.00 23.47 317 GLN A O 1
ATOM 2679 N N A ARG A 1 319 ? 15.132 10.997 15.490 0.50 22.85 318 ARG A N 1
ATOM 2680 N N B ARG A 1 319 ? 15.122 10.980 15.506 0.50 24.42 318 ARG A N 1
ATOM 2681 C CA A ARG A 1 319 ? 16.387 11.706 15.199 0.50 21.33 318 ARG A CA 1
ATOM 2682 C CA B ARG A 1 319 ? 16.378 11.649 15.173 0.50 23.66 318 ARG A CA 1
ATOM 2683 C C A ARG A 1 319 ? 16.220 12.619 13.982 0.50 23.34 318 ARG A C 1
ATOM 2684 C C B ARG A 1 319 ? 16.120 12.632 14.039 0.50 23.70 318 ARG A C 1
ATOM 2685 O O A ARG A 1 319 ? 16.735 13.731 13.965 0.50 23.06 318 ARG A O 1
ATOM 2686 O O B ARG A 1 319 ? 16.414 13.816 14.162 0.50 22.36 318 ARG A O 1
ATOM 2701 N N . ILE A 1 320 ? 15.534 12.126 12.965 1.00 22.43 319 ILE A N 1
ATOM 2702 C CA . ILE A 1 320 ? 15.285 12.906 11.746 1.00 22.05 319 ILE A CA 1
ATOM 2703 C C . ILE A 1 320 ? 14.359 14.099 12.044 1.00 23.70 319 ILE A C 1
ATOM 2704 O O . ILE A 1 320 ? 14.576 15.222 11.565 1.00 23.79 319 ILE A O 1
ATOM 2709 N N . VAL A 1 321 ? 13.321 13.861 12.814 1.00 22.07 320 VAL A N 1
ATOM 2710 C CA . VAL A 1 321 ? 12.387 14.909 13.188 1.00 23.42 320 VAL A CA 1
ATOM 2711 C C . VAL A 1 321 ? 13.056 15.983 14.037 1.00 24.15 320 VAL A C 1
ATOM 2712 O O . VAL A 1 321 ? 12.884 17.196 13.778 1.00 23.20 320 VAL A O 1
ATOM 2716 N N . GLN A 1 322 ? 13.844 15.570 15.030 1.00 23.46 321 GLN A N 1
ATOM 2717 C CA . GLN A 1 322 ? 14.535 16.520 15.893 1.00 23.84 321 GLN A CA 1
ATOM 2718 C C . GLN A 1 322 ? 15.478 17.399 15.091 1.00 22.82 321 GLN A C 1
ATOM 2719 O O . GLN A 1 322 ? 15.592 18.608 15.326 1.00 23.85 321 GLN A O 1
ATOM 2725 N N . ASP A 1 323 ? 16.172 16.798 14.136 1.00 22.68 322 ASP A N 1
ATOM 2726 C CA . ASP A 1 323 ? 17.113 17.549 13.326 1.00 22.09 322 ASP A CA 1
ATOM 2727 C C . ASP A 1 323 ? 16.435 18.715 12.607 1.00 24.28 322 ASP A C 1
ATOM 2728 O O . ASP A 1 323 ? 17.024 19.788 12.442 1.00 26.96 322 ASP A O 1
ATOM 2733 N N . ALA A 1 324 ? 15.201 18.483 12.169 1.00 23.62 323 ALA A N 1
ATOM 2734 C CA . ALA A 1 324 ? 14.422 19.529 11.462 1.00 24.33 323 ALA A CA 1
ATOM 2735 C C . ALA A 1 324 ? 13.762 20.523 12.426 1.00 24.88 323 ALA A C 1
ATOM 2736 O O . ALA A 1 324 ? 13.797 21.736 12.194 1.00 25.93 323 ALA A O 1
ATOM 2738 N N . LEU A 1 325 ? 13.141 20.016 13.479 1.00 24.55 324 LEU A N 1
ATOM 2739 C CA . LEU A 1 325 ? 12.336 20.828 14.412 1.00 24.68 324 LEU A CA 1
ATOM 2740 C C . LEU A 1 325 ? 13.226 21.692 15.297 1.00 27.73 324 LEU A C 1
ATOM 2741 O O . LEU A 1 325 ? 12.899 22.868 15.553 1.00 29.39 324 LEU A O 1
ATOM 2746 N N A LEU A 1 326 ? 14.348 21.093 15.711 0.50 26.21 325 LEU A N 1
ATOM 2747 N N B LEU A 1 326 ? 14.371 21.182 15.732 0.50 27.16 325 LEU A N 1
ATOM 2748 C CA A LEU A 1 326 ? 15.401 21.739 16.504 0.50 25.14 325 LEU A CA 1
ATOM 2749 C CA B LEU A 1 326 ? 15.223 21.947 16.655 0.50 27.08 325 LEU A CA 1
ATOM 2750 C C A LEU A 1 326 ? 16.424 22.297 15.525 0.50 27.02 325 LEU A C 1
ATOM 2751 C C B LEU A 1 326 ? 16.156 22.954 15.984 0.50 28.05 325 LEU A C 1
ATOM 2752 O O A LEU A 1 326 ? 17.586 21.888 15.372 0.50 24.50 325 LEU A O 1
ATOM 2753 O O B LEU A 1 326 ? 16.901 23.602 16.666 0.50 28.80 325 LEU A O 1
ATOM 2762 N N A SER A 1 327 ? 15.880 23.243 14.798 0.50 28.19 326 SER A N 1
ATOM 2763 N N B SER A 1 327 ? 16.018 23.139 14.668 0.50 28.53 326 SER A N 1
ATOM 2764 C CA A SER A 1 327 ? 16.589 24.062 13.922 0.50 25.88 326 SER A CA 1
ATOM 2765 C CA B SER A 1 327 ? 16.898 23.913 13.755 0.50 26.39 326 SER A CA 1
ATOM 2766 C C A SER A 1 327 ? 16.256 25.401 14.544 0.50 26.39 326 SER A C 1
ATOM 2767 C C B SER A 1 327 ? 17.016 25.475 13.781 0.50 26.04 326 SER A C 1
ATOM 2768 O O A SER A 1 327 ? 15.269 25.554 15.273 0.50 26.55 326 SER A O 1
ATOM 2769 O O B SER A 1 327 ? 17.294 26.106 12.749 0.50 27.89 326 SER A O 1
ATOM 2774 N N A SER A 1 328 ? 17.109 26.362 14.291 0.50 23.57 327 SER A N 1
ATOM 2775 N N B SER A 1 328 ? 16.835 26.082 14.940 0.50 25.06 327 SER A N 1
ATOM 2776 C CA A SER A 1 328 ? 17.005 27.658 14.936 0.50 25.14 327 SER A CA 1
ATOM 2777 C CA B SER A 1 328 ? 16.906 27.542 15.118 0.50 24.23 327 SER A CA 1
ATOM 2778 C C A SER A 1 328 ? 15.755 28.465 14.573 0.50 26.74 327 SER A C 1
ATOM 2779 C C B SER A 1 328 ? 15.683 28.281 14.615 0.50 25.39 327 SER A C 1
ATOM 2780 O O A SER A 1 328 ? 15.556 28.806 13.402 0.50 28.55 327 SER A O 1
ATOM 2781 O O B SER A 1 328 ? 15.439 28.383 13.408 0.50 27.22 327 SER A O 1
ATOM 2786 N N . ILE A 1 329 ? 14.932 28.797 15.572 1.00 25.36 328 ILE A N 1
ATOM 2787 C CA . ILE A 1 329 ? 13.750 29.600 15.323 1.00 28.10 328 ILE A CA 1
ATOM 2788 C C . ILE A 1 329 ? 14.148 31.053 15.072 1.00 32.92 328 ILE A C 1
ATOM 2789 O O . ILE A 1 329 ? 13.463 31.744 14.325 1.00 34.05 328 ILE A O 1
ATOM 2794 N N . THR A 1 330 ? 15.271 31.481 15.658 1.00 34.32 329 THR A N 1
ATOM 2795 C CA . THR A 1 330 ? 15.727 32.860 15.558 1.00 37.35 329 THR A CA 1
ATOM 2796 C C . THR A 1 330 ? 16.422 33.134 14.236 1.00 44.13 329 THR A C 1
ATOM 2797 O O . THR A 1 330 ? 16.730 34.285 13.937 1.00 47.04 329 THR A O 1
ATOM 2801 N N . VAL A 1 331 ? 16.716 32.088 13.471 1.00 48.46 330 VAL A N 1
ATOM 2802 C CA . VAL A 1 331 ? 17.205 32.262 12.114 1.00 53.10 330 VAL A CA 1
ATOM 2803 C C . VAL A 1 331 ? 16.058 31.868 11.163 1.00 56.19 330 VAL A C 1
ATOM 2804 O O . VAL A 1 331 ? 15.832 30.679 10.893 1.00 56.10 330 VAL A O 1
ATOM 2808 N N . SER A 1 332 ? 15.328 32.883 10.694 1.00 58.90 331 SER A N 1
ATOM 2809 C CA . SER A 1 332 ? 14.214 32.694 9.762 1.00 60.93 331 SER A CA 1
ATOM 2810 C C . SER A 1 332 ? 14.658 32.917 8.307 1.00 62.60 331 SER A C 1
ATOM 2811 O O . SER A 1 332 ? 13.832 33.060 7.397 1.00 62.62 331 SER A O 1
ATOM 2814 N N . ALA B 1 3 ? -38.701 -14.617 45.033 1.00 62.97 2 ALA B N 1
ATOM 2815 C CA . ALA B 1 3 ? -38.551 -14.377 43.559 1.00 62.30 2 ALA B CA 1
ATOM 2816 C C . ALA B 1 3 ? -37.571 -15.374 42.918 1.00 60.81 2 ALA B C 1
ATOM 2817 O O . ALA B 1 3 ? -36.558 -15.751 43.523 1.00 61.61 2 ALA B O 1
ATOM 2819 N N . THR B 1 4 ? -37.884 -15.783 41.690 1.00 57.93 3 THR B N 1
ATOM 2820 C CA . THR B 1 4 ? -37.082 -16.759 40.937 1.00 54.16 3 THR B CA 1
ATOM 2821 C C . THR B 1 4 ? -36.596 -16.137 39.618 1.00 51.62 3 THR B C 1
ATOM 2822 O O . THR B 1 4 ? -37.374 -15.460 38.934 1.00 53.15 3 THR B O 1
ATOM 2826 N N . TYR B 1 5 ? -35.323 -16.370 39.266 1.00 45.88 4 TYR B N 1
ATOM 2827 C CA . TYR B 1 5 ? -34.714 -15.776 38.070 1.00 41.41 4 TYR B CA 1
ATOM 2828 C C . TYR B 1 5 ? -34.048 -16.798 37.155 1.00 37.80 4 TYR B C 1
ATOM 2829 O O . TYR B 1 5 ? -33.447 -17.757 37.625 1.00 39.81 4 TYR B O 1
ATOM 2838 N N A ASN B 1 6 ? -34.192 -16.593 35.848 0.70 36.68 5 ASN B N 1
ATOM 2839 N N B ASN B 1 6 ? -34.177 -16.583 35.853 0.30 35.27 5 ASN B N 1
ATOM 2840 C CA A ASN B 1 6 ? -33.459 -17.374 34.847 0.70 35.71 5 ASN B CA 1
ATOM 2841 C CA B ASN B 1 6 ? -33.469 -17.381 34.866 0.30 33.69 5 ASN B CA 1
ATOM 2842 C C A ASN B 1 6 ? -32.240 -16.527 34.488 0.70 30.60 5 ASN B C 1
ATOM 2843 C C B ASN B 1 6 ? -32.247 -16.560 34.473 0.30 30.77 5 ASN B C 1
ATOM 2844 O O A ASN B 1 6 ? -32.264 -15.686 33.574 0.70 31.66 5 ASN B O 1
ATOM 2845 O O B ASN B 1 6 ? -32.281 -15.769 33.523 0.30 31.33 5 ASN B O 1
ATOM 2854 N N . TYR B 1 7 ? -31.172 -16.747 35.230 1.00 29.46 6 TYR B N 1
ATOM 2855 C CA . TYR B 1 7 ? -29.975 -15.952 35.054 1.00 26.24 6 TYR B CA 1
ATOM 2856 C C . TYR B 1 7 ? -29.300 -16.168 33.715 1.00 26.81 6 TYR B C 1
ATOM 2857 O O . TYR B 1 7 ? -29.426 -17.223 33.099 1.00 26.70 6 TYR B O 1
ATOM 2866 N N . PRO B 1 8 ? -28.575 -15.161 33.251 1.00 25.33 7 PRO B N 1
ATOM 2867 C CA . PRO B 1 8 ? -27.815 -15.297 32.031 1.00 24.77 7 PRO B CA 1
ATOM 2868 C C . PRO B 1 8 ? -26.747 -16.348 32.192 1.00 25.35 7 PRO B C 1
ATOM 2869 O O . PRO B 1 8 ? -26.387 -16.705 33.311 1.00 25.43 7 PRO B O 1
ATOM 2873 N N A GLU B 1 9 ? -26.288 -16.914 31.086 0.50 23.74 8 GLU B N 1
ATOM 2874 N N B GLU B 1 9 ? -26.250 -16.820 31.055 0.50 25.36 8 GLU B N 1
ATOM 2875 C CA A GLU B 1 9 ? -25.116 -17.775 31.145 0.50 23.94 8 GLU B CA 1
ATOM 2876 C CA B GLU B 1 9 ? -25.083 -17.681 31.012 0.50 26.03 8 GLU B CA 1
ATOM 2877 C C A GLU B 1 9 ? -23.895 -16.874 31.334 0.50 23.02 8 GLU B C 1
ATOM 2878 C C B GLU B 1 9 ? -23.875 -16.814 31.346 0.50 24.44 8 GLU B C 1
ATOM 2879 O O A GLU B 1 9 ? -23.801 -15.793 30.730 0.50 24.61 8 GLU B O 1
ATOM 2880 O O B GLU B 1 9 ? -23.771 -15.673 30.866 0.50 25.52 8 GLU B O 1
ATOM 2891 N N . PHE B 1 10 ? -22.962 -17.352 32.157 1.00 23.13 9 PHE B N 1
ATOM 2892 C CA . PHE B 1 10 ? -21.731 -16.657 32.521 1.00 21.81 9 PHE B CA 1
ATOM 2893 C C . PHE B 1 10 ? -20.511 -17.315 31.857 1.00 22.97 9 PHE B C 1
ATOM 2894 O O . PHE B 1 10 ? -20.459 -18.526 31.679 1.00 23.74 9 PHE B O 1
ATOM 2902 N N . GLY B 1 11 ? -19.530 -16.499 31.526 1.00 21.89 10 GLY B N 1
ATOM 2903 C CA . GLY B 1 11 ? -18.295 -17.004 30.995 1.00 22.95 10 GLY B CA 1
ATOM 2904 C C . GLY B 1 11 ? -17.143 -16.203 31.505 1.00 23.45 10 GLY B C 1
ATOM 2905 O O . GLY B 1 11 ? -17.329 -15.138 32.124 1.00 23.20 10 GLY B O 1
ATOM 2906 N N . ALA B 1 12 ? -15.934 -16.691 31.233 1.00 22.93 11 ALA B N 1
ATOM 2907 C CA . ALA B 1 12 ? -14.743 -15.936 31.553 1.00 23.28 11 ALA B CA 1
ATOM 2908 C C . ALA B 1 12 ? -13.658 -16.221 30.548 1.00 22.51 11 ALA B C 1
ATOM 2909 O O . ALA B 1 12 ? -13.577 -17.307 29.971 1.00 24.77 11 ALA B O 1
ATOM 2911 N N . GLY B 1 13 ? -12.781 -15.263 30.357 1.00 23.57 12 GLY B N 1
ATOM 2912 C CA . GLY B 1 13 ? -11.544 -15.566 29.637 1.00 22.61 12 GLY B CA 1
ATOM 2913 C C . GLY B 1 13 ? -10.819 -16.621 30.425 1.00 24.08 12 GLY B C 1
ATOM 2914 O O . GLY B 1 13 ? -10.795 -16.580 31.667 1.00 24.75 12 GLY B O 1
ATOM 2915 N N . LEU B 1 14 ? -10.250 -17.617 29.753 1.00 24.31 13 LEU B N 1
ATOM 2916 C CA . LEU B 1 14 ? -9.604 -18.679 30.484 1.00 23.76 13 LEU B CA 1
ATOM 2917 C C . LEU B 1 14 ? -8.476 -18.129 31.356 1.00 23.54 13 LEU B C 1
ATOM 2918 O O . LEU B 1 14 ? -8.182 -18.680 32.423 1.00 24.84 13 LEU B O 1
ATOM 2923 N N . TRP B 1 15 ? -7.859 -17.058 30.869 1.00 23.53 14 TRP B N 1
ATOM 2924 C CA . TRP B 1 15 ? -6.772 -16.358 31.549 1.00 23.94 14 TRP B CA 1
ATOM 2925 C C . TRP B 1 15 ? -7.178 -15.769 32.888 1.00 23.81 14 TRP B C 1
ATOM 2926 O O . TRP B 1 15 ? -6.311 -15.437 33.685 1.00 24.48 14 TRP B O 1
ATOM 2937 N N . HIS B 1 16 ? -8.472 -15.681 33.167 1.00 24.19 15 HIS B N 1
ATOM 2938 C CA . HIS B 1 16 ? -8.954 -15.350 34.517 1.00 22.43 15 HIS B CA 1
ATOM 2939 C C . HIS B 1 16 ? -8.411 -16.325 35.539 1.00 25.03 15 HIS B C 1
ATOM 2940 O O . HIS B 1 16 ? -8.353 -15.992 36.725 1.00 24.35 15 HIS B O 1
ATOM 2947 N N . PHE B 1 17 ? -7.985 -17.516 35.092 1.00 22.54 16 PHE B N 1
ATOM 2948 C CA . PHE B 1 17 ? -7.467 -18.566 35.975 1.00 23.92 16 PHE B CA 1
ATOM 2949 C C . PHE B 1 17 ? -6.004 -18.884 35.750 1.00 23.53 16 PHE B C 1
ATOM 2950 O O . PHE B 1 17 ? -5.508 -19.884 36.266 1.00 24.51 16 PHE B O 1
ATOM 2958 N N . ALA B 1 18 ? -5.339 -18.056 34.969 1.00 24.60 17 ALA B N 1
ATOM 2959 C CA . ALA B 1 18 ? -3.864 -18.116 34.824 1.00 24.49 17 ALA B CA 1
ATOM 2960 C C . ALA B 1 18 ? -3.226 -17.270 35.910 1.00 25.07 17 ALA B C 1
ATOM 2961 O O . ALA B 1 18 ? -3.845 -16.378 36.457 1.00 24.29 17 ALA B O 1
ATOM 2963 N N . ASN B 1 19 ? -1.953 -17.532 36.165 1.00 24.93 18 ASN B N 1
ATOM 2964 C CA . ASN B 1 19 ? -1.114 -16.644 36.959 1.00 23.20 18 ASN B CA 1
ATOM 2965 C C . ASN B 1 19 ? -0.346 -15.769 36.009 1.00 25.05 18 ASN B C 1
ATOM 2966 O O . ASN B 1 19 ? 0.032 -16.206 34.912 1.00 25.77 18 ASN B O 1
ATOM 2971 N N . TYR B 1 20 ? -0.141 -14.530 36.413 1.00 23.85 19 TYR B N 1
ATOM 2972 C CA . TYR B 1 20 ? 0.373 -13.523 35.503 1.00 23.69 19 TYR B CA 1
ATOM 2973 C C . TYR B 1 20 ? 1.838 -13.198 35.740 1.00 23.38 19 TYR B C 1
ATOM 2974 O O . TYR B 1 20 ? 2.472 -13.706 36.632 1.00 25.66 19 TYR B O 1
ATOM 2983 N N A ILE B 1 21 ? 2.341 -12.316 34.894 0.50 23.46 20 ILE B N 1
ATOM 2984 N N B ILE B 1 21 ? 2.349 -12.377 34.827 0.50 24.27 20 ILE B N 1
ATOM 2985 C CA A ILE B 1 21 ? 3.708 -11.849 34.974 0.50 22.41 20 ILE B CA 1
ATOM 2986 C CA B ILE B 1 21 ? 3.702 -11.830 34.861 0.50 24.21 20 ILE B CA 1
ATOM 2987 C C A ILE B 1 21 ? 3.668 -10.411 34.436 0.50 22.74 20 ILE B C 1
ATOM 2988 C C B ILE B 1 21 ? 3.571 -10.348 34.517 0.50 22.67 20 ILE B C 1
ATOM 2989 O O A ILE B 1 21 ? 2.813 -10.076 33.618 0.50 25.53 20 ILE B O 1
ATOM 2990 O O B ILE B 1 21 ? 2.575 -9.924 33.908 0.50 22.29 20 ILE B O 1
ATOM 2999 N N . ASP B 1 22 ? 4.548 -9.549 34.935 1.00 23.99 21 ASP B N 1
ATOM 3000 C CA . ASP B 1 22 ? 4.668 -8.187 34.451 1.00 24.63 21 ASP B CA 1
ATOM 3001 C C . ASP B 1 22 ? 6.153 -7.814 34.427 1.00 22.95 21 ASP B C 1
ATOM 3002 O O . ASP B 1 22 ? 7.014 -8.650 34.699 1.00 24.00 21 ASP B O 1
ATOM 3007 N N . ARG B 1 23 ? 6.430 -6.568 34.048 1.00 23.96 22 ARG B N 1
ATOM 3008 C CA . ARG B 1 23 ? 7.802 -6.159 33.845 1.00 23.01 22 ARG B CA 1
ATOM 3009 C C . ARG B 1 23 ? 8.592 -6.043 35.116 1.00 25.50 22 ARG B C 1
ATOM 3010 O O . ARG B 1 23 ? 9.816 -5.883 35.047 1.00 25.85 22 ARG B O 1
ATOM 3018 N N . TYR B 1 24 ? 7.901 -6.107 36.250 1.00 25.52 23 TYR B N 1
ATOM 3019 C CA . TYR B 1 24 ? 8.557 -6.015 37.556 1.00 25.74 23 TYR B CA 1
ATOM 3020 C C . TYR B 1 24 ? 8.656 -7.363 38.232 1.00 26.51 23 TYR B C 1
ATOM 3021 O O . TYR B 1 24 ? 9.747 -7.803 38.609 1.00 25.94 23 TYR B O 1
ATOM 3030 N N . ALA B 1 25 ? 7.509 -8.017 38.431 1.00 24.25 24 ALA B N 1
ATOM 3031 C CA . ALA B 1 25 ? 7.463 -9.346 39.005 1.00 23.06 24 ALA B CA 1
ATOM 3032 C C . ALA B 1 25 ? 7.708 -10.323 37.859 1.00 25.10 24 ALA B C 1
ATOM 3033 O O . ALA B 1 25 ? 6.815 -11.052 37.429 1.00 26.11 24 ALA B O 1
ATOM 3035 N N . VAL B 1 26 ? 8.948 -10.351 37.399 1.00 26.84 25 VAL B N 1
ATOM 3036 C CA . VAL B 1 26 ? 9.315 -11.154 36.249 1.00 26.39 25 VAL B CA 1
ATOM 3037 C C . VAL B 1 26 ? 9.354 -12.627 36.525 1.00 30.17 25 VAL B C 1
ATOM 3038 O O . VAL B 1 26 ? 9.412 -13.422 35.581 1.00 32.28 25 VAL B O 1
ATOM 3042 N N . ASP B 1 27 ? 9.304 -13.000 37.803 1.00 27.12 26 ASP B N 1
ATOM 3043 C CA . ASP B 1 27 ? 9.208 -14.381 38.221 1.00 27.50 26 ASP B CA 1
ATOM 3044 C C . ASP B 1 27 ? 7.752 -14.824 38.456 1.00 26.66 26 ASP B C 1
ATOM 3045 O O . ASP B 1 27 ? 7.516 -15.937 38.916 1.00 27.87 26 ASP B O 1
ATOM 3050 N N . GLY B 1 28 ? 6.818 -13.961 38.096 1.00 27.69 27 GLY B N 1
ATOM 3051 C CA . GLY B 1 28 ? 5.399 -14.266 38.093 1.00 27.17 27 GLY B CA 1
ATOM 3052 C C . GLY B 1 28 ? 4.652 -14.037 39.387 1.00 27.35 27 GLY B C 1
ATOM 3053 O O . GLY B 1 28 ? 5.244 -13.977 40.457 1.00 30.46 27 GLY B O 1
ATOM 3054 N N A TYR B 1 29 ? 3.338 -13.958 39.301 0.60 23.91 28 TYR B N 1
ATOM 3055 N N B TYR B 1 29 ? 3.337 -13.891 39.242 0.40 24.42 28 TYR B N 1
ATOM 3056 C CA A TYR B 1 29 ? 2.482 -13.739 40.469 0.60 24.85 28 TYR B CA 1
ATOM 3057 C CA B TYR B 1 29 ? 2.376 -13.816 40.341 0.40 24.12 28 TYR B CA 1
ATOM 3058 C C A TYR B 1 29 ? 2.040 -15.052 41.151 0.60 28.42 28 TYR B C 1
ATOM 3059 C C B TYR B 1 29 ? 1.795 -15.219 40.520 0.40 25.06 28 TYR B C 1
ATOM 3060 O O A TYR B 1 29 ? 1.287 -15.017 42.108 0.60 32.04 28 TYR B O 1
ATOM 3061 O O B TYR B 1 29 ? 0.610 -15.469 40.323 0.40 25.71 28 TYR B O 1
ATOM 3071 N N . GLY B 1 30 ? 2.673 -16.156 40.784 1.00 27.07 29 GLY B N 1
ATOM 3072 C CA . GLY B 1 30 ? 2.266 -17.502 41.124 1.00 25.72 29 GLY B CA 1
ATOM 3073 C C . GLY B 1 30 ? 2.869 -18.404 40.076 1.00 25.88 29 GLY B C 1
ATOM 3074 O O . GLY B 1 30 ? 3.431 -17.939 39.072 1.00 26.92 29 GLY B O 1
ATOM 3075 N N . PRO B 1 31 ? 2.753 -19.717 40.299 1.00 31.53 30 PRO B N 1
ATOM 3076 C CA . PRO B 1 31 ? 3.327 -20.676 39.357 1.00 32.34 30 PRO B CA 1
ATOM 3077 C C . PRO B 1 31 ? 2.596 -20.727 38.018 1.00 31.70 30 PRO B C 1
ATOM 3078 O O . PRO B 1 31 ? 1.406 -20.387 37.937 1.00 29.81 30 PRO B O 1
ATOM 3082 N N . ALA B 1 32 ? 3.305 -21.121 36.969 1.00 31.36 31 ALA B N 1
ATOM 3083 C CA . ALA B 1 32 ? 2.697 -21.234 35.644 1.00 32.45 31 ALA B CA 1
ATOM 3084 C C . ALA B 1 32 ? 1.670 -22.364 35.648 1.00 31.19 31 ALA B C 1
ATOM 3085 O O . ALA B 1 32 ? 1.922 -23.475 36.127 1.00 33.40 31 ALA B O 1
ATOM 3087 N N . LEU B 1 33 ? 0.484 -22.067 35.135 1.00 29.20 32 LEU B N 1
ATOM 3088 C CA . LEU B 1 33 ? -0.606 -23.058 35.093 1.00 27.39 32 LEU B CA 1
ATOM 3089 C C . LEU B 1 33 ? -0.887 -23.405 33.635 1.00 27.00 32 LEU B C 1
ATOM 3090 O O . LEU B 1 33 ? -0.946 -22.534 32.775 1.00 27.90 32 LEU B O 1
ATOM 3095 N N . SER B 1 34 ? -1.039 -24.692 33.358 1.00 25.88 33 SER B N 1
ATOM 3096 C CA . SER B 1 34 ? -1.298 -25.116 31.985 1.00 25.69 33 SER B CA 1
ATOM 3097 C C . SER B 1 34 ? -2.731 -24.746 31.583 1.00 26.86 33 SER B C 1
ATOM 3098 O O . SER B 1 34 ? -3.573 -24.458 32.439 1.00 27.14 33 SER B O 1
ATOM 3101 N N . THR B 1 35 ? -3.013 -24.831 30.286 1.00 24.75 34 THR B N 1
ATOM 3102 C CA . THR B 1 35 ? -4.393 -24.646 29.796 1.00 24.75 34 THR B CA 1
ATOM 3103 C C . THR B 1 35 ? -5.343 -25.553 30.545 1.00 25.75 34 THR B C 1
ATOM 3104 O O . THR B 1 35 ? -6.431 -25.137 30.920 1.00 24.75 34 THR B O 1
ATOM 3108 N N . ILE B 1 36 ? -4.924 -26.785 30.786 1.00 22.46 35 ILE B N 1
ATOM 3109 C CA . ILE B 1 36 ? -5.777 -27.763 31.475 1.00 23.18 35 ILE B CA 1
ATOM 3110 C C . ILE B 1 36 ? -6.000 -27.377 32.947 1.00 25.01 35 ILE B C 1
ATOM 3111 O O . ILE B 1 36 ? -7.131 -27.414 33.442 1.00 24.42 35 ILE B O 1
ATOM 3116 N N . ASP B 1 37 ? -4.938 -26.943 33.626 1.00 26.23 36 ASP B N 1
ATOM 3117 C CA . ASP B 1 37 ? -5.037 -26.456 35.013 1.00 25.90 36 ASP B CA 1
ATOM 3118 C C . ASP B 1 37 ? -6.021 -25.295 35.097 1.00 24.82 36 ASP B C 1
ATOM 3119 O O . ASP B 1 37 ? -6.777 -25.164 36.049 1.00 25.22 36 ASP B O 1
ATOM 3124 N N . GLN B 1 38 ? -5.945 -24.407 34.113 1.00 22.90 37 GLN B N 1
ATOM 3125 C CA . GLN B 1 38 ? -6.851 -23.258 34.040 1.00 23.45 37 GLN B CA 1
ATOM 3126 C C . GLN B 1 38 ? -8.296 -23.653 33.859 1.00 23.72 37 GLN B C 1
ATOM 3127 O O . GLN B 1 38 ? -9.160 -23.110 34.536 1.00 23.48 37 GLN B O 1
ATOM 3133 N N . ILE B 1 39 ? -8.542 -24.651 33.016 1.00 22.77 38 ILE B N 1
ATOM 3134 C CA . ILE B 1 39 ? -9.910 -25.167 32.825 1.00 23.64 38 ILE B CA 1
ATOM 3135 C C . ILE B 1 39 ? -10.428 -25.792 34.121 1.00 23.06 38 ILE B C 1
ATOM 3136 O O . ILE B 1 39 ? -11.573 -25.569 34.535 1.00 24.24 38 ILE B O 1
ATOM 3141 N N . ASN B 1 40 ? -9.560 -26.530 34.798 1.00 23.98 39 ASN B N 1
ATOM 3142 C CA . ASN B 1 40 ? -9.903 -27.172 36.067 1.00 23.40 39 ASN B CA 1
ATOM 3143 C C . ASN B 1 40 ? -10.209 -26.140 37.162 1.00 25.09 39 ASN B C 1
ATOM 3144 O O . ASN B 1 40 ? -11.087 -26.346 37.968 1.00 26.58 39 ASN B O 1
ATOM 3149 N N . ALA B 1 41 ? -9.512 -25.009 37.147 1.00 23.23 40 ALA B N 1
ATOM 3150 C CA . ALA B 1 41 ? -9.802 -23.912 38.074 1.00 22.96 40 ALA B CA 1
ATOM 3151 C C . ALA B 1 41 ? -11.138 -23.273 37.719 1.00 23.17 40 ALA B C 1
ATOM 3152 O O . ALA B 1 41 ? -11.946 -22.969 38.593 1.00 23.84 40 ALA B O 1
ATOM 3154 N N . ALA B 1 42 ? -11.406 -23.080 36.430 1.00 24.16 41 ALA B N 1
ATOM 3155 C CA . ALA B 1 42 ? -12.671 -22.478 35.995 1.00 23.36 41 ALA B CA 1
ATOM 3156 C C . ALA B 1 42 ? -13.842 -23.308 36.494 1.00 23.38 41 ALA B C 1
ATOM 3157 O O . ALA B 1 42 ? -14.875 -22.774 36.919 1.00 22.97 41 ALA B O 1
ATOM 3159 N N . LYS B 1 43 ? -13.669 -24.620 36.479 1.00 23.98 42 LYS B N 1
ATOM 3160 C CA . LYS B 1 43 ? -14.673 -25.554 36.988 1.00 24.01 42 LYS B CA 1
ATOM 3161 C C . LYS B 1 43 ? -15.056 -25.268 38.452 1.00 22.71 42 LYS B C 1
ATOM 3162 O O . LYS B 1 43 ? -16.219 -25.447 38.856 1.00 24.15 42 LYS B O 1
ATOM 3168 N N A GLU B 1 44 ? -14.053 -24.869 39.240 0.50 23.32 43 GLU B N 1
ATOM 3169 N N B GLU B 1 44 ? -14.068 -24.872 39.243 0.50 22.02 43 GLU B N 1
ATOM 3170 C CA A GLU B 1 44 ? -14.229 -24.596 40.672 0.50 24.40 43 GLU B CA 1
ATOM 3171 C CA B GLU B 1 44 ? -14.287 -24.653 40.665 0.50 21.46 43 GLU B CA 1
ATOM 3172 C C A GLU B 1 44 ? -15.194 -23.454 40.941 0.50 22.97 43 GLU B C 1
ATOM 3173 C C B GLU B 1 44 ? -15.105 -23.405 40.974 0.50 21.56 43 GLU B C 1
ATOM 3174 O O A GLU B 1 44 ? -15.817 -23.415 41.998 0.50 24.97 43 GLU B O 1
ATOM 3175 O O B GLU B 1 44 ? -15.541 -23.243 42.099 0.50 23.62 43 GLU B O 1
ATOM 3186 N N . VAL B 1 45 ? -15.330 -22.538 39.990 1.00 22.81 44 VAL B N 1
ATOM 3187 C CA . VAL B 1 45 ? -16.142 -21.350 40.199 1.00 22.57 44 VAL B CA 1
ATOM 3188 C C . VAL B 1 45 ? -17.550 -21.767 40.513 1.00 26.34 44 VAL B C 1
ATOM 3189 O O . VAL B 1 45 ? -18.185 -21.218 41.420 1.00 25.49 44 VAL B O 1
ATOM 3193 N N A GLY B 1 46 ? -18.048 -22.754 39.779 0.50 24.39 45 GLY B N 1
ATOM 3194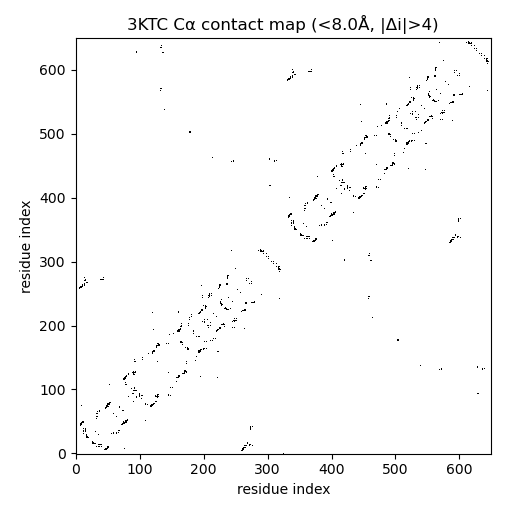 N N B GLY B 1 46 ? -18.013 -22.774 39.774 0.50 23.67 45 GLY B N 1
ATOM 3195 C CA A GLY B 1 46 ? -19.363 -23.312 40.051 0.50 25.86 45 GLY B CA 1
ATOM 3196 C CA B GLY B 1 46 ? -19.339 -23.343 39.944 0.50 25.04 45 GLY B CA 1
ATOM 3197 C C A GLY B 1 46 ? -20.538 -22.683 39.335 0.50 28.54 45 GLY B C 1
ATOM 3198 C C B GLY B 1 46 ? -20.302 -22.923 38.856 0.50 27.27 45 GLY B C 1
ATOM 3199 O O A GLY B 1 46 ? -21.678 -23.097 39.567 0.50 30.11 45 GLY B O 1
ATOM 3200 O O B GLY B 1 46 ? -20.980 -23.753 38.249 0.50 28.57 45 GLY B O 1
ATOM 3201 N N . GLU B 1 47 ? -20.306 -21.644 38.542 1.00 27.80 46 GLU B N 1
ATOM 3202 C CA . GLU B 1 47 ? -21.364 -21.095 37.748 1.00 31.51 46 GLU B CA 1
ATOM 3203 C C . GLU B 1 47 ? -20.993 -20.662 36.360 1.00 26.67 46 GLU B C 1
ATOM 3204 O O . GLU B 1 47 ? -21.788 -20.005 35.692 1.00 25.34 46 GLU B O 1
ATOM 3210 N N . LEU B 1 48 ? -19.787 -20.965 35.907 1.00 23.96 47 LEU B N 1
ATOM 3211 C CA . LEU B 1 48 ? -19.419 -20.615 34.576 1.00 23.13 47 LEU B CA 1
ATOM 3212 C C . LEU B 1 48 ? -19.906 -21.685 33.615 1.00 23.45 47 LEU B C 1
ATOM 3213 O O . LEU B 1 48 ? -19.908 -22.867 33.948 1.00 23.12 47 LEU B O 1
ATOM 3218 N N . SER B 1 49 ? -20.293 -21.239 32.429 1.00 23.70 48 SER B N 1
ATOM 3219 C CA . SER B 1 49 ? -20.701 -22.117 31.332 1.00 23.83 48 SER B CA 1
ATOM 3220 C C . SER B 1 49 ? -19.761 -22.056 30.127 1.00 21.91 48 SER B C 1
ATOM 3221 O O . SER B 1 49 ? -19.755 -22.986 29.323 1.00 23.86 48 SER B O 1
ATOM 3224 N N . TYR B 1 50 ? -19.001 -20.968 29.996 1.00 22.62 49 TYR B N 1
ATOM 3225 C CA . TYR B 1 50 ? -18.150 -20.736 28.852 1.00 23.36 49 TYR B CA 1
ATOM 3226 C C . TYR B 1 50 ? -16.811 -20.170 29.249 1.00 24.33 49 TYR B C 1
ATOM 3227 O O . TYR B 1 50 ? -16.667 -19.471 30.255 1.00 23.51 49 TYR B O 1
ATOM 3236 N N . VAL B 1 51 ? -15.815 -20.485 28.437 1.00 21.87 50 VAL B N 1
ATOM 3237 C CA . VAL B 1 51 ? -14.532 -19.807 28.498 1.00 23.02 50 VAL B CA 1
ATOM 3238 C C . VAL B 1 51 ? -14.061 -19.421 27.115 1.00 22.58 50 VAL B C 1
ATOM 3239 O O . VAL B 1 51 ? -14.432 -20.037 26.123 1.00 22.31 50 VAL B O 1
ATOM 3243 N N . ASP B 1 52 ? -13.220 -18.404 27.082 1.00 22.94 51 ASP B N 1
ATOM 3244 C CA .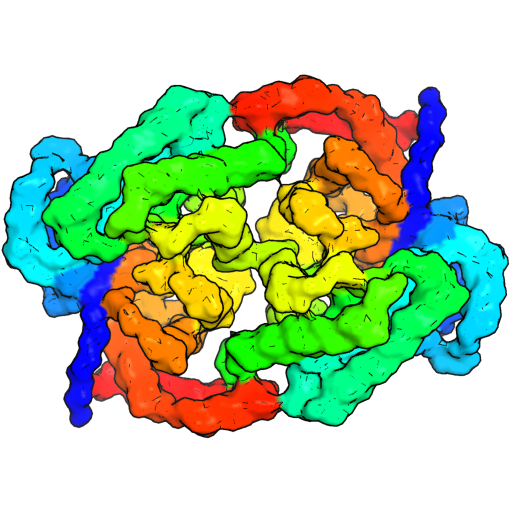 ASP B 1 52 ? -12.524 -17.970 25.863 1.00 21.70 51 ASP B CA 1
ATOM 3245 C C . ASP B 1 52 ? -11.095 -18.508 26.040 1.00 22.97 51 ASP B C 1
ATOM 3246 O O . ASP B 1 52 ? -10.416 -18.153 27.001 1.00 23.79 51 ASP B O 1
ATOM 3251 N N . LEU B 1 53 ? -10.649 -19.359 25.116 1.00 22.99 52 LEU B N 1
ATOM 3252 C CA . LEU B 1 53 ? -9.352 -20.055 25.232 1.00 22.13 52 LEU B CA 1
ATOM 3253 C C . LEU B 1 53 ? -8.297 -19.420 24.356 1.00 22.75 52 LEU B C 1
ATOM 3254 O O . LEU B 1 53 ? -8.506 -19.318 23.150 1.00 23.99 52 LEU B O 1
ATOM 3259 N N . PRO B 1 54 ? -7.168 -18.986 24.932 1.00 23.06 53 PRO B N 1
ATOM 3260 C CA . PRO B 1 54 ? -6.033 -18.617 24.085 1.00 23.16 53 PRO B CA 1
ATOM 3261 C C . PRO B 1 54 ? -5.483 -19.803 23.296 1.00 24.29 53 PRO B C 1
ATOM 3262 O O . PRO B 1 54 ? -5.560 -20.946 23.754 1.00 24.34 53 PRO B O 1
ATOM 3266 N N . TYR B 1 55 ? -4.938 -19.517 22.117 1.00 24.10 54 TYR B N 1
ATOM 3267 C CA . TYR B 1 55 ? -4.415 -20.558 21.247 1.00 23.35 54 TYR B CA 1
ATOM 3268 C C . TYR B 1 55 ? -3.142 -20.009 20.603 1.00 23.36 54 TYR B C 1
ATOM 3269 O O . TYR B 1 55 ? -3.139 -18.866 20.168 1.00 25.55 54 TYR B O 1
ATOM 3278 N N . PRO B 1 56 ? -2.055 -20.804 20.549 1.00 24.09 55 PRO B N 1
ATOM 3279 C CA . PRO B 1 56 ? -1.882 -22.170 20.980 1.00 25.21 55 PRO B CA 1
ATOM 3280 C C . PRO B 1 56 ? -2.089 -22.374 22.475 1.00 25.04 55 PRO B C 1
ATOM 3281 O O . PRO B 1 56 ? -1.949 -21.466 23.272 1.00 25.67 55 PRO B O 1
ATOM 3285 N N . PHE B 1 57 ? -2.439 -23.604 22.822 1.00 25.40 56 PHE B N 1
ATOM 3286 C CA . PHE B 1 57 ? -2.554 -23.977 24.210 1.00 25.94 56 PHE B CA 1
ATOM 3287 C C . PHE B 1 57 ? -1.144 -24.012 24.800 1.00 27.52 56 PHE B C 1
ATOM 3288 O O . PHE B 1 57 ? -0.149 -23.935 24.053 1.00 28.71 56 PHE B O 1
ATOM 3296 N N . THR B 1 58 ? -1.047 -24.153 26.117 1.00 26.58 57 THR B N 1
ATOM 3297 C CA . THR B 1 58 ? 0.275 -24.172 26.758 1.00 26.41 57 THR B CA 1
ATOM 3298 C C . THR B 1 58 ? 1.048 -25.418 26.287 1.00 27.92 57 THR B C 1
ATOM 3299 O O . THR B 1 58 ? 0.470 -26.357 25.751 1.00 26.55 57 THR B O 1
ATOM 3303 N N . PRO B 1 59 ? 2.384 -25.420 26.432 1.00 31.03 58 PRO B N 1
ATOM 3304 C CA . PRO B 1 59 ? 3.151 -26.495 25.816 1.00 31.53 58 PRO B CA 1
ATOM 3305 C C . PRO B 1 59 ? 2.738 -27.906 26.200 1.00 31.04 58 PRO B C 1
ATOM 3306 O O . PRO B 1 59 ? 2.510 -28.189 27.376 1.00 31.78 58 PRO B O 1
ATOM 3310 N N . GLY B 1 60 ? 2.650 -28.783 25.205 1.00 28.37 59 GLY B N 1
ATOM 3311 C CA . GLY B 1 60 ? 2.301 -30.157 25.399 1.00 30.70 59 GLY B CA 1
ATOM 3312 C C . GLY B 1 60 ? 0.816 -30.435 25.427 1.00 29.83 59 GLY B C 1
ATOM 3313 O O . GLY B 1 60 ? 0.424 -31.579 25.337 1.00 32.14 59 GLY B O 1
ATOM 3314 N N . VAL B 1 61 ? -0.013 -29.397 25.581 1.00 29.20 60 VAL B N 1
ATOM 3315 C CA . VAL B 1 61 ? -1.451 -29.611 25.685 1.00 27.27 60 VAL B CA 1
ATOM 3316 C C . VAL B 1 61 ? -2.042 -29.762 24.297 1.00 25.61 60 VAL B C 1
ATOM 3317 O O . VAL B 1 61 ? -1.796 -28.926 23.418 1.00 28.30 60 VAL B O 1
ATOM 3321 N N . THR B 1 62 ? -2.820 -30.813 24.107 1.00 26.23 61 THR B N 1
ATOM 3322 C CA . THR B 1 62 ? -3.451 -31.095 22.817 1.00 27.62 61 THR B CA 1
ATOM 3323 C C . THR B 1 62 ? -4.915 -30.706 22.777 1.00 28.27 61 THR B C 1
ATOM 3324 O O . THR B 1 62 ? -5.582 -30.547 23.819 1.00 24.23 61 THR B O 1
ATOM 3328 N N . LEU B 1 63 ? -5.429 -30.565 21.560 1.00 28.72 62 LEU B N 1
ATOM 3329 C CA . LEU B 1 63 ? -6.832 -30.222 21.369 1.00 27.21 62 LEU B CA 1
ATOM 3330 C C . LEU B 1 63 ? -7.752 -31.274 22.018 1.00 25.79 62 LEU B C 1
ATOM 3331 O O . LEU B 1 63 ? -8.764 -30.933 22.630 1.00 25.83 62 LEU B O 1
ATOM 3336 N N A SER B 1 64 ? -7.405 -32.546 21.876 0.50 26.47 63 SER B N 1
ATOM 3337 N N B SER B 1 64 ? -7.396 -32.542 21.866 0.50 25.48 63 SER B N 1
ATOM 3338 C CA A SER B 1 64 ? -8.180 -33.622 22.494 0.50 26.11 63 SER B CA 1
ATOM 3339 C CA B SER B 1 64 ? -8.153 -33.619 22.484 0.50 24.41 63 SER B CA 1
ATOM 3340 C C A SER B 1 64 ? -8.238 -33.505 24.019 0.50 25.20 63 SER B C 1
ATOM 3341 C C B SER B 1 64 ? -8.253 -33.414 23.988 0.50 23.49 63 SER B C 1
ATOM 3342 O O A SER B 1 64 ? -9.264 -33.794 24.637 0.50 26.15 63 SER B O 1
ATOM 3343 O O B SER B 1 64 ? -9.337 -33.504 24.555 0.50 23.74 63 SER B O 1
ATOM 3348 N N . GLU B 1 65 ? -7.114 -33.141 24.624 1.00 23.84 64 GLU B N 1
ATOM 3349 C CA . GLU B 1 65 ? -7.054 -32.940 26.072 1.00 23.45 64 GLU B CA 1
ATOM 3350 C C . GLU B 1 65 ? -7.916 -31.753 26.484 1.00 23.51 64 GLU B C 1
ATOM 3351 O O . GLU B 1 65 ? -8.597 -31.790 27.529 1.00 25.04 64 GLU B O 1
ATOM 3357 N N . VAL B 1 66 ? -7.898 -30.713 25.667 1.00 24.49 65 VAL B N 1
ATOM 3358 C CA . VAL B 1 66 ? -8.714 -29.546 25.937 1.00 22.18 65 VAL B CA 1
ATOM 3359 C C . VAL B 1 66 ? -10.213 -29.900 25.866 1.00 22.48 65 VAL B C 1
ATOM 3360 O O . VAL B 1 66 ? -10.996 -29.543 26.751 1.00 24.28 65 VAL B O 1
ATOM 3364 N N . LYS B 1 67 ? -10.618 -30.605 24.811 1.00 22.77 66 LYS B N 1
ATOM 3365 C CA . LYS B 1 67 ? -12.023 -31.065 24.697 1.00 23.18 66 LYS B CA 1
ATOM 3366 C C . LYS B 1 67 ? -12.459 -31.863 25.905 1.00 23.06 66 LYS B C 1
ATOM 3367 O O . LYS B 1 67 ? -13.545 -31.625 26.436 1.00 24.12 66 LYS B O 1
ATOM 3373 N N . ASP B 1 68 ? -11.605 -32.759 26.381 1.00 24.06 67 ASP B N 1
ATOM 3374 C CA . ASP B 1 68 ? -11.949 -33.600 27.518 1.00 26.26 67 ASP B CA 1
ATOM 3375 C C . ASP B 1 68 ? -12.059 -32.771 28.783 1.00 25.73 67 ASP B C 1
ATOM 3376 O O . ASP B 1 68 ? -12.986 -32.968 29.563 1.00 24.62 67 ASP B O 1
ATOM 3381 N N . ALA B 1 69 ? -11.121 -31.845 28.989 1.00 23.51 68 ALA B N 1
ATOM 3382 C CA . ALA B 1 69 ? -11.132 -30.997 30.181 1.00 23.80 68 ALA B CA 1
ATOM 3383 C C . ALA B 1 69 ? -12.343 -30.065 30.198 1.00 23.53 68 ALA B C 1
ATOM 3384 O O . ALA B 1 69 ? -12.996 -29.905 31.231 1.00 22.56 68 ALA B O 1
ATOM 3386 N N . LEU B 1 70 ? -12.673 -29.492 29.051 1.00 21.68 69 LEU B N 1
ATOM 3387 C CA . LEU B 1 70 ? -13.862 -28.626 28.950 1.00 21.14 69 LEU B CA 1
ATOM 3388 C C . LEU B 1 70 ? -15.132 -29.418 29.277 1.00 21.35 69 LEU B C 1
ATOM 3389 O O . LEU B 1 70 ? -15.976 -28.978 30.047 1.00 22.29 69 LEU B O 1
ATOM 3394 N N . LYS B 1 71 ? -15.247 -30.602 28.706 1.00 20.97 70 LYS B N 1
ATOM 3395 C CA . LYS B 1 71 ? -16.406 -31.443 28.939 1.00 22.85 70 LYS B CA 1
ATOM 3396 C C . LYS B 1 71 ? -16.554 -31.756 30.413 1.00 23.53 70 LYS B C 1
ATOM 3397 O O . LYS B 1 71 ? -17.618 -31.563 31.001 1.00 23.80 70 LYS B O 1
ATOM 3403 N N . ASP B 1 72 ? -15.469 -32.202 31.024 1.00 22.75 71 ASP B N 1
ATOM 3404 C CA . ASP B 1 72 ? -15.485 -32.551 32.426 1.00 25.24 71 ASP B CA 1
ATOM 3405 C C . ASP B 1 72 ? -15.704 -31.370 33.362 1.00 24.67 71 ASP B C 1
ATOM 3406 O O . ASP B 1 72 ? -16.218 -31.549 34.454 1.00 24.89 71 ASP B O 1
ATOM 3411 N N . ALA B 1 73 ? -15.346 -30.170 32.902 1.00 24.44 72 ALA B N 1
ATOM 3412 C CA . ALA B 1 73 ? -15.518 -28.936 33.667 1.00 23.20 72 ALA B CA 1
ATOM 3413 C C . ALA B 1 73 ? -16.881 -28.295 33.496 1.00 24.81 72 ALA B C 1
ATOM 3414 O O . ALA B 1 73 ? -17.203 -27.295 34.168 1.00 24.84 72 ALA B O 1
ATOM 3416 N N . GLY B 1 74 ? -17.709 -28.838 32.603 1.00 21.32 73 GLY B N 1
ATOM 3417 C CA . GLY B 1 74 ? -18.998 -28.192 32.331 1.00 22.06 73 GLY B CA 1
ATOM 3418 C C . GLY B 1 74 ? -18.894 -26.889 31.585 1.00 21.86 73 GLY B C 1
ATOM 3419 O O . GLY B 1 74 ? -19.703 -25.976 31.781 1.00 24.93 73 GLY B O 1
ATOM 3420 N N . LEU B 1 75 ? -17.896 -26.799 30.710 1.00 21.21 74 LEU B N 1
ATOM 3421 C CA . LEU B 1 75 ? -17.617 -25.571 29.981 1.00 20.50 74 LEU B CA 1
ATOM 3422 C C . LEU B 1 75 ? -17.619 -25.789 28.474 1.00 22.84 74 LEU B C 1
ATOM 3423 O O . LEU B 1 75 ? -17.255 -26.867 28.009 1.00 24.21 74 LEU B O 1
ATOM 3428 N N . LYS B 1 76 ? -18.023 -24.755 27.740 1.00 24.10 75 LYS B N 1
ATOM 3429 C CA . LYS B 1 76 ? -17.903 -24.704 26.288 1.00 26.00 75 LYS B CA 1
ATOM 3430 C C . LYS B 1 76 ? -17.008 -23.542 25.931 1.00 23.17 75 LYS B C 1
ATOM 3431 O O . LYS B 1 76 ? -16.888 -22.591 26.688 1.00 22.58 75 LYS B O 1
ATOM 3435 N N . ALA B 1 77 ? -16.396 -23.611 24.768 1.00 23.78 76 ALA B N 1
ATOM 3436 C CA . ALA B 1 77 ? -15.598 -22.515 24.253 1.00 24.22 76 ALA B CA 1
ATOM 3437 C C . ALA B 1 77 ? -16.523 -21.482 23.599 1.00 23.63 76 ALA B C 1
ATOM 3438 O O . ALA B 1 77 ? -17.270 -21.817 22.678 1.00 26.23 76 ALA B O 1
ATOM 3440 N N A ILE B 1 78 ? -16.512 -20.250 24.085 0.50 23.07 77 ILE B N 1
ATOM 3441 N N B ILE B 1 78 ? -16.508 -20.261 24.112 0.50 23.45 77 ILE B N 1
ATOM 3442 C CA A ILE B 1 78 ? -17.280 -19.185 23.442 0.50 23.57 77 ILE B CA 1
ATOM 3443 C CA B ILE B 1 78 ? -17.245 -19.165 23.495 0.50 24.38 77 ILE B CA 1
ATOM 3444 C C A ILE B 1 78 ? -16.404 -18.485 22.396 0.50 24.97 77 ILE B C 1
ATOM 3445 C C B ILE B 1 78 ? -16.395 -18.560 22.384 0.50 25.30 77 ILE B C 1
ATOM 3446 O O A ILE B 1 78 ? -16.908 -17.996 21.387 0.50 23.75 77 ILE B O 1
ATOM 3447 O O B ILE B 1 78 ? -16.904 -18.232 21.317 0.50 25.05 77 ILE B O 1
ATOM 3456 N N . GLY B 1 79 ? -15.097 -18.422 22.643 1.00 25.55 78 GLY B N 1
ATOM 3457 C CA . GLY B 1 79 ? -14.166 -17.833 21.701 1.00 25.70 78 GLY B CA 1
ATOM 3458 C C . GLY B 1 79 ? -12.819 -18.504 21.791 1.00 24.11 78 GLY B C 1
ATOM 3459 O O . GLY B 1 79 ? -12.494 -19.182 22.752 1.00 25.15 78 GLY B O 1
ATOM 3460 N N . ILE B 1 80 ? -12.033 -18.301 20.753 1.00 24.33 79 ILE B N 1
ATOM 3461 C CA . ILE B 1 80 ? -10.641 -18.701 20.724 1.00 23.97 79 ILE B CA 1
ATOM 3462 C C . ILE B 1 80 ? -9.843 -17.443 20.434 1.00 23.43 79 ILE B C 1
ATOM 3463 O O . ILE B 1 80 ? -10.132 -16.708 19.482 1.00 24.30 79 ILE B O 1
ATOM 3468 N N . THR B 1 81 ? -8.841 -17.181 21.266 1.00 23.93 80 THR B N 1
ATOM 3469 C CA . THR B 1 81 ? -8.008 -16.005 21.145 1.00 23.42 80 THR B CA 1
ATOM 3470 C C . THR B 1 81 ? -6.598 -16.341 20.658 1.00 23.68 80 THR B C 1
ATOM 3471 O O . THR B 1 81 ? -5.768 -16.824 21.430 1.00 22.88 80 THR B O 1
ATOM 3475 N N . PRO B 1 82 ? -6.317 -16.140 19.360 1.00 22.01 81 PRO B N 1
ATOM 3476 C CA . PRO B 1 82 ? -4.942 -16.429 18.918 1.00 22.69 81 PRO B CA 1
ATOM 3477 C C . PRO B 1 82 ? -3.951 -15.497 19.613 1.00 22.90 81 PRO B C 1
ATOM 3478 O O . PRO B 1 82 ? -4.204 -14.274 19.711 1.00 24.18 81 PRO B O 1
ATOM 3482 N N . GLU B 1 83 ? -2.831 -16.056 20.079 1.00 25.53 82 GLU B N 1
ATOM 3483 C CA . GLU B 1 83 ? -1.845 -15.309 20.834 1.00 25.94 82 GLU B CA 1
ATOM 3484 C C . GLU B 1 83 ? -0.889 -14.571 19.917 1.00 26.22 82 GLU B C 1
ATOM 3485 O O . GLU B 1 83 ? 0.296 -14.893 19.809 1.00 26.51 82 GLU B O 1
ATOM 3491 N N . ILE B 1 84 ? -1.451 -13.561 19.282 1.00 23.72 83 ILE B N 1
ATOM 3492 C CA . ILE B 1 84 ? -0.738 -12.755 18.277 1.00 24.65 83 ILE B CA 1
ATOM 3493 C C . ILE B 1 84 ? 0.020 -11.593 18.878 1.00 27.06 83 ILE B C 1
ATOM 3494 O O . ILE B 1 84 ? 0.374 -10.659 18.167 1.00 25.71 83 ILE B O 1
ATOM 3499 N N . TYR B 1 85 ? 0.321 -11.679 20.170 1.00 24.98 84 TYR B N 1
ATOM 3500 C CA . TYR B 1 85 ? 0.977 -10.617 20.956 1.00 24.81 84 TYR B CA 1
ATOM 3501 C C . TYR B 1 85 ? 2.191 -11.134 21.732 1.00 24.63 84 TYR B C 1
ATOM 3502 O O . TYR B 1 85 ? 2.760 -10.414 22.563 1.00 25.46 84 TYR B O 1
ATOM 3511 N N . LEU B 1 86 ? 2.611 -12.366 21.433 1.00 25.00 85 LEU B N 1
ATOM 3512 C CA . LEU B 1 86 ? 3.799 -12.975 22.020 1.00 25.04 85 LEU B CA 1
ATOM 3513 C C . LEU B 1 86 ? 5.053 -12.422 21.339 1.00 26.34 85 LEU B C 1
ATOM 3514 O O . LEU B 1 86 ? 4.958 -11.616 20.414 1.00 26.14 85 LEU B O 1
ATOM 3519 N N . GLN B 1 87 ? 6.215 -12.852 21.814 1.00 24.95 86 GLN B N 1
ATOM 3520 C CA . GLN B 1 87 ? 7.484 -12.300 21.372 1.00 24.36 86 GLN B CA 1
ATOM 3521 C C . GLN B 1 87 ? 7.622 -12.248 19.869 1.00 24.74 86 GLN B C 1
ATOM 3522 O O . GLN B 1 87 ? 8.134 -11.259 19.325 1.00 25.25 86 GLN B O 1
ATOM 3528 N N . LYS B 1 88 ? 7.207 -13.314 19.179 1.00 24.38 87 LYS B N 1
ATOM 3529 C CA . LYS B 1 88 ? 7.332 -13.346 17.721 1.00 24.76 87 LYS B CA 1
ATOM 3530 C C . LYS B 1 88 ? 6.701 -12.098 17.075 1.00 25.05 87 LYS B C 1
ATOM 3531 O O . LYS B 1 88 ? 7.168 -11.589 16.057 1.00 25.42 87 LYS B O 1
ATOM 3537 N N . TRP B 1 89 ? 5.608 -11.642 17.677 1.00 23.95 88 TRP B N 1
ATOM 3538 C CA . TRP B 1 89 ? 4.854 -10.495 17.197 1.00 23.80 88 TRP B CA 1
ATOM 3539 C C . TRP B 1 89 ? 4.904 -9.320 18.146 1.00 24.05 88 TRP B C 1
ATOM 3540 O O . TRP B 1 89 ? 4.027 -8.451 18.154 1.00 23.34 88 TRP B O 1
ATOM 3551 N N . SER B 1 90 ? 6.016 -9.187 18.844 1.00 24.86 89 SER B N 1
ATOM 3552 C CA . SER B 1 90 ? 6.164 -8.078 19.768 1.00 25.12 89 SER B CA 1
ATOM 3553 C C . SER B 1 90 ? 6.227 -6.727 19.087 1.00 24.22 89 SER B C 1
ATOM 3554 O O . SER B 1 90 ? 5.993 -5.730 19.717 1.00 25.18 89 SER B O 1
ATOM 3557 N N . ARG B 1 91 ? 6.516 -6.707 17.790 1.00 24.19 90 ARG B N 1
ATOM 3558 C CA . ARG B 1 91 ? 6.497 -5.490 17.002 1.00 23.66 90 ARG B CA 1
ATOM 3559 C C . ARG B 1 91 ? 5.275 -5.415 16.070 1.00 25.29 90 ARG B C 1
ATOM 3560 O O . ARG B 1 91 ? 5.191 -4.543 15.193 1.00 26.20 90 ARG B O 1
ATOM 3568 N N . GLY B 1 92 ? 4.304 -6.288 16.304 1.00 23.74 91 GLY B N 1
ATOM 3569 C CA . GLY B 1 92 ? 3.026 -6.289 15.594 1.00 23.37 91 GLY B CA 1
ATOM 3570 C C . GLY B 1 92 ? 2.718 -7.646 15.007 1.00 24.47 91 GLY B C 1
ATOM 3571 O O . GLY B 1 92 ? 3.618 -8.440 14.739 1.00 24.80 91 GLY B O 1
ATOM 3572 N N . ALA B 1 93 ? 1.425 -7.879 14.775 1.00 22.55 92 ALA B N 1
ATOM 3573 C CA . ALA B 1 93 ? 0.923 -9.071 14.096 1.00 22.76 92 ALA B CA 1
ATOM 3574 C C . ALA B 1 93 ? 0.508 -8.633 12.678 1.00 24.55 92 ALA B C 1
ATOM 3575 O O . ALA B 1 93 ? 1.291 -8.756 11.741 1.00 24.97 92 ALA B O 1
ATOM 3577 N N . PHE B 1 94 ? -0.670 -8.046 12.546 1.00 23.20 93 PHE B N 1
ATOM 3578 C CA . PHE B 1 94 ? -1.109 -7.512 11.266 1.00 24.56 93 PHE B CA 1
ATOM 3579 C C . PHE B 1 94 ? -0.207 -6.392 10.773 1.00 23.08 93 PHE B C 1
ATOM 3580 O O . PHE B 1 94 ? -0.059 -6.210 9.567 1.00 24.89 93 PHE B O 1
ATOM 3588 N N . THR B 1 95 ? 0.374 -5.636 11.723 1.00 22.54 94 THR B N 1
ATOM 3589 C CA . THR B 1 95 ? 1.126 -4.442 11.398 1.00 23.26 94 THR B CA 1
ATOM 3590 C C . THR B 1 95 ? 2.622 -4.596 11.619 1.00 23.99 94 THR B C 1
ATOM 3591 O O . THR B 1 95 ? 3.356 -3.611 11.619 1.00 23.39 94 THR B O 1
ATOM 3595 N N . ASN B 1 96 ? 3.115 -5.815 11.781 1.00 22.62 95 ASN B N 1
ATOM 3596 C CA . ASN B 1 96 ? 4.556 -5.994 11.923 1.00 23.93 95 ASN B CA 1
ATOM 3597 C C . ASN B 1 96 ? 5.268 -5.395 10.709 1.00 24.04 95 ASN B C 1
ATOM 3598 O O . ASN B 1 96 ? 4.818 -5.564 9.583 1.00 24.25 95 ASN B O 1
ATOM 3603 N N . PRO B 1 97 ? 6.386 -4.704 10.911 1.00 23.25 96 PRO B N 1
ATOM 3604 C CA . PRO B 1 97 ? 7.147 -4.230 9.741 1.00 25.49 96 PRO B CA 1
ATOM 3605 C C . PRO B 1 97 ? 7.721 -5.337 8.859 1.00 27.89 96 PRO B C 1
ATOM 3606 O O . PRO B 1 97 ? 8.025 -5.081 7.687 1.00 28.99 96 PRO B O 1
ATOM 3610 N N . ASP B 1 98 ? 7.894 -6.548 9.395 1.00 26.52 97 ASP B N 1
ATOM 3611 C CA . ASP B 1 98 ? 8.437 -7.672 8.638 1.00 27.63 97 ASP B CA 1
ATOM 3612 C C . ASP B 1 98 ? 7.260 -8.401 7.985 1.00 28.76 97 ASP B C 1
ATOM 3613 O O . ASP B 1 98 ? 6.391 -8.940 8.680 1.00 28.49 97 ASP B O 1
ATOM 3618 N N . PRO B 1 99 ? 7.196 -8.441 6.658 1.00 29.64 98 PRO B N 1
ATOM 3619 C CA . PRO B 1 99 ? 6.087 -9.149 5.996 1.00 29.63 98 PRO B CA 1
ATOM 3620 C C . PRO B 1 99 ? 5.978 -10.621 6.373 1.00 29.71 98 PRO B C 1
ATOM 3621 O O . PRO B 1 99 ? 4.866 -11.158 6.356 1.00 29.35 98 PRO B O 1
ATOM 3625 N N . ALA B 1 100 ? 7.095 -11.265 6.708 1.00 28.52 99 ALA B N 1
ATOM 3626 C CA . ALA B 1 100 ? 7.073 -12.685 7.070 1.00 30.36 99 ALA B CA 1
ATOM 3627 C C . ALA B 1 100 ? 6.344 -12.873 8.404 1.00 29.74 99 ALA B C 1
ATOM 3628 O O . ALA B 1 100 ? 5.688 -13.903 8.630 1.00 27.76 99 ALA B O 1
ATOM 3630 N N . ALA B 1 101 ? 6.527 -11.917 9.309 1.00 28.35 100 ALA B N 1
ATOM 3631 C CA . ALA B 1 101 ? 5.825 -11.930 10.597 1.00 25.42 100 ALA B CA 1
ATOM 3632 C C . ALA B 1 101 ? 4.339 -11.747 10.406 1.00 26.25 100 ALA B C 1
ATOM 3633 O O . ALA B 1 101 ? 3.532 -12.422 11.042 1.00 25.70 100 ALA B O 1
ATOM 3635 N N . ARG B 1 102 ? 3.964 -10.863 9.486 1.00 26.01 101 ARG B N 1
ATOM 3636 C CA . ARG B 1 102 ? 2.554 -10.657 9.159 1.00 24.89 101 ARG B CA 1
ATOM 3637 C C . ARG B 1 102 ? 1.934 -11.951 8.641 1.00 27.87 101 ARG B C 1
ATOM 3638 O O . ARG B 1 102 ? 0.798 -12.309 8.994 1.00 27.46 101 ARG B O 1
ATOM 3646 N N . ALA B 1 103 ? 2.672 -12.614 7.760 1.00 25.84 102 ALA B N 1
ATOM 3647 C CA . ALA B 1 103 ? 2.228 -13.885 7.177 1.00 26.98 102 ALA B CA 1
ATOM 3648 C C . ALA B 1 103 ? 2.070 -14.949 8.245 1.00 27.03 102 ALA B C 1
ATOM 3649 O O . ALA B 1 103 ? 1.097 -15.700 8.221 1.00 27.75 102 ALA B O 1
ATOM 3651 N N . ALA B 1 104 ? 3.043 -15.033 9.149 1.00 26.58 103 ALA B N 1
ATOM 3652 C CA . ALA B 1 104 ? 3.003 -15.994 10.245 1.00 26.01 103 ALA B CA 1
ATOM 3653 C C . ALA B 1 104 ? 1.791 -15.708 11.173 1.00 24.94 103 ALA B C 1
ATOM 3654 O O . ALA B 1 104 ? 1.152 -16.627 11.658 1.00 25.62 103 ALA B O 1
ATOM 3656 N N . ALA B 1 105 ? 1.495 -14.442 11.425 1.00 24.72 104 ALA B N 1
ATOM 3657 C CA . ALA B 1 105 ? 0.327 -14.104 12.224 1.00 24.41 104 ALA B CA 1
ATOM 3658 C C . ALA B 1 105 ? -0.931 -14.575 11.526 1.00 26.05 104 ALA B C 1
ATOM 3659 O O . ALA B 1 105 ? -1.783 -15.172 12.171 1.00 25.09 104 ALA B O 1
ATOM 3661 N N . PHE B 1 106 ? -1.036 -14.327 10.220 1.00 27.03 105 PHE B N 1
ATOM 3662 C CA . PHE B 1 106 ? -2.171 -14.830 9.461 1.00 25.18 105 PHE B CA 1
ATOM 3663 C C . PHE B 1 106 ? -2.318 -16.334 9.621 1.00 27.23 105 PHE B C 1
ATOM 3664 O O . PHE B 1 106 ? -3.406 -16.821 9.926 1.00 26.57 105 PHE B O 1
ATOM 3672 N N . GLU B 1 107 ? -1.231 -17.075 9.472 1.00 26.19 106 GLU B N 1
ATOM 3673 C CA . GLU B 1 107 ? -1.313 -18.526 9.600 1.00 26.45 106 GLU B CA 1
ATOM 3674 C C . GLU B 1 107 ? -1.844 -18.975 10.955 1.00 24.76 106 GLU B C 1
ATOM 3675 O O . GLU B 1 107 ? -2.668 -19.907 11.013 1.00 26.59 106 GLU B O 1
ATOM 3681 N N . LEU B 1 108 ? -1.384 -18.344 12.035 1.00 24.80 107 LEU B N 1
ATOM 3682 C CA . LEU B 1 108 ? -1.901 -18.683 13.364 1.00 24.72 107 LEU B CA 1
ATOM 3683 C C . LEU B 1 108 ? -3.365 -18.370 13.490 1.00 25.55 107 LEU B C 1
ATOM 3684 O O . LEU B 1 108 ? -4.130 -19.183 14.019 1.00 24.87 107 LEU B O 1
ATOM 3697 N N . HIS B 1 110 ? -5.575 -18.019 11.125 1.00 25.09 109 HIS B N 1
ATOM 3698 C CA . HIS B 1 110 ? -6.310 -18.935 10.243 1.00 24.27 109 HIS B CA 1
ATOM 3699 C C . HIS B 1 110 ? -6.471 -20.289 10.931 1.00 24.87 109 HIS B C 1
ATOM 3700 O O . HIS B 1 110 ? -7.556 -20.915 10.900 1.00 25.37 109 HIS B O 1
ATOM 3707 N N . GLU B 1 111 ? -5.402 -20.751 11.573 1.00 24.26 110 GLU B N 1
ATOM 3708 C CA . GLU B 1 111 ? -5.461 -22.019 12.301 1.00 24.91 110 GLU B CA 1
ATOM 3709 C C . GLU B 1 111 ? -6.464 -21.912 13.453 1.00 25.13 110 GLU B C 1
ATOM 3710 O O . GLU B 1 111 ? -7.230 -22.873 13.709 1.00 26.11 110 GLU B O 1
ATOM 3716 N N A SER B 1 112 ? -6.482 -20.765 14.132 0.50 24.02 111 SER B N 1
ATOM 3717 N N B SER B 1 112 ? -6.476 -20.772 14.131 0.50 25.16 111 SER B N 1
ATOM 3718 C CA A SER B 1 112 ? -7.420 -20.570 15.260 0.50 21.37 111 SER B CA 1
ATOM 3719 C CA B SER B 1 112 ? -7.417 -20.562 15.240 0.50 23.93 111 SER B CA 1
ATOM 3720 C C A SER B 1 112 ? -8.883 -20.623 14.817 0.50 22.73 111 SER B C 1
ATOM 3721 C C B SER B 1 112 ? -8.876 -20.640 14.807 0.50 23.97 111 SER B C 1
ATOM 3722 O O A SER B 1 112 ? -9.748 -21.053 15.579 0.50 23.87 111 SER B O 1
ATOM 3723 O O B SER B 1 112 ? -9.731 -21.091 15.567 0.50 24.80 111 SER B O 1
ATOM 3728 N N . ALA B 1 113 ? -9.153 -20.203 13.579 1.00 24.58 112 ALA B N 1
ATOM 3729 C CA . ALA B 1 113 ? -10.502 -20.329 12.996 1.00 23.42 112 ALA B CA 1
ATOM 3730 C C . ALA B 1 113 ? -10.897 -21.799 12.912 1.00 23.19 112 ALA B C 1
ATOM 3731 O O . ALA B 1 113 ? -12.026 -22.170 13.158 1.00 23.92 112 ALA B O 1
ATOM 3733 N N . GLY B 1 114 ? -9.935 -22.634 12.557 1.00 23.65 113 GLY B N 1
ATOM 3734 C CA . GLY B 1 114 ? -10.130 -24.081 12.599 1.00 23.84 113 GLY B CA 1
ATOM 3735 C C . GLY B 1 114 ? -10.459 -24.607 13.983 1.00 25.07 113 GLY B C 1
ATOM 3736 O O . GLY B 1 114 ? -11.309 -25.478 14.122 1.00 25.99 113 GLY B O 1
ATOM 3737 N N . ILE B 1 115 ? -9.792 -24.077 14.993 1.00 23.48 114 ILE B N 1
ATOM 3738 C CA . ILE B 1 115 ? -10.046 -24.460 16.391 1.00 23.28 114 ILE B CA 1
ATOM 3739 C C . ILE B 1 115 ? -11.474 -24.042 16.763 1.00 24.06 114 ILE B C 1
ATOM 3740 O O . ILE B 1 115 ? -12.205 -24.798 17.380 1.00 26.21 114 ILE B O 1
ATOM 3745 N N . VAL B 1 116 ? -11.883 -22.845 16.356 1.00 24.75 115 VAL B N 1
ATOM 3746 C CA . VAL B 1 116 ? -13.280 -22.424 16.555 1.00 25.09 115 VAL B CA 1
ATOM 3747 C C . VAL B 1 116 ? -14.264 -23.419 15.938 1.00 25.91 115 VAL B C 1
ATOM 3748 O O . VAL B 1 116 ? -15.281 -23.771 16.545 1.00 25.08 115 VAL B O 1
ATOM 3752 N N . ARG B 1 117 ? -13.975 -23.885 14.725 1.00 24.33 116 ARG B N 1
ATOM 3753 C CA . ARG B 1 117 ? -14.853 -24.872 14.092 1.00 24.32 116 ARG B CA 1
ATOM 3754 C C . ARG B 1 117 ? -14.904 -26.138 14.906 1.00 26.36 116 ARG B C 1
ATOM 3755 O O . ARG B 1 117 ? -15.985 -26.664 15.153 1.00 27.25 116 ARG B O 1
ATOM 3763 N N . GLU B 1 118 ? -13.732 -26.613 15.312 1.00 25.91 117 GLU B N 1
ATOM 3764 C CA . GLU B 1 118 ? -13.622 -27.871 16.069 1.00 27.50 117 GLU B CA 1
ATOM 3765 C C . GLU B 1 118 ? -14.343 -27.828 17.402 1.00 26.78 117 GLU B C 1
ATOM 3766 O O . GLU B 1 118 ? -14.916 -28.847 17.802 1.00 28.85 117 GLU B O 1
ATOM 3772 N N . LEU B 1 119 ? -14.285 -26.689 18.088 1.00 26.07 118 LEU B N 1
ATOM 3773 C CA . LEU B 1 119 ? -14.866 -26.546 19.431 1.00 25.56 118 LEU B CA 1
ATOM 3774 C C . LEU B 1 119 ? -16.260 -25.904 19.440 1.00 28.58 118 LEU B C 1
ATOM 3775 O O . LEU B 1 119 ? -16.833 -25.702 20.510 1.00 29.75 118 LEU B O 1
ATOM 3780 N N . GLY B 1 120 ? -16.802 -25.608 18.261 1.00 27.73 119 GLY B N 1
ATOM 3781 C CA . GLY B 1 120 ? -18.105 -24.983 18.146 1.00 28.18 119 GLY B CA 1
ATOM 3782 C C . GLY B 1 120 ? -18.199 -23.628 18.786 1.00 27.01 119 GLY B C 1
ATOM 3783 O O . GLY B 1 120 ? -19.262 -23.229 19.246 1.00 28.07 119 GLY B O 1
ATOM 3784 N N . ALA B 1 121 ? -17.108 -22.873 18.795 1.00 26.00 120 ALA B N 1
ATOM 3785 C CA . ALA B 1 121 ? -17.086 -21.574 19.451 1.00 25.29 120 ALA B CA 1
ATOM 3786 C C . ALA B 1 121 ? -17.803 -20.514 18.606 1.00 25.50 120 ALA B C 1
ATOM 3787 O O . ALA B 1 121 ? -18.081 -20.745 17.426 1.00 25.15 120 ALA B O 1
ATOM 3789 N N . ASN B 1 122 ? -18.173 -19.396 19.225 1.00 25.03 121 ASN B N 1
ATOM 3790 C CA . ASN B 1 122 ? -18.865 -18.355 18.496 1.00 26.66 121 ASN B CA 1
ATOM 3791 C C . ASN B 1 122 ? -17.963 -17.568 17.564 1.00 25.09 121 ASN B C 1
ATOM 3792 O O . ASN B 1 122 ? -18.404 -17.151 16.511 1.00 25.39 121 ASN B O 1
ATOM 3797 N N . TYR B 1 123 ? -16.715 -17.334 17.974 1.00 25.36 122 TYR B N 1
ATOM 3798 C CA . TYR B 1 123 ? -15.849 -16.428 17.213 1.00 23.69 122 TYR B CA 1
ATOM 3799 C C . TYR B 1 123 ? -14.390 -16.643 17.490 1.00 23.84 122 TYR B C 1
ATOM 3800 O O . TYR B 1 123 ? -13.998 -17.226 18.523 1.00 22.82 122 TYR B O 1
ATOM 3809 N N . VAL B 1 124 ? -13.585 -16.245 16.509 1.00 23.17 123 VAL B N 1
ATOM 3810 C CA . VAL B 1 124 ? -12.183 -15.985 16.773 1.00 23.84 123 VAL B CA 1
ATOM 3811 C C . VAL B 1 124 ? -12.129 -14.603 17.404 1.00 24.75 123 VAL B C 1
ATOM 3812 O O . VAL B 1 124 ? -12.626 -13.625 16.830 1.00 24.34 123 VAL B O 1
ATOM 3816 N N . LYS B 1 125 ? -11.524 -14.506 18.584 1.00 24.40 124 LYS B N 1
ATOM 3817 C CA . LYS B 1 125 ? -11.445 -13.247 19.300 1.00 24.11 124 LYS B CA 1
ATOM 3818 C C . LYS B 1 125 ? -10.111 -12.616 18.934 1.00 23.79 124 LYS B C 1
ATOM 3819 O O . LYS B 1 125 ? -9.061 -13.105 19.331 1.00 24.76 124 LYS B O 1
ATOM 3825 N N . VAL B 1 126 ? -10.170 -11.521 18.186 1.00 22.64 125 VAL B N 1
ATOM 3826 C CA . VAL B 1 126 ? -8.961 -10.867 17.643 1.00 22.46 125 VAL B CA 1
ATOM 3827 C C . VAL B 1 126 ? -8.564 -9.670 18.456 1.00 24.62 125 VAL B C 1
ATOM 3828 O O . VAL B 1 126 ? -9.275 -8.682 18.453 1.00 24.89 125 VAL B O 1
ATOM 3832 N N . TRP B 1 127 ? -7.436 -9.777 19.157 1.00 25.63 126 TRP B N 1
ATOM 3833 C CA . TRP B 1 127 ? -6.918 -8.664 19.965 1.00 24.11 126 TRP B CA 1
ATOM 3834 C C . TRP B 1 127 ? -5.480 -8.442 19.597 1.00 24.84 126 TRP B C 1
ATOM 3835 O O . TRP B 1 127 ? -4.606 -9.104 20.114 1.00 24.94 126 TRP B O 1
ATOM 3846 N N . PRO B 1 128 ? -5.221 -7.492 18.675 1.00 24.25 127 PRO B N 1
ATOM 3847 C CA . PRO B 1 128 ? -3.864 -7.326 18.156 1.00 25.25 127 PRO B CA 1
ATOM 3848 C C . PRO B 1 128 ? -3.085 -6.356 18.998 1.00 24.55 127 PRO B C 1
ATOM 3849 O O . PRO B 1 128 ? -2.718 -5.275 18.569 1.00 25.05 127 PRO B O 1
ATOM 3853 N N . GLY B 1 129 ? -2.809 -6.794 20.219 1.00 23.58 128 GLY B N 1
ATOM 3854 C CA . GLY B 1 129 ? -2.251 -5.916 21.202 1.00 23.10 128 GLY B CA 1
ATOM 3855 C C . GLY B 1 129 ? -0.943 -5.262 20.917 1.00 23.32 128 GLY B C 1
ATOM 3856 O O . GLY B 1 129 ? -0.689 -4.171 21.418 1.00 24.67 128 GLY B O 1
ATOM 3857 N N . GLN B 1 130 ? -0.119 -5.906 20.091 1.00 23.02 129 GLN B N 1
ATOM 3858 C CA . GLN B 1 130 ? 1.158 -5.333 19.726 1.00 22.84 129 GLN B CA 1
ATOM 3859 C C . GLN B 1 130 ? 1.082 -4.430 18.487 1.00 24.09 129 GLN B C 1
ATOM 3860 O O . GLN B 1 130 ? 2.100 -3.968 18.022 1.00 24.52 129 GLN B O 1
ATOM 3866 N N . ASP B 1 131 ? -0.109 -4.231 17.930 1.00 23.72 130 ASP B N 1
ATOM 3867 C CA . ASP B 1 131 ? -0.256 -3.455 16.682 1.00 22.54 130 ASP B CA 1
ATOM 3868 C C . ASP B 1 131 ? -0.574 -2.015 17.014 1.00 23.64 130 ASP B C 1
ATOM 3869 O O . ASP B 1 131 ? -1.605 -1.729 17.5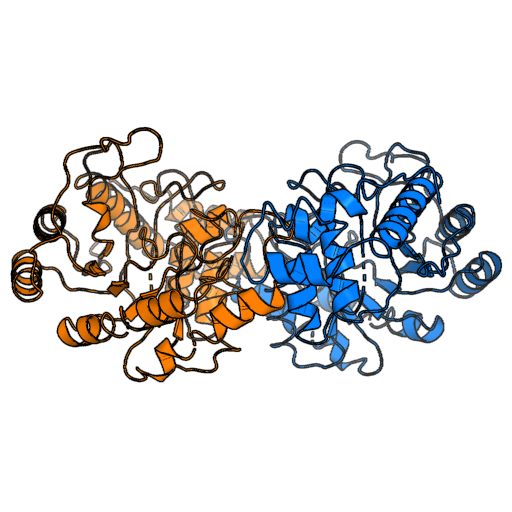89 1.00 24.53 130 ASP B O 1
ATOM 3874 N N . GLY B 1 132 ? 0.310 -1.097 16.636 1.00 24.41 131 GLY B N 1
ATOM 3875 C CA . GLY B 1 132 ? 0.102 0.298 16.938 1.00 23.56 131 GLY B CA 1
ATOM 3876 C C . GLY B 1 132 ? 1.417 1.021 16.915 1.00 21.83 131 GLY B C 1
ATOM 3877 O O . GLY B 1 132 ? 2.221 0.782 16.025 1.00 24.51 131 GLY B O 1
ATOM 3878 N N . TRP B 1 133 ? 1.620 1.936 17.857 1.00 22.95 132 TRP B N 1
ATOM 3879 C CA . TRP B 1 133 ? 2.818 2.760 17.906 1.00 22.99 132 TRP B CA 1
ATOM 3880 C C . TRP B 1 133 ? 3.130 3.131 19.325 1.00 23.38 132 TRP B C 1
ATOM 3881 O O . TRP B 1 133 ? 2.275 3.075 20.205 1.00 23.70 132 TRP B O 1
ATOM 3892 N N . ASP B 1 134 ? 4.384 3.480 19.535 1.00 21.84 133 ASP B N 1
ATOM 3893 C CA . ASP B 1 134 ? 4.881 3.933 20.827 1.00 23.35 133 ASP B CA 1
ATOM 3894 C C . ASP B 1 134 ? 5.297 5.397 20.830 1.00 24.86 133 ASP B C 1
ATOM 3895 O O . ASP B 1 134 ? 5.211 6.048 21.838 1.00 24.65 133 ASP B O 1
ATOM 3900 N N . TYR B 1 135 ? 5.732 5.934 19.698 1.00 22.72 134 TYR B N 1
ATOM 3901 C CA . TYR B 1 135 ? 6.185 7.313 19.625 1.00 22.31 134 TYR B CA 1
ATOM 3902 C C . TYR B 1 135 ? 5.510 8.070 18.516 1.00 23.47 134 TYR B C 1
ATOM 3903 O O . TYR B 1 135 ? 5.238 7.481 17.439 1.00 23.94 134 TYR B O 1
ATOM 3912 N N . PRO B 1 136 ? 5.308 9.388 18.718 1.00 23.72 135 PRO B N 1
ATOM 3913 C CA . PRO B 1 136 ? 4.985 10.232 17.596 1.00 23.67 135 PRO B CA 1
ATOM 3914 C C . PRO B 1 136 ? 6.022 10.045 16.508 1.00 23.01 135 PRO B C 1
ATOM 3915 O O . PRO B 1 136 ? 7.198 9.925 16.796 1.00 23.53 135 PRO B O 1
ATOM 3919 N N . PHE B 1 137 ? 5.563 10.047 15.254 1.00 22.73 136 PHE B N 1
ATOM 3920 C CA . PHE B 1 137 ? 6.388 9.921 14.045 1.00 21.96 136 PHE B CA 1
ATOM 3921 C C . PHE B 1 137 ? 6.923 8.499 13.779 1.00 21.81 136 PHE B C 1
ATOM 3922 O O . PHE B 1 137 ? 7.552 8.269 12.757 1.00 21.88 136 PHE B O 1
ATOM 3930 N N . GLN B 1 138 ? 6.625 7.539 14.645 1.00 21.01 137 GLN B N 1
ATOM 3931 C CA . GLN B 1 138 ? 7.152 6.216 14.461 1.00 21.92 137 GLN B CA 1
ATOM 3932 C C . GLN B 1 138 ? 6.602 5.516 13.238 1.00 22.67 137 GLN B C 1
ATOM 3933 O O . GLN B 1 138 ? 7.282 4.688 12.653 1.00 22.94 137 GLN B O 1
ATOM 3939 N N . VAL B 1 139 ? 5.368 5.830 12.888 1.00 21.46 138 VAL B N 1
ATOM 3940 C CA . VAL B 1 139 ? 4.619 5.141 11.818 1.00 22.12 138 VAL B CA 1
ATOM 3941 C C . VAL B 1 139 ? 4.039 6.096 10.819 1.00 23.58 138 VAL B C 1
ATOM 3942 O O . VAL B 1 139 ? 3.776 7.261 11.102 1.00 24.48 138 VAL B O 1
ATOM 3946 N N . SER B 1 140 ? 3.857 5.582 9.607 1.00 22.66 139 SER B N 1
ATOM 3947 C CA . SER B 1 140 ? 2.968 6.224 8.655 1.00 22.56 139 SER B CA 1
ATOM 3948 C C . SER B 1 140 ? 1.564 5.834 9.122 1.00 21.78 139 SER B C 1
ATOM 3949 O O . SER B 1 140 ? 1.174 4.661 9.095 1.00 22.86 139 SER B O 1
ATOM 3952 N N . HIS B 1 141 ? 0.788 6.800 9.557 1.00 22.57 140 HIS B N 1
ATOM 3953 C CA . HIS B 1 141 ? -0.546 6.487 10.029 1.00 23.35 140 HIS B CA 1
ATOM 3954 C C . HIS B 1 141 ? -1.419 5.913 8.917 1.00 22.68 140 HIS B C 1
ATOM 3955 O O . HIS B 1 141 ? -2.220 4.996 9.151 1.00 23.90 140 HIS B O 1
ATOM 3962 N N . LYS B 1 142 ? -1.250 6.437 7.723 1.00 22.08 141 LYS B N 1
ATOM 3963 C CA . LYS B 1 142 ? -1.974 5.902 6.578 1.00 23.19 141 LYS B CA 1
ATOM 3964 C C . LYS B 1 142 ? -1.604 4.430 6.370 1.00 24.29 141 LYS B C 1
ATOM 3965 O O . LYS B 1 142 ? -2.478 3.575 6.261 1.00 24.03 141 LYS B O 1
ATOM 3971 N N . ASN B 1 143 ? -0.309 4.125 6.310 1.00 22.60 142 ASN B N 1
ATOM 3972 C CA . ASN B 1 143 ? 0.089 2.759 5.987 1.00 23.59 142 ASN B CA 1
ATOM 3973 C C . ASN B 1 143 ? -0.169 1.788 7.121 1.00 24.48 142 ASN B C 1
ATOM 3974 O O . ASN B 1 143 ? -0.446 0.611 6.871 1.00 26.11 142 ASN B O 1
ATOM 3979 N N . LEU B 1 144 ? -0.044 2.243 8.359 1.00 23.17 143 LEU B N 1
ATOM 3980 C CA . LEU B 1 144 ? -0.311 1.374 9.507 1.00 23.30 143 LEU B CA 1
ATOM 3981 C C . LEU B 1 144 ? -1.764 0.909 9.534 1.00 24.23 143 LEU B C 1
ATOM 3982 O O . LEU B 1 144 ? -2.056 -0.288 9.700 1.00 25.82 143 LEU B O 1
ATOM 3987 N N . TRP B 1 145 ? -2.674 1.856 9.338 1.00 23.19 144 TRP B N 1
ATOM 3988 C CA . TRP B 1 145 ? -4.083 1.550 9.352 1.00 24.04 144 TRP B CA 1
ATOM 3989 C C . TRP B 1 145 ? -4.475 0.712 8.149 1.00 24.70 144 TRP B C 1
ATOM 3990 O O . TRP B 1 145 ? -5.338 -0.165 8.255 1.00 24.19 144 TRP B O 1
ATOM 4001 N N . LYS B 1 146 ? -3.813 0.934 7.012 1.00 22.81 145 LYS B N 1
ATOM 4002 C CA . LYS B 1 146 ? -4.068 0.120 5.829 1.00 23.95 145 LYS B CA 1
ATOM 4003 C C . LYS B 1 146 ? -3.666 -1.341 6.085 1.00 23.12 145 LYS B C 1
ATOM 4004 O O . LYS B 1 146 ? -4.406 -2.254 5.740 1.00 24.44 145 LYS B O 1
ATOM 4010 N N . LEU B 1 147 ? -2.516 -1.572 6.709 1.00 23.90 146 LEU B N 1
ATOM 4011 C CA . LEU B 1 147 ? -2.121 -2.927 7.077 1.00 23.65 146 LEU B CA 1
ATOM 4012 C C . LEU B 1 147 ? -3.140 -3.553 8.019 1.00 24.48 146 LEU B C 1
ATOM 4013 O O . LEU B 1 147 ? -3.515 -4.724 7.877 1.00 24.11 146 LEU B O 1
ATOM 4018 N N . ALA B 1 148 ? -3.564 -2.784 9.008 1.00 23.13 147 ALA B N 1
ATOM 4019 C CA . ALA B 1 148 ? -4.548 -3.285 9.973 1.00 22.34 147 ALA B CA 1
ATOM 4020 C C . ALA B 1 148 ? -5.854 -3.699 9.293 1.00 23.29 147 ALA B C 1
ATOM 4021 O O . ALA B 1 148 ? -6.396 -4.785 9.533 1.00 23.58 147 ALA B O 1
ATOM 4023 N N . VAL B 1 149 ? -6.391 -2.840 8.442 1.00 22.14 148 VAL B N 1
ATOM 4024 C CA . VAL B 1 149 ? -7.664 -3.137 7.780 1.00 22.02 148 VAL B CA 1
ATOM 4025 C C . VAL B 1 149 ? -7.488 -4.238 6.728 1.00 23.05 148 VAL B C 1
ATOM 4026 O O . VAL B 1 149 ? -8.268 -5.188 6.692 1.00 24.17 148 VAL B O 1
ATOM 4030 N N . ASP B 1 150 ? -6.472 -4.134 5.855 1.00 22.55 149 ASP B N 1
ATOM 4031 C CA . ASP B 1 150 ? -6.317 -5.115 4.793 1.00 23.93 149 ASP B CA 1
ATOM 4032 C C . ASP B 1 150 ? -6.010 -6.501 5.361 1.00 22.37 149 ASP B C 1
ATOM 4033 O O . ASP B 1 150 ? -6.470 -7.528 4.836 1.00 23.15 149 ASP B O 1
ATOM 4038 N N . GLY B 1 151 ? -5.204 -6.537 6.418 1.00 23.48 150 GLY B N 1
ATOM 4039 C CA . GLY B 1 151 ? -4.882 -7.820 7.025 1.00 22.94 150 GLY B CA 1
ATOM 4040 C C . GLY B 1 151 ? -6.091 -8.473 7.677 1.00 23.00 150 GLY B C 1
ATOM 4041 O O . GLY B 1 151 ? -6.262 -9.685 7.625 1.00 23.73 150 GLY B O 1
ATOM 4050 N N . ARG B 1 153 ? -9.174 -8.001 6.676 1.00 23.89 152 ARG B N 1
ATOM 4051 C CA . ARG B 1 153 ? -9.984 -8.453 5.561 1.00 23.80 152 ARG B CA 1
ATOM 4052 C C . ARG B 1 153 ? -9.468 -9.784 5.014 1.00 22.66 152 ARG B C 1
ATOM 4053 O O . ARG B 1 153 ? -10.257 -10.681 4.721 1.00 23.46 152 ARG B O 1
ATOM 4061 N N . ASP B 1 154 ? -8.151 -9.927 4.909 1.00 24.21 153 ASP B N 1
ATOM 4062 C CA . ASP B 1 154 ? -7.568 -11.155 4.390 1.00 24.37 153 ASP B CA 1
ATOM 4063 C C . ASP B 1 154 ? -7.941 -12.339 5.284 1.00 23.34 153 ASP B C 1
ATOM 4064 O O . ASP B 1 154 ? -8.330 -13.415 4.794 1.00 24.93 153 ASP B O 1
ATOM 4069 N N . LEU B 1 155 ? -7.838 -12.122 6.599 1.00 22.46 154 LEU B N 1
ATOM 4070 C CA . LEU B 1 155 ? -8.178 -13.178 7.563 1.00 22.12 154 LEU B CA 1
ATOM 4071 C C . LEU B 1 155 ? -9.653 -13.579 7.495 1.00 23.51 154 LEU B C 1
ATOM 4072 O O . LEU B 1 155 ? -10.003 -14.767 7.327 1.00 24.07 154 LEU B O 1
ATOM 4077 N N . ALA B 1 156 ? -10.542 -12.595 7.593 1.00 23.57 155 ALA B N 1
ATOM 4078 C CA . ALA B 1 156 ? -11.966 -12.883 7.602 1.00 24.24 155 ALA B CA 1
ATOM 4079 C C . ALA B 1 156 ? -12.475 -13.391 6.247 1.00 24.55 155 ALA B C 1
ATOM 4080 O O . ALA B 1 156 ? -13.351 -14.274 6.185 1.00 24.71 155 ALA B O 1
ATOM 4082 N N . GLY B 1 157 ? -11.933 -12.839 5.165 1.00 23.30 156 GLY B N 1
ATOM 4083 C CA . GLY B 1 157 ? -12.291 -13.281 3.824 1.00 24.72 156 GLY B CA 1
ATOM 4084 C C . GLY B 1 157 ? -11.939 -14.734 3.519 1.00 25.47 156 GLY B C 1
ATOM 4085 O O . GLY B 1 157 ? -12.613 -15.386 2.722 1.00 26.99 156 GLY B O 1
ATOM 4086 N N . ALA B 1 158 ? -10.873 -15.235 4.149 1.00 25.45 157 ALA B N 1
ATOM 4087 C CA . ALA B 1 158 ? -10.435 -16.631 3.993 1.00 24.65 157 ALA B CA 1
ATOM 4088 C C . ALA B 1 158 ? -11.306 -17.594 4.796 1.00 24.07 157 ALA B C 1
ATOM 4089 O O . ALA B 1 158 ? -11.204 -18.794 4.620 1.00 28.02 157 ALA B O 1
ATOM 4091 N N . ASN B 1 159 ? -12.150 -17.061 5.675 1.00 23.30 158 ASN B N 1
ATOM 4092 C CA . ASN B 1 159 ? -12.929 -17.871 6.610 1.00 23.46 158 ASN B CA 1
ATOM 4093 C C . ASN B 1 159 ? -14.347 -17.317 6.743 1.00 23.77 158 ASN B C 1
ATOM 4094 O O . ASN B 1 159 ? -14.765 -16.922 7.828 1.00 23.47 158 ASN B O 1
ATOM 4099 N N . PRO B 1 160 ? -15.101 -17.298 5.631 1.00 24.39 159 PRO B N 1
ATOM 4100 C CA . PRO B 1 160 ? -16.407 -16.651 5.655 1.00 25.98 159 PRO B CA 1
ATOM 4101 C C . PRO B 1 160 ? -17.451 -17.294 6.577 1.00 24.58 159 PRO B C 1
ATOM 4102 O O . PRO B 1 160 ? -18.423 -16.637 6.955 1.00 26.69 159 PRO B O 1
ATOM 4106 N N . ASP B 1 161 ? -17.222 -18.536 6.968 1.00 23.73 160 ASP B N 1
ATOM 4107 C CA . ASP B 1 161 ? -18.131 -19.248 7.842 1.00 24.21 160 ASP B CA 1
ATOM 4108 C C . ASP B 1 161 ? -17.876 -19.026 9.323 1.00 26.67 160 ASP B C 1
ATOM 4109 O O . ASP B 1 161 ? -18.637 -19.525 10.147 1.00 27.89 160 ASP B O 1
ATOM 4114 N N . VAL B 1 162 ? -16.834 -18.279 9.658 1.00 24.16 161 VAL B N 1
ATOM 4115 C CA . VAL B 1 162 ? -16.440 -18.037 11.035 1.00 23.11 161 VAL B CA 1
ATOM 4116 C C . VAL B 1 162 ? -16.498 -16.534 11.340 1.00 23.87 161 VAL B C 1
ATOM 4117 O O . VAL B 1 162 ? -16.075 -15.702 10.516 1.00 24.77 161 VAL B O 1
ATOM 4121 N N . LYS B 1 163 ? -16.977 -16.188 12.536 1.00 23.17 162 LYS B N 1
ATOM 4122 C CA . LYS B 1 163 ? -17.020 -14.821 12.990 1.00 23.85 162 LYS B CA 1
ATOM 4123 C C . LYS B 1 163 ? -15.704 -14.418 13.628 1.00 23.83 162 LYS B C 1
ATOM 4124 O O . LYS B 1 163 ? -15.094 -15.214 14.339 1.00 24.97 162 LYS B O 1
ATOM 4130 N N . PHE B 1 164 ? -15.283 -13.184 13.358 1.00 23.79 163 PHE B N 1
ATOM 4131 C CA . PHE B 1 164 ? -14.113 -12.583 13.952 1.00 23.70 163 PHE B CA 1
ATOM 4132 C C . PHE B 1 164 ? -14.565 -11.382 14.746 1.00 25.56 163 PHE B C 1
ATOM 4133 O O . PHE B 1 164 ? -15.138 -10.467 14.188 1.00 23.97 163 PHE B O 1
ATOM 4141 N N . ALA B 1 165 ? -14.354 -11.431 16.060 1.00 24.54 164 ALA B N 1
ATOM 4142 C CA . ALA B 1 165 ? -14.708 -10.353 16.963 1.00 23.02 164 ALA B CA 1
ATOM 4143 C C . ALA B 1 165 ? -13.468 -9.589 17.321 1.00 23.96 164 ALA B C 1
ATOM 4144 O O . ALA B 1 165 ? -12.565 -10.113 18.005 1.00 24.64 164 ALA B O 1
ATOM 4146 N N . ILE B 1 166 ? -13.418 -8.327 16.896 1.00 23.38 165 ILE B N 1
ATOM 4147 C CA . ILE B 1 166 ? -12.291 -7.447 17.161 1.00 23.76 165 ILE B CA 1
ATOM 4148 C C . ILE B 1 166 ? -12.462 -6.796 18.510 1.00 24.50 165 ILE B C 1
ATOM 4149 O O . ILE B 1 166 ? -13.464 -6.105 18.751 1.00 23.93 165 ILE B O 1
ATOM 4154 N N . GLU B 1 167 ? -11.513 -7.043 19.405 1.00 25.71 166 GLU B N 1
ATOM 4155 C CA . GLU B 1 167 ? -11.548 -6.446 20.735 1.00 25.11 166 GLU B CA 1
ATOM 4156 C C . GLU B 1 167 ? -10.772 -5.155 20.726 1.00 25.25 166 GLU B C 1
ATOM 4157 O O . GLU B 1 167 ? -9.542 -5.153 20.809 1.00 27.14 166 GLU B O 1
ATOM 4163 N N . TYR B 1 168 ? -11.476 -4.038 20.595 1.00 24.22 167 TYR B N 1
ATOM 4164 C CA . TYR B 1 168 ? -10.771 -2.766 20.580 1.00 23.65 167 TYR B CA 1
ATOM 4165 C C . TYR B 1 168 ? -10.261 -2.453 21.967 1.00 24.15 167 TYR B C 1
ATOM 4166 O O . TYR B 1 168 ? -10.796 -2.936 22.975 1.00 26.04 167 TYR B O 1
ATOM 4175 N N . LYS B 1 169 ? -9.226 -1.634 22.031 1.00 23.86 168 LYS B N 1
ATOM 4176 C CA . LYS B 1 169 ? -8.623 -1.273 23.292 1.00 24.85 168 LYS B CA 1
ATOM 4177 C C . LYS B 1 169 ? -7.809 -0.014 23.053 1.00 24.47 168 LYS B C 1
ATOM 4178 O O . LYS B 1 169 ? -7.119 0.077 22.045 1.00 24.67 168 LYS B O 1
ATOM 4184 N N . PRO B 1 170 ? -7.871 0.968 23.977 1.00 22.78 169 PRO B N 1
ATOM 4185 C CA . PRO B 1 170 ? -7.066 2.180 23.740 1.00 23.96 169 PRO B CA 1
ATOM 4186 C C . PRO B 1 170 ? -5.574 1.932 23.487 1.00 24.02 169 PRO B C 1
ATOM 4187 O O . PRO B 1 170 ? -5.002 2.522 22.573 1.00 25.12 169 PRO B O 1
ATOM 4191 N N . ARG B 1 171 ? -4.966 1.094 24.297 1.00 25.13 170 ARG B N 1
ATOM 4192 C CA . ARG B 1 171 ? -3.521 0.926 24.296 1.00 23.35 170 ARG B CA 1
ATOM 4193 C C . ARG B 1 171 ? -3.178 -0.249 25.202 1.00 24.27 170 ARG B C 1
ATOM 4194 O O . ARG B 1 171 ? -4.095 -0.877 25.726 1.00 24.92 170 ARG B O 1
ATOM 4202 N N . GLU B 1 172 ? -1.882 -0.512 25.376 1.00 23.94 171 GLU B N 1
ATOM 4203 C CA . GLU B 1 172 ? -1.301 -1.540 26.250 1.00 23.93 171 GLU B CA 1
ATOM 4204 C C . GLU B 1 172 ? -1.358 -2.862 25.527 1.00 24.36 171 GLU B C 1
ATOM 4205 O O . GLU B 1 172 ? -2.443 -3.430 25.381 1.00 24.60 171 GLU B O 1
ATOM 4211 N N . PRO B 1 173 ? -0.198 -3.433 25.197 1.00 23.48 172 PRO B N 1
ATOM 4212 C CA . PRO B 1 173 ? 1.174 -3.001 25.496 1.00 23.34 172 PRO B CA 1
ATOM 4213 C C . PRO B 1 173 ? 1.769 -1.841 24.685 1.00 23.34 172 PRO B C 1
ATOM 4214 O O . PRO B 1 173 ? 2.760 -1.251 25.104 1.00 24.02 172 PRO B O 1
ATOM 4218 N N . ARG B 1 174 ? 1.151 -1.460 23.576 1.00 23.01 173 ARG B N 1
ATOM 4219 C CA . ARG B 1 174 ? 1.626 -0.299 22.844 1.00 23.18 173 ARG B CA 1
ATOM 4220 C C . ARG B 1 174 ? 1.146 0.976 23.520 1.00 24.92 173 ARG B C 1
ATOM 4221 O O . ARG B 1 174 ? 0.200 0.976 24.311 1.00 24.74 173 ARG B O 1
ATOM 4229 N N . VAL B 1 175 ? 1.791 2.095 23.203 1.00 23.34 174 VAL B N 1
ATOM 4230 C CA . VAL B 1 175 ? 1.284 3.378 23.702 1.00 23.65 174 VAL B CA 1
ATOM 4231 C C . VAL B 1 175 ? -0.062 3.709 23.072 1.00 24.53 174 VAL B C 1
ATOM 4232 O O . VAL B 1 175 ? -0.912 4.392 23.678 1.00 24.62 174 VAL B O 1
ATOM 4236 N N . LYS B 1 176 ? -0.258 3.262 21.835 1.00 25.21 175 LYS B N 1
ATOM 4237 C CA . LYS B 1 176 ? -1.561 3.350 21.195 1.00 24.06 175 LYS B CA 1
ATOM 4238 C C . LYS B 1 176 ? -1.780 2.133 20.319 1.00 24.61 175 LYS B C 1
ATOM 4239 O O . LYS B 1 176 ? -0.900 1.800 19.530 1.00 24.22 175 LYS B O 1
ATOM 4253 N N . THR B 1 178 ? -3.956 0.052 17.270 1.00 24.89 177 THR B N 1
ATOM 4254 C CA . THR B 1 178 ? -4.668 0.366 16.028 1.00 26.20 177 THR B CA 1
ATOM 4255 C C . THR B 1 178 ? -6.167 0.430 16.221 1.00 27.14 177 THR B C 1
ATOM 4256 O O . THR B 1 178 ? -6.806 1.427 15.913 1.00 26.52 177 THR B O 1
ATOM 4260 N N . TRP B 1 179 ? -6.732 -0.656 16.713 1.00 25.54 178 TRP B N 1
ATOM 4261 C CA . TRP B 1 179 ? -8.183 -0.735 16.905 1.00 24.43 178 TRP B CA 1
ATOM 4262 C C . TRP B 1 179 ? -8.505 -0.161 18.279 1.00 25.14 178 TRP B C 1
ATOM 4263 O O . TRP B 1 179 ? -8.678 -0.904 19.229 1.00 26.65 178 TRP B O 1
ATOM 4274 N N . ASP B 1 180 ? -8.580 1.160 18.372 1.00 25.25 179 ASP B N 1
ATOM 4275 C CA . ASP B 1 180 ? -8.512 1.786 19.693 1.00 26.74 179 ASP B CA 1
ATOM 4276 C C . ASP B 1 180 ? -9.825 2.214 20.322 1.00 26.67 179 ASP B C 1
ATOM 4277 O O . ASP B 1 180 ? -9.840 2.537 21.504 1.00 28.82 179 ASP B O 1
ATOM 4282 N N . SER B 1 181 ? -10.916 2.188 19.554 1.00 26.22 180 SER B N 1
ATOM 4283 C CA . SER B 1 181 ? -12.194 2.649 20.053 1.00 24.47 180 SER B CA 1
ATOM 4284 C C . SER B 1 181 ? -13.325 2.007 19.320 1.00 24.23 180 SER B C 1
ATOM 4285 O O . SER B 1 181 ? -13.126 1.447 18.247 1.00 25.44 180 SER B O 1
ATOM 4288 N N . ALA B 1 182 ? -14.530 2.104 19.894 1.00 24.35 181 ALA B N 1
ATOM 4289 C CA . ALA B 1 182 ? -15.693 1.574 19.243 1.00 23.44 181 ALA B CA 1
ATOM 4290 C C . ALA B 1 182 ? -15.896 2.208 17.879 1.00 23.62 181 ALA B C 1
ATOM 4291 O O . ALA B 1 182 ? -16.147 1.495 16.907 1.00 24.06 181 ALA B O 1
ATOM 4293 N N . ALA B 1 183 ? -15.810 3.541 17.816 1.00 24.93 182 ALA B N 1
ATOM 4294 C CA . ALA B 1 183 ? -16.110 4.224 16.568 1.00 24.11 182 ALA B CA 1
ATOM 4295 C C . ALA B 1 183 ? -15.076 3.880 15.483 1.00 23.64 182 ALA B C 1
ATOM 4296 O O . ALA B 1 183 ? -15.446 3.637 14.321 1.00 24.37 182 ALA B O 1
ATOM 4298 N N A ARG B 1 184 ? -13.791 3.869 15.829 0.70 24.43 183 ARG B N 1
ATOM 4299 N N B ARG B 1 184 ? -13.799 3.868 15.867 0.30 23.50 183 ARG B N 1
ATOM 4300 C CA A ARG B 1 184 ? -12.790 3.517 14.833 0.70 24.42 183 ARG B CA 1
ATOM 4301 C CA B ARG B 1 184 ? -12.707 3.516 14.960 0.30 23.19 183 ARG B CA 1
ATOM 4302 C C A ARG B 1 184 ? -12.981 2.084 14.370 0.70 23.53 183 ARG B C 1
ATOM 4303 C C B ARG B 1 184 ? -12.855 2.096 14.434 0.30 23.52 183 ARG B C 1
ATOM 4304 O O A ARG B 1 184 ? -12.832 1.785 13.182 0.70 23.64 183 ARG B O 1
ATOM 4305 O O B ARG B 1 184 ? -12.530 1.824 13.277 0.30 23.44 183 ARG B O 1
ATOM 4320 N N . THR B 1 185 ? -13.303 1.192 15.305 1.00 23.17 184 THR B N 1
ATOM 4321 C CA . THR B 1 185 ? -13.532 -0.180 14.930 1.00 24.79 184 THR B CA 1
ATOM 4322 C C . THR B 1 185 ? -14.690 -0.326 13.944 1.00 25.38 184 THR B C 1
ATOM 4323 O O . THR B 1 185 ? -14.588 -1.049 12.939 1.00 25.43 184 THR B O 1
ATOM 4327 N N . LEU B 1 186 ? -15.779 0.391 14.177 1.00 23.58 185 LEU B N 1
ATOM 4328 C CA . LEU B 1 186 ? -16.899 0.350 13.255 1.00 22.75 185 LEU B CA 1
ATOM 4329 C C . LEU B 1 186 ? -16.513 0.930 11.883 1.00 22.31 185 LEU B C 1
ATOM 4330 O O . LEU B 1 186 ? -16.914 0.428 10.849 1.00 24.38 185 LEU B O 1
ATOM 4335 N N . LEU B 1 187 ? -15.690 1.978 11.872 1.00 23.91 186 LEU B N 1
ATOM 4336 C CA . LEU B 1 187 ? -15.181 2.515 10.606 1.00 24.77 186 LEU B CA 1
ATOM 4337 C C . LEU B 1 187 ? -14.348 1.487 9.853 1.00 23.12 186 LEU B C 1
ATOM 4338 O O . LEU B 1 187 ? -14.493 1.277 8.653 1.00 24.36 186 LEU B O 1
ATOM 4343 N N . GLY B 1 188 ? -13.462 0.823 10.581 1.00 25.25 187 GLY B N 1
ATOM 4344 C CA . GLY B 1 188 ? -12.673 -0.243 10.004 1.00 23.96 187 GLY B CA 1
ATOM 4345 C C . GLY B 1 188 ? -13.470 -1.395 9.469 1.00 24.05 187 GLY B C 1
ATOM 4346 O O . GLY B 1 188 ? -13.172 -1.913 8.404 1.00 23.96 187 GLY B O 1
ATOM 4347 N N . ILE B 1 189 ? -14.508 -1.802 10.206 1.00 23.41 188 ILE B N 1
ATOM 4348 C CA . ILE B 1 189 ? -15.445 -2.842 9.766 1.00 23.71 188 ILE B CA 1
ATOM 4349 C C . ILE B 1 189 ? -16.157 -2.444 8.462 1.00 24.91 188 ILE B C 1
ATOM 4350 O O . ILE B 1 189 ? -16.318 -3.270 7.579 1.00 25.75 188 ILE B O 1
ATOM 4355 N N A GLU B 1 190 ? -16.537 -1.185 8.331 0.60 24.95 189 GLU B N 1
ATOM 4356 N N B GLU B 1 190 ? -16.562 -1.174 8.373 0.40 25.35 189 GLU B N 1
ATOM 4357 C CA A GLU B 1 190 ? -17.169 -0.727 7.107 0.60 25.02 189 GLU B CA 1
ATOM 4358 C CA B GLU B 1 190 ? -17.140 -0.603 7.150 0.40 25.71 189 GLU B CA 1
ATOM 4359 C C A GLU B 1 190 ? -16.149 -0.801 5.960 0.60 25.41 189 GLU B C 1
ATOM 4360 C C B GLU B 1 190 ? -16.157 -0.808 6.001 0.40 25.64 189 GLU B C 1
ATOM 4361 O O A GLU B 1 190 ? -16.475 -1.255 4.847 0.60 26.54 189 GLU B O 1
ATOM 4362 O O B GLU B 1 190 ? -16.511 -1.353 4.945 0.40 26.84 189 GLU B O 1
ATOM 4373 N N . ASP B 1 191 ? -14.915 -0.395 6.223 1.00 25.33 190 ASP B N 1
ATOM 4374 C CA . ASP B 1 191 ? -13.888 -0.493 5.191 1.00 24.40 190 ASP B CA 1
ATOM 4375 C C . ASP B 1 191 ? -13.603 -1.931 4.785 1.00 26.85 190 ASP B C 1
ATOM 4376 O O . ASP B 1 191 ? -13.408 -2.209 3.606 1.00 26.30 190 ASP B O 1
ATOM 4381 N N . ILE B 1 192 ? -13.548 -2.839 5.754 1.00 23.66 191 ILE B N 1
ATOM 4382 C CA . ILE B 1 192 ? -13.286 -4.247 5.451 1.00 23.05 191 ILE B CA 1
ATOM 4383 C C . ILE B 1 192 ? -14.381 -4.806 4.547 1.00 24.17 191 ILE B C 1
ATOM 4384 O O . ILE B 1 192 ? -14.099 -5.508 3.580 1.00 25.74 191 ILE B O 1
ATOM 4389 N N . GLY B 1 193 ? -15.631 -4.464 4.842 1.00 25.03 192 GLY B N 1
ATOM 4390 C CA . GLY B 1 193 ? -16.755 -4.795 3.972 1.00 25.61 192 GLY B CA 1
ATOM 4391 C C . GLY B 1 193 ? -17.247 -6.222 4.034 1.00 26.17 192 GLY B C 1
ATOM 4392 O O . GLY B 1 193 ? -17.857 -6.698 3.083 1.00 26.76 192 GLY B O 1
ATOM 4393 N N . LEU B 1 194 ? -17.014 -6.912 5.147 1.00 24.57 193 LEU B N 1
ATOM 4394 C CA . LEU B 1 194 ? -17.418 -8.299 5.299 1.00 25.03 193 LEU B CA 1
ATOM 4395 C C . LEU B 1 194 ? -18.392 -8.490 6.463 1.00 24.08 193 LEU B C 1
ATOM 4396 O O . LEU B 1 194 ? -18.221 -7.911 7.540 1.00 25.07 193 LEU B O 1
ATOM 4401 N N . ASP B 1 195 ? -19.342 -9.375 6.253 1.00 23.92 194 ASP B N 1
ATOM 4402 C CA . ASP B 1 195 ? -20.386 -9.642 7.231 1.00 26.35 194 ASP B CA 1
ATOM 4403 C C . ASP B 1 195 ? -19.910 -10.370 8.473 1.00 25.19 194 ASP B C 1
ATOM 4404 O O . ASP B 1 195 ? -20.580 -10.308 9.508 1.00 25.92 194 ASP B O 1
ATOM 4409 N N . ASN B 1 196 ? -18.788 -11.084 8.385 1.00 24.18 195 ASN B N 1
ATOM 4410 C CA . ASN B 1 196 ? -18.313 -11.918 9.495 1.00 23.31 195 ASN B CA 1
ATOM 4411 C C . ASN B 1 196 ? -17.317 -11.264 10.422 1.00 24.16 195 ASN B C 1
ATOM 4412 O O . ASN B 1 196 ? -16.708 -11.948 11.242 1.00 26.51 195 ASN B O 1
ATOM 4417 N N . VAL B 1 197 ? -17.172 -9.944 10.338 1.00 23.95 196 VAL B N 1
ATOM 4418 C CA . VAL B 1 197 ? -16.301 -9.190 11.238 1.00 23.47 196 VAL B CA 1
ATOM 4419 C C . VAL B 1 197 ? -17.170 -8.305 12.144 1.00 25.57 196 VAL B C 1
ATOM 4420 O O . VAL B 1 197 ? -18.027 -7.576 11.682 1.00 25.52 196 VAL B O 1
ATOM 4424 N N . GLY B 1 198 ? -16.951 -8.414 13.446 1.00 24.92 197 GLY B N 1
ATOM 4425 C CA . GLY B 1 198 ? -17.717 -7.656 14.428 1.00 23.90 197 GLY B CA 1
ATOM 4426 C C . GLY B 1 198 ? -16.818 -7.249 15.573 1.00 23.77 197 GLY B C 1
ATOM 4427 O O . GLY B 1 198 ? -15.592 -7.191 15.436 1.00 23.68 197 GLY B O 1
ATOM 4428 N N . VAL B 1 199 ? -17.450 -6.947 16.701 1.00 23.94 198 VAL B N 1
ATOM 4429 C CA . VAL B 1 199 ? -16.776 -6.354 17.829 1.00 23.61 198 VAL B CA 1
ATOM 4430 C C . VAL B 1 199 ? -16.965 -7.171 19.091 1.00 23.27 198 VAL B C 1
ATOM 4431 O O . VAL B 1 199 ? -18.031 -7.690 19.341 1.00 23.18 198 VAL B O 1
ATOM 4435 N N . LEU B 1 200 ? -15.889 -7.281 19.857 1.00 22.58 199 LEU B N 1
ATOM 4436 C CA . LEU B 1 200 ? -15.898 -7.758 21.243 1.00 24.31 199 LEU B CA 1
ATOM 4437 C C . LEU B 1 200 ? -15.759 -6.485 22.060 1.00 23.85 199 LEU B C 1
ATOM 4438 O O . LEU B 1 200 ? -14.708 -5.871 22.094 1.00 23.28 199 LEU B O 1
ATOM 4443 N N A LEU B 1 201 ? -16.863 -6.075 22.682 0.60 23.38 200 LEU B N 1
ATOM 4444 N N B LEU B 1 201 ? -16.863 -6.091 22.700 0.40 24.56 200 LEU B N 1
ATOM 4445 C CA A LEU B 1 201 ? -16.884 -4.871 23.474 0.60 22.75 200 LEU B CA 1
ATOM 4446 C CA B LEU B 1 201 ? -16.937 -4.870 23.498 0.40 24.63 200 LEU B CA 1
ATOM 4447 C C A LEU B 1 201 ? -16.535 -5.203 24.916 0.60 24.07 200 LEU B C 1
ATOM 4448 C C B LEU B 1 201 ? -16.582 -5.127 24.956 0.40 25.08 200 LEU B C 1
ATOM 4449 O O A LEU B 1 201 ? -17.270 -5.918 25.606 0.60 22.83 200 LEU B O 1
ATOM 4450 O O B LEU B 1 201 ? -17.383 -5.676 25.718 0.40 25.14 200 LEU B O 1
ATOM 4459 N N . ASP B 1 202 ? -15.384 -4.714 25.338 1.00 24.74 201 ASP B N 1
ATOM 4460 C CA . ASP B 1 202 ? -14.899 -4.855 26.708 1.00 24.86 201 ASP B CA 1
ATOM 4461 C C . ASP B 1 202 ? -15.291 -3.562 27.422 1.00 25.68 201 ASP B C 1
ATOM 4462 O O . ASP B 1 202 ? -14.788 -2.470 27.119 1.00 25.49 201 ASP B O 1
ATOM 4467 N N . PHE B 1 203 ? -16.188 -3.702 28.388 1.00 25.67 202 PHE B N 1
ATOM 4468 C CA . PHE B 1 203 ? -16.695 -2.550 29.174 1.00 23.98 202 PHE B CA 1
ATOM 4469 C C . PHE B 1 203 ? -15.563 -1.686 29.724 1.00 24.55 202 PHE B C 1
ATOM 4470 O O . PHE B 1 203 ? -15.620 -0.444 29.685 1.00 25.33 202 PHE B O 1
ATOM 4478 N N . GLY B 1 204 ? -14.543 -2.348 30.244 1.00 22.93 203 GLY B N 1
ATOM 4479 C CA . GLY B 1 204 ? -13.441 -1.650 30.867 1.00 24.38 203 GLY B CA 1
ATOM 4480 C C . GLY B 1 204 ? -12.609 -0.893 29.863 1.00 24.44 203 GLY B C 1
ATOM 4481 O O . GLY B 1 204 ? -12.146 0.193 30.138 1.00 24.22 203 GLY B O 1
ATOM 4482 N N . HIS B 1 205 ? -12.403 -1.481 28.694 1.00 23.98 204 HIS B N 1
ATOM 4483 C CA . HIS B 1 205 ? -11.694 -0.764 27.623 1.00 23.24 204 HIS B CA 1
ATOM 4484 C C . HIS B 1 205 ? -12.450 0.485 27.206 1.00 24.64 204 HIS B C 1
ATOM 4485 O O . HIS B 1 205 ? -11.856 1.565 27.021 1.00 24.71 204 HIS B O 1
ATOM 4492 N N . ALA B 1 206 ? -13.757 0.351 27.025 1.00 23.96 205 ALA B N 1
ATOM 4493 C CA . ALA B 1 206 ? -14.584 1.516 26.719 1.00 24.86 205 ALA B CA 1
ATOM 4494 C C . ALA B 1 206 ? -14.462 2.580 27.812 1.00 24.05 205 ALA B C 1
ATOM 4495 O O . ALA B 1 206 ? -14.307 3.767 27.514 1.00 24.01 205 ALA B O 1
ATOM 4497 N N . LEU B 1 207 ? -14.535 2.158 29.073 1.00 23.51 206 LEU B N 1
ATOM 4498 C CA . LEU B 1 207 ? -14.525 3.079 30.187 1.00 23.61 206 LEU B CA 1
ATOM 4499 C C . LEU B 1 207 ? -13.235 3.875 30.261 1.00 23.54 206 LEU B C 1
ATOM 4500 O O . LEU B 1 207 ? -13.271 5.122 30.351 1.00 25.21 206 LEU B O 1
ATOM 4505 N N . TYR B 1 208 ? -12.084 3.206 30.215 1.00 24.25 207 TYR B N 1
ATOM 4506 C CA . TYR B 1 208 ? -10.826 3.970 30.363 1.00 24.80 207 TYR B CA 1
ATOM 4507 C C . TYR B 1 208 ? -10.437 4.665 29.053 1.00 25.13 207 TYR B C 1
ATOM 4508 O O . TYR B 1 208 ? -9.598 5.569 29.047 1.00 27.58 207 TYR B O 1
ATOM 4517 N N . GLY B 1 209 ? -11.073 4.252 27.963 1.00 24.24 208 GLY B N 1
ATOM 4518 C CA . GLY B 1 209 ? -10.974 4.971 26.710 1.00 26.09 208 GLY B CA 1
ATOM 4519 C C . GLY B 1 209 ? -11.780 6.270 26.657 1.00 26.47 208 GLY B C 1
ATOM 4520 O O . GLY B 1 209 ? -11.714 7.001 25.654 1.00 29.48 208 GLY B O 1
ATOM 4521 N N . GLY B 1 210 ? -12.577 6.566 27.684 1.00 24.50 209 GLY B N 1
ATOM 4522 C CA . GLY B 1 210 ? -13.313 7.823 27.750 1.00 25.28 209 GLY B CA 1
ATOM 4523 C C . GLY B 1 210 ? -14.678 7.705 27.121 1.00 26.38 209 GLY B C 1
ATOM 4524 O O . GLY B 1 210 ? -15.380 8.697 26.990 1.00 27.48 209 GLY B O 1
ATOM 4525 N N . GLU B 1 211 ? -15.064 6.501 26.686 1.00 25.69 210 GLU B N 1
ATOM 4526 C CA . GLU B 1 211 ? -16.368 6.293 26.079 1.00 25.17 210 GLU B CA 1
ATOM 4527 C C . GLU B 1 211 ? -17.429 6.143 27.170 1.00 25.18 210 GLU B C 1
ATOM 4528 O O . GLU B 1 211 ? -17.110 5.892 28.311 1.00 26.40 210 GLU B O 1
ATOM 4534 N N . SER B 1 212 ? -18.685 6.290 26.787 1.00 26.13 211 SER B N 1
ATOM 4535 C CA . SER B 1 212 ? -19.818 5.781 27.590 1.00 25.41 211 SER B CA 1
ATOM 4536 C C . SER B 1 212 ? -19.977 4.326 27.117 1.00 24.86 211 SER B C 1
ATOM 4537 O O . SER B 1 212 ? -20.352 4.087 25.972 1.00 25.08 211 SER B O 1
ATOM 4540 N N . PRO B 1 213 ? -19.660 3.343 27.972 1.00 23.67 212 PRO B N 1
ATOM 4541 C CA . PRO B 1 213 ? -19.807 1.960 27.479 1.00 24.07 212 PRO B CA 1
ATOM 4542 C C . PRO B 1 213 ? -21.213 1.653 26.968 1.00 23.48 212 PRO B C 1
ATOM 4543 O O . PRO B 1 213 ? -21.376 0.947 25.982 1.00 24.76 212 PRO B O 1
ATOM 4547 N N . ALA B 1 214 ? -22.225 2.180 27.648 1.00 23.92 213 ALA B N 1
ATOM 4548 C CA . ALA B 1 214 ? -23.603 2.032 27.219 1.00 24.10 213 ALA B CA 1
ATOM 4549 C C . ALA B 1 214 ? -23.792 2.563 25.794 1.00 21.79 213 ALA B C 1
ATOM 4550 O O . ALA B 1 214 ? -24.433 1.942 24.938 1.00 24.84 213 ALA B O 1
ATOM 4552 N N . ASP B 1 215 ? -23.276 3.767 25.534 1.00 24.66 214 ASP B N 1
ATOM 4553 C CA . ASP B 1 215 ? -23.411 4.327 24.206 1.00 23.88 214 ASP B CA 1
ATOM 4554 C C . ASP B 1 215 ? -22.653 3.463 23.184 1.00 22.06 214 ASP B C 1
ATOM 4555 O O . ASP B 1 215 ? -23.162 3.225 22.089 1.00 24.38 214 ASP B O 1
ATOM 4560 N N . SER B 1 216 ? -21.471 2.967 23.534 1.00 22.83 215 SER B N 1
ATOM 4561 C CA . SER B 1 216 ? -20.732 2.145 22.599 1.00 24.03 215 SER B CA 1
ATOM 4562 C C . SER B 1 216 ? -21.484 0.891 22.273 1.00 23.87 215 SER B C 1
ATOM 4563 O O . SER B 1 216 ? -21.498 0.464 21.129 1.00 24.71 215 SER B O 1
ATOM 4566 N N . ALA B 1 217 ? -22.115 0.306 23.283 1.00 23.16 216 ALA B N 1
ATOM 4567 C CA . ALA B 1 217 ? -22.946 -0.886 23.030 1.00 23.92 216 ALA B CA 1
ATOM 4568 C C . ALA B 1 217 ? -24.035 -0.557 22.021 1.00 24.73 216 ALA B C 1
ATOM 4569 O O . ALA B 1 217 ? -24.277 -1.310 21.068 1.00 23.99 216 ALA B O 1
ATOM 4571 N N . GLN B 1 218 ? -24.708 0.570 22.228 1.00 24.19 217 GLN B N 1
ATOM 4572 C CA . GLN B 1 218 ? -25.801 0.954 21.351 1.00 24.85 217 GLN B CA 1
ATOM 4573 C C . GLN B 1 218 ? -25.311 1.181 19.910 1.00 22.77 217 GLN B C 1
ATOM 4574 O O . GLN B 1 218 ? -25.951 0.748 18.959 1.00 24.26 217 GLN B O 1
ATOM 4580 N N . LEU B 1 219 ? -24.194 1.898 19.774 1.00 24.26 218 LEU B N 1
ATOM 4581 C CA . LEU B 1 219 ? -23.633 2.224 18.488 1.00 24.51 218 LEU B CA 1
ATOM 4582 C C . LEU B 1 219 ? -23.277 0.948 17.711 1.00 24.59 218 LEU B C 1
ATOM 4583 O O . LEU B 1 219 ? -23.546 0.834 16.520 1.00 24.81 218 LEU B O 1
ATOM 4588 N N . ILE B 1 220 ? -22.703 -0.025 18.420 1.00 24.28 219 ILE B N 1
ATOM 4589 C CA . ILE B 1 220 ? -22.257 -1.261 17.781 1.00 24.34 219 ILE B CA 1
ATOM 4590 C C . ILE B 1 220 ? -23.453 -2.134 17.409 1.00 24.65 219 ILE B C 1
ATOM 4591 O O . ILE B 1 220 ? -23.523 -2.710 16.313 1.00 26.28 219 ILE B O 1
ATOM 4596 N N . ILE B 1 221 ? -24.421 -2.212 18.328 1.00 24.14 220 ILE B N 1
ATOM 4597 C CA . ILE B 1 221 ? -25.665 -2.957 18.127 1.00 23.88 220 ILE B CA 1
ATOM 4598 C C . ILE B 1 221 ? -26.442 -2.391 16.942 1.00 24.52 220 ILE B C 1
ATOM 4599 O O . ILE B 1 221 ? -26.981 -3.142 16.128 1.00 25.58 220 ILE B O 1
ATOM 4604 N N . ASP B 1 222 ? -26.404 -1.069 16.796 1.00 24.88 221 ASP B N 1
ATOM 4605 C CA . ASP B 1 222 ? -27.093 -0.397 15.688 1.00 26.10 221 ASP B CA 1
ATOM 4606 C C . ASP B 1 222 ? -26.565 -0.800 14.304 1.00 29.33 221 ASP B C 1
ATOM 4607 O O . ASP B 1 222 ? -27.271 -0.660 13.313 1.00 31.18 221 ASP B O 1
ATOM 4612 N N A ARG B 1 223 ? -25.332 -1.297 14.262 0.60 28.32 222 ARG B N 1
ATOM 4613 N N B ARG B 1 223 ? -25.335 -1.293 14.232 0.40 28.74 222 ARG B N 1
ATOM 4614 C CA A ARG B 1 223 ? -24.713 -1.794 13.038 0.60 30.10 222 ARG B CA 1
ATOM 4615 C CA B ARG B 1 223 ? -24.798 -1.793 12.970 0.40 30.02 222 ARG B CA 1
ATOM 4616 C C A ARG B 1 223 ? -24.708 -3.315 12.941 0.60 28.94 222 ARG B C 1
ATOM 4617 C C B ARG B 1 223 ? -24.732 -3.320 12.920 0.40 28.89 222 ARG B C 1
ATOM 4618 O O A ARG B 1 223 ? -24.152 -3.885 11.985 0.60 31.13 222 ARG B O 1
ATOM 4619 O O B ARG B 1 223 ? -24.171 -3.897 11.977 0.40 30.45 222 ARG B O 1
ATOM 4634 N N . GLY B 1 224 ? -25.330 -3.976 13.912 1.00 27.42 223 GLY B N 1
ATOM 4635 C CA . GLY B 1 224 ? -25.378 -5.428 13.960 1.00 26.73 223 GLY B CA 1
ATOM 4636 C C . GLY B 1 224 ? -24.028 -6.081 14.202 1.00 27.06 223 GLY B C 1
ATOM 4637 O O . GLY B 1 224 ? -23.831 -7.198 13.799 1.00 28.99 223 GLY B O 1
ATOM 4638 N N . ARG B 1 225 ? -23.129 -5.411 14.902 1.00 25.66 224 ARG B N 1
ATOM 4639 C CA . ARG B 1 225 ? -21.756 -5.889 15.022 1.00 24.81 224 ARG B CA 1
ATOM 4640 C C . ARG B 1 225 ? -21.322 -6.262 16.439 1.00 25.48 224 ARG B C 1
ATOM 4641 O O . ARG B 1 225 ? -20.136 -6.447 16.694 1.00 25.40 224 ARG B O 1
ATOM 4649 N N . LEU B 1 226 ? -22.260 -6.383 17.383 1.00 25.49 225 LEU B N 1
ATOM 4650 C CA . LEU B 1 226 ? -21.889 -6.751 18.754 1.00 25.63 225 LEU B CA 1
ATOM 4651 C C . LEU B 1 226 ? -21.843 -8.269 18.867 1.00 25.27 225 LEU B C 1
ATOM 4652 O O . LEU B 1 226 ? -22.858 -8.928 19.089 1.00 26.40 225 LEU B O 1
ATOM 4657 N N . PHE B 1 227 ? -20.655 -8.831 18.669 1.00 23.80 226 PHE B N 1
ATOM 4658 C CA . PHE B 1 227 ? -20.471 -10.280 18.676 1.00 23.67 226 PHE B CA 1
ATOM 4659 C C . PHE B 1 227 ? -20.281 -10.841 20.076 1.00 25.72 226 PHE B C 1
ATOM 4660 O O . PHE B 1 227 ? -20.577 -12.005 20.324 1.00 26.07 226 PHE B O 1
ATOM 4668 N N . GLY B 1 228 ? -19.775 -10.038 20.995 1.00 24.32 227 GLY B N 1
ATOM 4669 C CA . GLY B 1 228 ? -19.609 -10.487 22.385 1.00 25.01 227 GLY B CA 1
ATOM 4670 C C . GLY B 1 228 ? -19.258 -9.318 23.254 1.00 25.31 227 GLY B C 1
ATOM 4671 O O . GLY B 1 228 ? -18.955 -8.251 22.735 1.00 25.19 227 GLY B O 1
ATOM 4680 N N . ASP B 1 230 ? -17.156 -8.253 27.197 1.00 26.31 229 ASP B N 1
ATOM 4681 C CA . ASP B 1 230 ? -16.245 -8.599 28.324 1.00 28.10 229 ASP B CA 1
ATOM 4682 C C . ASP B 1 230 ? -16.618 -7.537 29.395 1.00 26.01 229 ASP B C 1
ATOM 4683 O O . ASP B 1 230 ? -16.860 -6.374 29.074 1.00 27.58 229 ASP B O 1
ATOM 4688 N N . VAL B 1 231 ? -16.631 -7.932 30.662 1.00 24.80 230 VAL B N 1
ATOM 4689 C CA . VAL B 1 231 ? -16.785 -6.968 31.753 1.00 26.05 230 VAL B CA 1
ATOM 4690 C C . VAL B 1 231 ? -15.707 -7.152 32.814 1.00 23.56 230 VAL B C 1
ATOM 4691 O O . VAL B 1 231 ? -15.078 -8.208 32.940 1.00 24.76 230 VAL B O 1
ATOM 4695 N N . ASN B 1 232 ? -15.529 -6.086 33.593 1.00 23.72 231 ASN B N 1
ATOM 4696 C CA . ASN B 1 232 ? -14.492 -5.902 34.589 1.00 24.57 231 ASN B CA 1
ATOM 4697 C C . ASN B 1 232 ? -14.701 -4.459 35.086 1.00 24.74 231 ASN B C 1
ATOM 4698 O O . ASN B 1 232 ? -15.676 -3.801 34.703 1.00 26.93 231 ASN B O 1
ATOM 4703 N N . ASP B 1 233 ? -13.828 -3.975 35.960 1.00 23.21 232 ASP B N 1
ATOM 4704 C CA . ASP B 1 233 ? -13.890 -2.588 36.373 1.00 23.71 232 ASP B CA 1
ATOM 4705 C C . ASP B 1 233 ? -12.484 -2.034 36.366 1.00 24.15 232 ASP B C 1
ATOM 4706 O O . ASP B 1 233 ? -11.479 -2.743 36.262 1.00 24.40 232 ASP B O 1
ATOM 4711 N N . ASN B 1 234 ? -12.430 -0.715 36.445 1.00 23.34 233 ASN B N 1
ATOM 4712 C CA . ASN B 1 234 ? -11.149 -0.014 36.559 1.00 24.88 233 ASN B CA 1
ATOM 4713 C C . ASN B 1 234 ? -11.382 1.385 37.108 1.00 26.15 233 ASN B C 1
ATOM 4714 O O . ASN B 1 234 ? -12.539 1.787 37.358 1.00 26.23 233 ASN B O 1
ATOM 4719 N N . LEU B 1 235 ? -10.285 2.119 37.318 1.00 24.90 234 LEU B N 1
ATOM 4720 C CA . LEU B 1 235 ? -10.363 3.510 37.805 1.00 27.31 234 LEU B CA 1
ATOM 4721 C C . LEU B 1 235 ? -10.319 4.577 36.681 1.00 26.16 234 LEU B C 1
ATOM 4722 O O . LEU B 1 235 ? -9.947 5.756 36.913 1.00 27.21 234 LEU B O 1
ATOM 4727 N N A ARG B 1 236 ? -10.647 4.128 35.474 0.50 25.97 235 ARG B N 1
ATOM 4728 N N B ARG B 1 236 ? -10.715 4.178 35.468 0.50 25.66 235 ARG B N 1
ATOM 4729 C CA A ARG B 1 236 ? -10.851 4.956 34.312 0.50 27.66 235 ARG B CA 1
ATOM 4730 C CA B ARG B 1 236 ? -10.844 5.044 34.286 0.50 27.13 235 ARG B CA 1
ATOM 4731 C C A ARG B 1 236 ? -9.592 5.565 33.697 0.50 27.04 235 ARG B C 1
ATOM 4732 C C B ARG B 1 236 ? -9.568 5.453 33.575 0.50 26.55 235 ARG B C 1
ATOM 4733 O O A ARG B 1 236 ? -9.702 6.401 32.813 0.50 28.96 235 ARG B O 1
ATOM 4734 O O B ARG B 1 236 ? -9.638 6.017 32.480 0.50 25.24 235 ARG B O 1
ATOM 47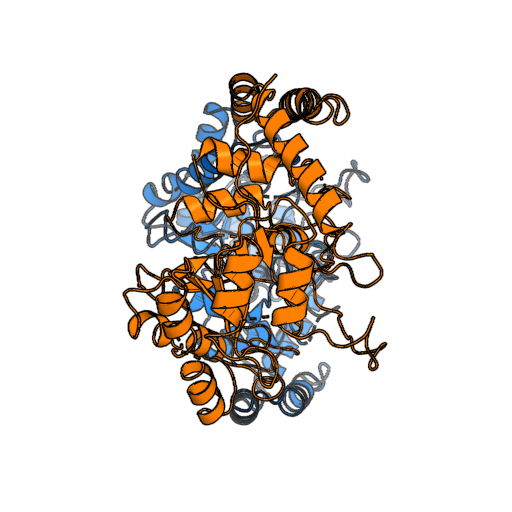49 N N . GLY B 1 237 ? -8.404 5.128 34.146 1.00 25.26 236 GLY B N 1
ATOM 4750 C CA . GLY B 1 237 ? -7.131 5.554 33.567 1.00 26.63 236 GLY B CA 1
ATOM 4751 C C . GLY B 1 237 ? -6.292 4.490 32.914 1.00 26.83 236 GLY B C 1
ATOM 4752 O O . GLY B 1 237 ? -5.267 4.808 32.309 1.00 27.93 236 GLY B O 1
ATOM 4753 N N . TRP B 1 238 ? -6.720 3.231 33.027 1.00 25.25 237 TRP B N 1
ATOM 4754 C CA . TRP B 1 238 ? -5.932 2.090 32.604 1.00 24.43 237 TRP B CA 1
ATOM 4755 C C . TRP B 1 238 ? -6.825 0.860 32.616 1.00 24.90 237 TRP B C 1
ATOM 4756 O O . TRP B 1 238 ? -7.851 0.839 33.282 1.00 24.09 237 TRP B O 1
ATOM 4767 N N . ASP B 1 239 ? -6.417 -0.164 31.892 1.00 24.99 238 ASP B N 1
ATOM 4768 C CA . ASP B 1 239 ? -7.128 -1.429 31.847 1.00 24.26 238 ASP B CA 1
ATOM 4769 C C . ASP B 1 239 ? -6.826 -2.216 33.123 1.00 25.26 238 ASP B C 1
ATOM 4770 O O . ASP B 1 239 ? -6.096 -3.202 33.115 1.00 24.84 238 ASP B O 1
ATOM 4775 N N . ASP B 1 240 ? -7.382 -1.786 34.242 1.00 23.38 239 ASP B N 1
ATOM 4776 C CA . ASP B 1 240 ? -7.034 -2.369 35.528 1.00 22.18 239 ASP B CA 1
ATOM 4777 C C . ASP B 1 240 ? -7.533 -3.785 35.712 1.00 23.20 239 ASP B C 1
ATOM 4778 O O . ASP B 1 240 ? -6.988 -4.537 36.534 1.00 23.38 239 ASP B O 1
ATOM 4783 N N . ASP B 1 241 ? -8.592 -4.118 34.987 1.00 23.42 240 ASP B N 1
ATOM 4784 C CA . ASP B 1 241 ? -9.098 -5.493 34.948 1.00 24.06 240 ASP B CA 1
ATOM 4785 C C . ASP B 1 241 ? -9.480 -6.012 36.352 1.00 24.82 240 ASP B C 1
ATOM 4786 O O . ASP B 1 241 ? -9.239 -7.167 36.712 1.00 24.83 240 ASP B O 1
ATOM 4791 N N . LEU B 1 242 ? -10.103 -5.127 37.136 1.00 23.29 241 LEU B N 1
ATOM 4792 C CA . LEU B 1 242 ? -10.574 -5.458 38.463 1.00 24.15 241 LEU B CA 1
ATOM 4793 C C . LEU B 1 242 ? -11.906 -6.186 38.359 1.00 22.81 241 LEU B C 1
ATOM 4794 O O . LEU B 1 242 ? -12.590 -6.139 37.337 1.00 23.78 241 LEU B O 1
ATOM 4799 N N . VAL B 1 243 ? -12.289 -6.819 39.463 1.00 23.31 242 VAL B N 1
ATOM 4800 C CA . VAL B 1 243 ? -13.603 -7.436 39.617 1.00 22.25 242 VAL B CA 1
ATOM 4801 C C . VAL B 1 243 ? -14.716 -6.427 39.318 1.00 23.27 242 VAL B C 1
ATOM 4802 O O . VAL B 1 243 ? -14.716 -5.294 39.838 1.00 23.89 242 VAL B O 1
ATOM 4806 N N . VAL B 1 244 ? -15.678 -6.871 38.499 1.00 23.27 243 VAL B N 1
ATOM 4807 C CA . VAL B 1 244 ? -16.790 -6.031 38.067 1.00 23.70 243 VAL B CA 1
ATOM 4808 C C . VAL B 1 244 ? -17.603 -5.560 39.261 1.00 24.46 243 VAL B C 1
ATOM 4809 O O . VAL B 1 244 ? -17.807 -6.301 40.208 1.00 24.92 243 VAL B O 1
ATOM 4813 N N . GLY B 1 245 ? -18.010 -4.296 39.235 1.00 26.14 244 GLY B N 1
ATOM 4814 C CA . GLY B 1 245 ? -18.891 -3.763 40.281 1.00 27.28 244 GLY B CA 1
ATOM 4815 C C . GLY B 1 245 ? -18.214 -3.244 41.517 1.00 28.76 244 GLY B C 1
ATOM 4816 O O . GLY B 1 245 ? -18.848 -2.918 42.490 1.00 30.23 244 GLY B O 1
ATOM 4817 N N . THR B 1 246 ? -16.901 -3.186 41.513 1.00 24.04 245 THR B N 1
ATOM 4818 C CA . THR B 1 246 ? -16.180 -2.727 42.693 1.00 24.65 245 THR B CA 1
ATOM 4819 C C . THR B 1 246 ? -15.899 -1.229 42.716 1.00 26.16 245 THR B C 1
ATOM 4820 O O . THR B 1 246 ? -15.540 -0.683 43.767 1.00 25.19 245 THR B O 1
ATOM 4824 N N . VAL B 1 247 ? -16.093 -0.562 41.583 1.00 23.65 246 VAL B N 1
ATOM 4825 C CA . VAL B 1 247 ? -15.834 0.867 41.487 1.00 24.57 246 VAL B CA 1
ATOM 4826 C C . VAL B 1 247 ? -16.967 1.639 40.797 1.00 25.38 246 VAL B C 1
ATOM 4827 O O . VAL B 1 247 ? -17.398 2.681 41.297 1.00 26.20 246 VAL B O 1
ATOM 4831 N N . HIS B 1 248 ? -17.491 1.117 39.692 1.00 24.33 247 HIS B N 1
ATOM 4832 C CA . HIS B 1 248 ? -18.443 1.796 38.816 1.00 26.28 247 HIS B CA 1
ATOM 4833 C C . HIS B 1 248 ? -19.753 1.046 38.638 1.00 26.04 247 HIS B C 1
ATOM 4834 O O . HIS B 1 248 ? -20.152 0.699 37.507 1.00 26.52 247 HIS B O 1
ATOM 4857 N N . THR B 1 250 ? -22.876 2.053 38.804 1.00 24.59 249 THR B N 1
ATOM 4858 C CA . THR B 1 250 ? -23.880 2.753 38.011 1.00 23.15 249 THR B CA 1
ATOM 4859 C C . THR B 1 250 ? -23.670 2.549 36.525 1.00 23.29 249 THR B C 1
ATOM 4860 O O . THR B 1 250 ? -24.562 2.165 35.779 1.00 22.83 249 THR B O 1
ATOM 4864 N N . GLU B 1 251 ? -22.445 2.780 36.074 1.00 22.62 250 GLU B N 1
ATOM 4865 C CA . GLU B 1 251 ? -22.162 2.637 34.647 1.00 22.55 250 GLU B CA 1
ATOM 4866 C C . GLU B 1 251 ? -22.184 1.205 34.133 1.00 23.57 250 GLU B C 1
ATOM 4867 O O . GLU B 1 251 ? -22.561 0.984 32.994 1.00 24.43 250 GLU B O 1
ATOM 4873 N N A ILE B 1 252 ? -21.795 0.226 34.950 0.70 22.68 251 ILE B N 1
ATOM 4874 N N B ILE B 1 252 ? -21.789 0.254 34.980 0.30 22.96 251 ILE B N 1
ATOM 4875 C CA A ILE B 1 252 ? -21.951 -1.156 34.505 0.70 23.28 251 ILE B CA 1
ATOM 4876 C CA B ILE B 1 252 ? -21.917 -1.164 34.651 0.30 23.14 251 ILE B CA 1
ATOM 4877 C C A ILE B 1 252 ? -23.444 -1.519 34.438 0.70 22.74 251 ILE B C 1
ATOM 4878 C C B ILE B 1 252 ? -23.395 -1.545 34.497 0.30 23.01 251 ILE B C 1
ATOM 4879 O O A ILE B 1 252 ? -23.894 -2.185 33.500 0.70 22.71 251 ILE B O 1
ATOM 4880 O O B ILE B 1 252 ? -23.764 -2.294 33.597 0.30 24.43 251 ILE B O 1
ATOM 4889 N N . PHE B 1 253 ? -24.240 -1.006 35.366 1.00 23.03 252 PHE B N 1
ATOM 4890 C CA . PHE B 1 253 ? -25.692 -1.232 35.296 1.00 21.60 252 PHE B CA 1
ATOM 4891 C C . PHE B 1 253 ? -26.235 -0.621 34.003 1.00 22.95 252 PHE B C 1
ATOM 4892 O O . PHE B 1 253 ? -27.068 -1.218 33.329 1.00 22.87 252 PHE B O 1
ATOM 4900 N N . GLU B 1 254 ? -25.756 0.567 33.635 1.00 22.27 253 GLU B N 1
ATOM 4901 C CA . GLU B 1 254 ? -26.197 1.197 32.363 1.00 23.59 253 GLU B CA 1
ATOM 4902 C C . GLU B 1 254 ? -25.855 0.359 31.122 1.00 23.84 253 GLU B C 1
ATOM 4903 O O . GLU B 1 254 ? -26.631 0.275 30.165 1.00 23.80 253 GLU B O 1
ATOM 4909 N N . PHE B 1 255 ? -24.673 -0.246 31.149 1.00 22.76 254 PHE B N 1
ATOM 4910 C CA . PHE B 1 255 ? -24.217 -1.112 30.085 1.00 22.88 254 PHE B CA 1
ATOM 4911 C C . PHE B 1 255 ? -25.170 -2.271 29.905 1.00 22.40 254 PHE B C 1
ATOM 4912 O O . PHE B 1 255 ? -25.642 -2.529 28.813 1.00 22.84 254 PHE B O 1
ATOM 4920 N N . PHE B 1 256 ? -25.467 -2.972 30.995 1.00 22.22 255 PHE B N 1
ATOM 4921 C CA . PHE B 1 256 ? -26.403 -4.080 30.899 1.00 23.28 255 PHE B CA 1
ATOM 4922 C C . PHE B 1 256 ? -27.821 -3.637 30.544 1.00 22.30 255 PHE B C 1
ATOM 4923 O O . PHE B 1 256 ? -28.539 -4.381 29.866 1.00 23.41 255 PHE B O 1
ATOM 4931 N N . TYR B 1 257 ? -28.215 -2.445 30.996 1.00 22.83 256 TYR B N 1
ATOM 4932 C CA . TYR B 1 257 ? -29.506 -1.860 30.660 1.00 22.38 256 TYR B CA 1
ATOM 4933 C C . TYR B 1 257 ? -29.617 -1.689 29.134 1.00 21.67 256 TYR B C 1
ATOM 4934 O O . TYR B 1 257 ? -30.633 -2.054 28.519 1.00 21.97 256 TYR B O 1
ATOM 4943 N N . VAL B 1 258 ? -28.570 -1.177 28.495 1.00 22.56 257 VAL B N 1
ATOM 4944 C CA . VAL B 1 258 ? -28.613 -1.010 27.055 1.00 24.28 257 VAL B CA 1
ATOM 4945 C C . VAL B 1 258 ? -28.718 -2.371 26.362 1.00 22.41 257 VAL B C 1
ATOM 4946 O O . VAL B 1 258 ? -29.489 -2.548 25.439 1.00 23.09 257 VAL B O 1
ATOM 4950 N N . LEU B 1 259 ? -27.949 -3.353 26.834 1.00 23.04 258 LEU B N 1
ATOM 4951 C CA . LEU B 1 259 ? -28.065 -4.674 26.250 1.00 23.52 258 LEU B CA 1
ATOM 4952 C C . LEU B 1 259 ? -29.501 -5.195 26.349 1.00 23.50 258 LEU B C 1
ATOM 4953 O O . LEU B 1 259 ? -30.062 -5.675 25.363 1.00 23.21 258 LEU B O 1
ATOM 4958 N N . LYS B 1 260 ? -30.114 -5.009 27.516 1.00 23.38 259 LYS B N 1
ATOM 4959 C CA . LYS B 1 260 ? -31.497 -5.455 27.746 1.00 24.58 259 LYS B CA 1
ATOM 4960 C C . LYS B 1 260 ? -32.503 -4.809 26.790 1.00 22.78 259 LYS B C 1
ATOM 4961 O O . LYS B 1 260 ? -33.282 -5.509 26.160 1.00 24.37 259 LYS B O 1
ATOM 4967 N N . ILE B 1 261 ? -32.504 -3.481 26.694 1.00 23.40 260 ILE B N 1
ATOM 4968 C CA . ILE B 1 261 ? -33.514 -2.794 25.871 1.00 23.95 260 ILE B CA 1
ATOM 4969 C C . ILE B 1 261 ? -33.352 -3.074 24.376 1.00 23.61 260 ILE B C 1
ATOM 4970 O O . ILE B 1 261 ? -34.317 -2.911 23.608 1.00 23.49 260 ILE B O 1
ATOM 4975 N N . ASN B 1 262 ? -32.164 -3.523 23.971 1.00 23.59 261 ASN B N 1
ATOM 4976 C CA . ASN B 1 262 ? -31.935 -3.955 22.594 1.00 24.72 261 ASN B CA 1
ATOM 4977 C C . ASN B 1 262 ? -32.159 -5.452 22.383 1.00 26.06 261 ASN B C 1
ATOM 4978 O O . ASN B 1 262 ? -31.989 -5.955 21.261 1.00 26.33 261 ASN B O 1
ATOM 4983 N N A ASN B 1 263 ? -32.534 -6.156 23.453 0.70 24.21 262 ASN B N 1
ATOM 4984 N N B ASN B 1 263 ? -32.533 -6.163 23.450 0.30 24.96 262 ASN B N 1
ATOM 4985 C CA A ASN B 1 263 ? -32.733 -7.602 23.435 0.70 25.71 262 ASN B CA 1
ATOM 4986 C CA B ASN B 1 263 ? -32.766 -7.609 23.409 0.30 25.33 262 ASN B CA 1
ATOM 4987 C C A ASN B 1 263 ? -31.484 -8.302 22.899 0.70 26.19 262 ASN B C 1
ATOM 4988 C C B ASN B 1 263 ? -31.496 -8.389 23.023 0.30 25.92 262 ASN B C 1
ATOM 4989 O O A ASN B 1 263 ? -31.567 -9.222 22.092 0.70 25.67 262 ASN B O 1
ATOM 4990 O O B ASN B 1 263 ? -31.581 -9.500 22.500 0.30 23.97 262 ASN B O 1
ATOM 4999 N N . TRP B 1 264 ? -30.325 -7.828 23.337 1.00 27.08 263 TRP B N 1
ATOM 5000 C CA . TRP B 1 264 ? -29.075 -8.461 22.991 1.00 27.63 263 TRP B CA 1
ATOM 5001 C C . TRP B 1 264 ? -28.868 -9.563 24.020 1.00 28.65 263 TRP B C 1
ATOM 5002 O O . TRP B 1 264 ? -28.750 -9.281 25.216 1.00 32.10 263 TRP B O 1
ATOM 5013 N N A GLN B 1 265 ? -28.851 -10.770 23.470 0.70 29.45 264 GLN B N 1
ATOM 5014 N N B GLN B 1 265 ? -28.733 -10.831 23.629 0.30 27.25 264 GLN B N 1
ATOM 5015 C CA A GLN B 1 265 ? -28.767 -12.001 24.202 0.70 31.50 264 GLN B CA 1
ATOM 5016 C CA B GLN B 1 265 ? -28.752 -11.930 24.644 0.30 27.31 264 GLN B CA 1
ATOM 5017 C C A GLN B 1 265 ? -27.390 -12.512 23.863 0.70 31.46 264 GLN B C 1
ATOM 5018 C C B GLN B 1 265 ? -27.501 -12.839 24.736 0.30 26.64 264 GLN B C 1
ATOM 5019 O O A GLN B 1 265 ? -26.943 -12.508 22.722 0.70 34.53 264 GLN B O 1
ATOM 5020 O O B GLN B 1 265 ? -27.608 -14.061 24.611 0.30 23.47 264 GLN B O 1
ATOM 5031 N N A GLY B 1 266 ? -26.678 -12.918 24.901 0.50 29.20 265 GLY B N 1
ATOM 5032 N N B GLY B 1 266 ? -26.343 -12.284 25.068 0.50 29.68 265 GLY B N 1
ATOM 5033 C CA A GLY B 1 266 ? -25.273 -13.313 24.767 0.50 29.33 265 GLY B CA 1
ATOM 5034 C CA B GLY B 1 266 ? -25.112 -13.052 24.955 0.50 28.14 265 GLY B CA 1
ATOM 5035 C C A GLY B 1 266 ? -24.656 -13.485 26.148 0.50 28.46 265 GLY B C 1
ATOM 5036 C C B GLY B 1 266 ? -24.748 -13.676 26.258 0.50 26.80 265 GLY B C 1
ATOM 5037 O O A GLY B 1 266 ? -25.117 -12.862 27.100 0.50 28.41 265 GLY B O 1
ATOM 5038 O O B GLY B 1 266 ? -25.493 -13.665 27.252 0.50 23.65 265 GLY B O 1
ATOM 5039 N N . VAL B 1 267 ? -23.582 -14.279 26.231 1.00 26.12 266 VAL B N 1
ATOM 5040 C CA . VAL B 1 267 ? -22.968 -14.710 27.472 1.00 24.39 266 VAL B CA 1
ATOM 5041 C C . VAL B 1 267 ? -22.431 -13.477 28.191 1.00 23.50 266 VAL B C 1
ATOM 5042 O O . VAL B 1 267 ? -21.848 -12.579 27.584 1.00 24.24 266 VAL B O 1
ATOM 5046 N N . TRP B 1 268 ? -22.655 -13.442 29.495 1.00 22.81 267 TRP B N 1
ATOM 5047 C CA . TRP B 1 268 ? -22.114 -12.377 30.342 1.00 22.71 267 TRP B CA 1
ATOM 5048 C C . TRP B 1 268 ? -20.709 -12.855 30.702 1.00 22.64 267 TRP B C 1
ATOM 5049 O O . TRP B 1 268 ? -20.550 -13.726 31.544 1.00 23.58 267 TRP B O 1
ATOM 5060 N N A GLN B 1 269 ? -19.706 -12.242 30.091 0.50 23.83 268 GLN B N 1
ATOM 5061 N N B GLN B 1 269 ? -19.710 -12.315 30.020 0.50 25.37 268 GLN B N 1
ATOM 5062 C CA A GLN B 1 269 ? -18.333 -12.731 30.075 0.50 22.69 268 GLN B CA 1
ATOM 5063 C CA B GLN B 1 269 ? -18.346 -12.778 30.160 0.50 25.46 268 GLN B CA 1
ATOM 5064 C C A GLN B 1 269 ? -17.369 -11.850 30.870 0.50 22.09 268 GLN B C 1
ATOM 5065 C C B GLN B 1 269 ? -17.511 -11.849 31.019 0.50 24.61 268 GLN B C 1
ATOM 5066 O O A GLN B 1 269 ? -17.277 -10.643 30.618 0.50 22.44 268 GLN B O 1
ATOM 5067 O O B GLN B 1 269 ? -17.690 -10.624 31.010 0.50 25.26 268 GLN B O 1
ATOM 5078 N N . LEU B 1 270 ? -16.633 -12.467 31.790 1.00 23.93 269 LEU B N 1
ATOM 5079 C CA . LEU B 1 270 ? -15.649 -11.765 32.604 1.00 24.50 269 LEU B CA 1
ATOM 5080 C C . LEU B 1 270 ? -14.290 -11.744 31.916 1.00 25.77 269 LEU B C 1
ATOM 5081 O O . LEU B 1 270 ? -13.814 -12.790 31.440 1.00 27.51 269 LEU B O 1
ATOM 5086 N N . ASP B 1 271 ? -13.665 -10.583 31.875 1.00 24.68 270 ASP B N 1
ATOM 5087 C CA . ASP B 1 271 ? -12.266 -10.481 31.459 1.00 24.16 270 ASP B CA 1
ATOM 5088 C C . ASP B 1 271 ? -11.568 -9.705 32.568 1.00 24.65 270 ASP B C 1
ATOM 5089 O O . ASP B 1 271 ? -11.568 -8.492 32.566 1.00 25.33 270 ASP B O 1
ATOM 5094 N N . GLN B 1 272 ? -11.004 -10.453 33.513 1.00 24.23 271 GLN B N 1
ATOM 5095 C CA . GLN B 1 272 ? -10.459 -9.915 34.744 1.00 23.42 271 GLN B CA 1
ATOM 5096 C C . GLN B 1 272 ? -9.157 -10.612 35.019 1.00 24.19 271 GLN B C 1
ATOM 5097 O O . GLN B 1 272 ? -8.956 -11.785 34.638 1.00 25.67 271 GLN B O 1
ATOM 5103 N N . PHE B 1 273 ? -8.256 -9.876 35.677 1.00 25.41 272 PHE B N 1
ATOM 5104 C CA . PHE B 1 273 ? -6.924 -10.364 36.031 1.00 24.24 272 PHE B CA 1
ATOM 5105 C C . PHE B 1 273 ? -6.732 -10.199 37.540 1.00 23.87 272 PHE B C 1
ATOM 5106 O O . PHE B 1 273 ? -6.269 -9.150 37.999 1.00 24.84 272 PHE B O 1
ATOM 5114 N N . PRO B 1 274 ? -7.106 -11.203 38.346 1.00 22.89 273 PRO B N 1
ATOM 5115 C CA . PRO B 1 274 ? -6.966 -11.131 39.802 1.00 23.40 273 PRO B CA 1
ATOM 5116 C C . PRO B 1 274 ? -5.541 -11.445 40.222 1.00 22.97 273 PRO B C 1
ATOM 5117 O O . PRO B 1 274 ? -5.307 -12.437 40.888 1.00 25.63 273 PRO B O 1
ATOM 5121 N N . PHE B 1 275 ? -4.629 -10.546 39.892 1.00 23.17 274 PHE B N 1
ATOM 5122 C CA . PHE B 1 275 ? -3.181 -10.792 40.072 1.00 23.09 274 PHE B CA 1
ATOM 5123 C C . PHE B 1 275 ? -2.828 -11.394 41.428 1.00 23.80 274 PHE B C 1
ATOM 5124 O O . PHE B 1 275 ? -2.139 -12.423 41.506 1.00 24.10 274 PHE B O 1
ATOM 5132 N N . ARG B 1 276 ? -3.306 -10.758 42.498 1.00 22.21 275 ARG B N 1
ATOM 5133 C CA . ARG B 1 276 ? -2.870 -11.041 43.862 1.00 21.87 275 ARG B CA 1
ATOM 5134 C C . ARG B 1 276 ? -3.950 -11.712 44.703 1.00 23.24 275 ARG B C 1
ATOM 5135 O O . ARG B 1 276 ? -3.733 -11.951 45.865 1.00 24.96 275 ARG B O 1
ATOM 5143 N N . GLU B 1 277 ? -5.065 -12.062 44.069 1.00 24.33 276 GLU B N 1
ATOM 5144 C CA . GLU B 1 277 ? -6.215 -12.650 44.746 1.00 23.23 276 GLU B CA 1
ATOM 5145 C C . GLU B 1 277 ? -6.374 -14.108 44.404 1.00 23.29 276 GLU B C 1
ATOM 5146 O O . GLU B 1 277 ? -5.750 -14.616 43.472 1.00 24.18 276 GLU B O 1
ATOM 5152 N N . ASN B 1 278 ? -7.230 -14.768 45.173 1.00 22.43 277 ASN B N 1
ATOM 5153 C CA . ASN B 1 278 ? -7.700 -16.099 44.806 1.00 22.87 277 ASN B CA 1
ATOM 5154 C C . ASN B 1 278 ? -8.568 -15.912 43.556 1.00 22.41 277 ASN B C 1
ATOM 5155 O O . ASN B 1 278 ? -9.598 -15.197 43.567 1.00 23.12 277 ASN B O 1
ATOM 5160 N N . HIS B 1 279 ? -8.113 -16.505 42.447 1.00 20.50 278 HIS B N 1
ATOM 5161 C CA . HIS B 1 279 ? -8.730 -16.239 41.160 1.00 21.57 278 HIS B CA 1
ATOM 5162 C C . HIS B 1 279 ? -10.135 -16.806 41.109 1.00 21.41 278 HIS B C 1
ATOM 5163 O O . HIS B 1 279 ? -11.019 -16.189 40.505 1.00 22.35 278 HIS B O 1
ATOM 5170 N N . VAL B 1 280 ? -10.343 -17.983 41.678 1.00 22.75 279 VAL B N 1
ATOM 5171 C CA . VAL B 1 280 ? -11.668 -18.590 41.728 1.00 22.11 279 VAL B CA 1
ATOM 5172 C C . VAL B 1 280 ? -12.6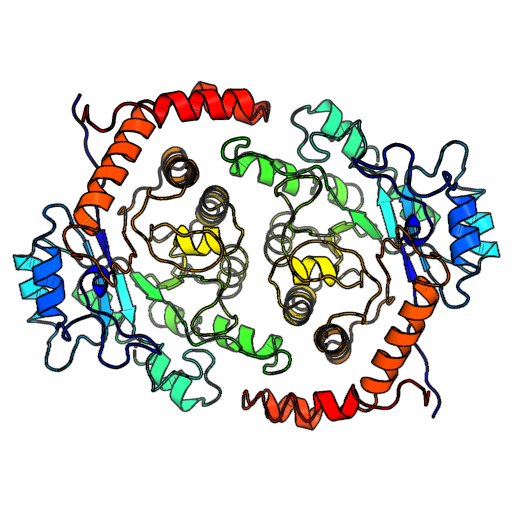25 -17.711 42.533 1.00 22.87 279 VAL B C 1
ATOM 5173 O O . VAL B 1 280 ? -13.739 -17.449 42.061 1.00 22.96 279 VAL B O 1
ATOM 5177 N N A GLU B 1 281 ? -12.221 -17.237 43.698 0.50 22.28 280 GLU B N 1
ATOM 5178 N N B GLU B 1 281 ? -12.176 -17.265 43.723 0.50 25.49 280 GLU B N 1
ATOM 5179 C CA A GLU B 1 281 ? -13.125 -16.425 44.503 0.50 21.17 280 GLU B CA 1
ATOM 5180 C CA B GLU B 1 281 ? -12.925 -16.354 44.635 0.50 24.87 280 GLU B CA 1
ATOM 5181 C C A GLU B 1 281 ? -13.400 -15.065 43.837 0.50 21.34 280 GLU B C 1
ATOM 5182 C C B GLU B 1 281 ? -13.352 -15.092 43.882 0.50 23.89 280 GLU B C 1
ATOM 5183 O O A GLU B 1 281 ? -14.481 -14.490 43.990 0.50 20.91 280 GLU B O 1
ATOM 5184 O O B GLU B 1 281 ? -14.478 -14.619 44.032 0.50 25.01 280 GLU B O 1
ATOM 5195 N N . ALA B 1 282 ? -12.438 -14.538 43.091 1.00 21.10 281 ALA B N 1
ATOM 5196 C CA . ALA B 1 282 ? -12.687 -13.322 42.340 1.00 21.45 281 ALA B CA 1
ATOM 5197 C C . ALA B 1 282 ? -13.801 -13.544 41.338 1.00 23.61 281 ALA B C 1
ATOM 5198 O O . ALA B 1 282 ? -14.687 -12.710 41.232 1.00 22.93 281 ALA B O 1
ATOM 5200 N N . ALA B 1 283 ? -13.769 -14.648 40.581 1.00 23.43 282 ALA B N 1
ATOM 5201 C CA . ALA B 1 283 ? -14.856 -14.952 39.650 1.00 23.66 282 ALA B CA 1
ATOM 5202 C C . ALA B 1 283 ? -16.186 -15.119 40.366 1.00 23.17 282 ALA B C 1
ATOM 5203 O O . ALA B 1 283 ? -17.222 -14.666 39.886 1.00 22.91 282 ALA B O 1
ATOM 5205 N N . GLN B 1 284 ? -16.177 -15.783 41.499 1.00 20.42 283 GLN B N 1
ATOM 5206 C CA . GLN B 1 284 ? -17.399 -15.979 42.288 1.00 20.55 283 GLN B CA 1
ATOM 5207 C C . GLN B 1 284 ? -18.022 -14.656 42.733 1.00 22.70 283 GLN B C 1
ATOM 5208 O O . GLN B 1 284 ? -19.244 -14.456 42.624 1.00 23.19 283 GLN B O 1
ATOM 5214 N N . LEU B 1 285 ? -17.202 -13.743 43.227 1.00 22.38 284 LEU B N 1
ATOM 5215 C CA . LEU B 1 285 ? -17.707 -12.439 43.660 1.00 20.83 284 LEU B CA 1
ATOM 5216 C C . LEU B 1 285 ? -18.259 -11.674 42.468 1.00 21.00 284 LEU B C 1
ATOM 5217 O O . LEU B 1 285 ? -19.271 -10.945 42.584 1.00 23.10 284 LEU B O 1
ATOM 5222 N N . SER B 1 286 ? -17.621 -11.792 41.308 1.00 22.34 285 SER B N 1
ATOM 5223 C CA . SER B 1 286 ? -18.083 -11.141 40.096 1.00 22.97 285 SER B CA 1
ATOM 5224 C C . SER B 1 286 ? -19.457 -11.652 39.701 1.00 23.50 285 SER B C 1
ATOM 5225 O O . SER B 1 286 ? -20.331 -10.888 39.376 1.00 24.46 285 SER B O 1
ATOM 5228 N N . ILE B 1 287 ? -19.645 -12.962 39.737 1.00 21.84 286 ILE B N 1
ATOM 5229 C CA . ILE B 1 287 ? -20.932 -13.553 39.395 1.00 22.13 286 ILE B CA 1
ATOM 5230 C C . ILE B 1 287 ? -22.006 -13.133 40.383 1.00 22.57 286 ILE B C 1
ATOM 5231 O O . ILE B 1 287 ? -23.143 -12.843 39.987 1.00 23.75 286 ILE B O 1
ATOM 5236 N N . ARG B 1 288 ? -21.672 -13.054 41.668 1.00 21.97 287 ARG B N 1
ATOM 5237 C CA . ARG B 1 288 ? -22.655 -12.583 42.633 1.00 22.23 287 ARG B CA 1
ATOM 5238 C C . ARG B 1 288 ? -23.148 -11.161 42.251 1.00 22.13 287 ARG B C 1
ATOM 5239 O O . ARG B 1 288 ? -24.349 -10.849 42.315 1.00 23.83 287 ARG B O 1
ATOM 5247 N N . PHE B 1 289 ? -22.223 -10.310 41.829 1.00 21.40 288 PHE B N 1
ATOM 5248 C CA . PHE B 1 289 ? -22.592 -8.969 41.454 1.00 22.48 288 PHE B CA 1
ATOM 5249 C C . PHE B 1 289 ? -23.413 -8.951 40.184 1.00 22.15 288 PHE B C 1
ATOM 5250 O O . PHE B 1 289 ? -24.391 -8.220 40.074 1.00 22.64 288 PHE B O 1
ATOM 5258 N N . LEU B 1 290 ? -23.028 -9.753 39.198 1.00 21.85 289 LEU B N 1
ATOM 5259 C CA . LEU B 1 290 ? -23.791 -9.780 37.953 1.00 21.36 289 LEU B CA 1
ATOM 5260 C C . LEU B 1 290 ? -25.197 -10.289 38.181 1.00 22.68 289 LEU B C 1
ATOM 5261 O O . LEU B 1 290 ? -26.152 -9.820 37.560 1.00 23.37 289 LEU B O 1
ATOM 5266 N N . LYS B 1 291 ? -25.364 -11.255 39.082 1.00 22.18 290 LYS B N 1
ATOM 5267 C CA . LYS B 1 291 ? -26.701 -11.717 39.433 1.00 23.14 290 LYS B CA 1
ATOM 5268 C C . LYS B 1 291 ? -27.522 -10.595 40.072 1.00 22.97 290 LYS B C 1
ATOM 5269 O O . LYS B 1 291 ? -28.699 -10.453 39.782 1.00 22.58 290 LYS B O 1
ATOM 5275 N N . HIS B 1 292 ? -26.880 -9.772 40.901 1.00 23.53 291 HIS B N 1
ATOM 5276 C CA . HIS B 1 292 ? -27.536 -8.586 41.454 1.00 22.41 291 HIS B CA 1
ATOM 5277 C C . HIS B 1 292 ? -27.963 -7.646 40.333 1.00 23.53 291 HIS B C 1
ATOM 5278 O O . HIS B 1 292 ? -29.092 -7.132 40.356 1.00 22.64 291 HIS B O 1
ATOM 5285 N N . ILE B 1 293 ? -27.089 -7.424 39.362 1.00 22.32 292 ILE B N 1
ATOM 5286 C CA . ILE B 1 293 ? -27.429 -6.569 38.210 1.00 21.21 292 ILE B CA 1
ATOM 5287 C C . ILE B 1 293 ? -28.670 -7.095 37.479 1.00 23.32 292 ILE B C 1
ATOM 5288 O O . ILE B 1 293 ? -29.562 -6.339 37.111 1.00 23.20 292 ILE B O 1
ATOM 5293 N N . TYR B 1 294 ? -28.712 -8.406 37.288 1.00 22.93 293 TYR B N 1
ATOM 5294 C CA . TYR B 1 294 ? -29.820 -9.028 36.608 1.00 23.59 293 TYR B CA 1
ATOM 5295 C C . TYR B 1 294 ? -31.104 -8.813 37.399 1.00 22.26 293 TYR B C 1
ATOM 5296 O O . TYR B 1 294 ? -32.145 -8.421 36.833 1.00 22.77 293 TYR B O 1
ATOM 5305 N N . ARG B 1 295 ? -31.039 -9.011 38.709 1.00 21.01 294 ARG B N 1
ATOM 5306 C CA . ARG B 1 295 ? -32.238 -8.784 39.524 1.00 20.83 294 ARG B CA 1
ATOM 5307 C C . ARG B 1 295 ? -32.626 -7.297 39.538 1.00 23.01 294 ARG B C 1
ATOM 5308 O O . ARG B 1 295 ? -33.817 -6.952 39.474 1.00 23.39 294 ARG B O 1
ATOM 5316 N N . ALA B 1 296 ? -31.623 -6.430 39.598 1.00 22.14 295 ALA B N 1
ATOM 5317 C CA . ALA B 1 296 ? -31.877 -4.987 39.572 1.00 22.24 295 ALA B CA 1
ATOM 5318 C C . ALA B 1 296 ? -32.523 -4.550 38.253 1.00 22.92 295 ALA B C 1
ATOM 5319 O O . ALA B 1 296 ? -33.386 -3.664 38.238 1.00 22.19 295 ALA B O 1
ATOM 5321 N N . LEU B 1 297 ? -32.130 -5.166 37.149 1.00 23.08 296 LEU B N 1
ATOM 5322 C CA . LEU B 1 297 ? -32.739 -4.856 35.843 1.00 22.89 296 LEU B CA 1
ATOM 5323 C C . LEU B 1 297 ? -34.193 -5.244 35.852 1.00 22.75 296 LEU B C 1
ATOM 5324 O O . LEU B 1 297 ? -35.004 -4.575 35.226 1.00 24.93 296 LEU B O 1
ATOM 5329 N N . ASP B 1 298 ? -34.554 -6.317 36.550 1.00 23.36 297 ASP B N 1
ATOM 5330 C CA . ASP B 1 298 ? -35.936 -6.738 36.648 1.00 23.30 297 ASP B CA 1
ATOM 5331 C C . ASP B 1 298 ? -36.763 -5.770 37.489 1.00 23.84 297 ASP B C 1
ATOM 5332 O O . ASP B 1 298 ? -37.975 -5.634 37.277 1.00 25.33 297 ASP B O 1
ATOM 5337 N N . LYS B 1 299 ? -36.132 -5.140 38.485 1.00 21.91 298 LYS B N 1
ATOM 5338 C CA . LYS B 1 299 ? -36.808 -4.172 39.344 1.00 24.61 298 LYS B CA 1
ATOM 5339 C C . LYS B 1 299 ? -36.885 -2.784 38.718 1.00 20.20 298 LYS B C 1
ATOM 5340 O O . LYS B 1 299 ? -37.758 -2.017 39.076 1.00 21.57 298 LYS B O 1
ATOM 5346 N N . LEU B 1 300 ? -35.971 -2.486 37.810 1.00 20.95 299 LEU B N 1
ATOM 5347 C CA . LEU B 1 300 ? -35.844 -1.148 37.230 1.00 20.19 299 LEU B CA 1
ATOM 5348 C C . LEU B 1 300 ? -37.131 -0.740 36.551 1.00 21.20 299 LEU B C 1
ATOM 5349 O O . LEU B 1 300 ? -37.699 -1.508 35.784 1.00 21.21 299 LEU B O 1
ATOM 5354 N N . ASP B 1 301 ? -37.578 0.476 36.836 1.00 21.16 300 ASP B N 1
ATOM 5355 C CA . ASP B 1 301 ? -38.769 1.035 36.200 1.00 20.63 300 ASP B CA 1
ATOM 5356 C C . ASP B 1 301 ? -38.345 1.630 34.873 1.00 21.70 300 ASP B C 1
ATOM 5357 O O . ASP B 1 301 ? -38.094 2.835 34.740 1.00 22.50 300 ASP B O 1
ATOM 5362 N N . ILE B 1 302 ? -38.300 0.775 33.857 1.00 21.84 301 ILE B N 1
ATOM 5363 C CA . ILE B 1 302 ? -37.788 1.176 32.574 1.00 22.64 301 ILE B CA 1
ATOM 5364 C C . ILE B 1 302 ? -38.655 2.247 31.901 1.00 21.92 301 ILE B C 1
ATOM 5365 O O . ILE B 1 302 ? -38.124 3.223 31.377 1.00 22.41 301 ILE B O 1
ATOM 5370 N N . PRO B 1 303 ? -39.985 2.071 31.900 1.00 21.72 302 PRO B N 1
ATOM 5371 C CA . PRO B 1 303 ? -40.813 3.155 31.339 1.00 21.01 302 PRO B CA 1
ATOM 5372 C C . PRO B 1 303 ? -40.582 4.531 32.003 1.00 22.97 302 PRO B C 1
ATOM 5373 O O . PRO B 1 303 ? -40.443 5.535 31.303 1.00 21.31 302 PRO B O 1
ATOM 5377 N N . ALA B 1 304 ? -40.456 4.575 33.331 1.00 21.70 303 ALA B N 1
ATOM 5378 C CA . ALA B 1 304 ? -40.235 5.840 34.004 1.00 22.15 303 ALA B CA 1
ATOM 5379 C C . ALA B 1 304 ? -38.850 6.389 33.654 1.00 22.31 303 ALA B C 1
ATOM 5380 O O . ALA B 1 304 ? -38.673 7.594 33.461 1.00 23.19 303 ALA B O 1
ATOM 5382 N N . LEU B 1 305 ? -37.859 5.500 33.553 1.00 20.35 304 LEU B N 1
ATOM 5383 C CA . LEU B 1 305 ? -36.512 5.897 33.151 1.00 20.58 304 LEU B CA 1
ATOM 5384 C C . LEU B 1 305 ? -36.492 6.505 31.779 1.00 23.05 304 LEU B C 1
ATOM 5385 O O . LEU B 1 305 ? -35.878 7.542 31.566 1.00 23.98 304 LEU B O 1
ATOM 5390 N N . GLN B 1 306 ? -37.174 5.853 30.854 1.00 21.69 305 GLN B N 1
ATOM 5391 C CA . GLN B 1 306 ? -37.164 6.300 29.471 1.00 22.66 305 GLN B CA 1
ATOM 5392 C C . GLN B 1 306 ? -37.899 7.626 29.357 1.00 20.20 305 GLN B C 1
ATOM 5393 O O . GLN B 1 306 ? -37.531 8.479 28.528 1.00 22.28 305 GLN B O 1
ATOM 5399 N N . ALA B 1 307 ? -38.934 7.823 30.173 1.00 20.45 306 ALA B N 1
ATOM 5400 C CA . ALA B 1 307 ? -39.627 9.120 30.201 1.00 20.00 306 ALA B CA 1
ATOM 5401 C C . ALA B 1 307 ? -38.685 10.223 30.713 1.00 22.19 306 ALA B C 1
ATOM 5402 O O . ALA B 1 307 ? -38.631 11.333 30.166 1.00 22.70 306 ALA B O 1
ATOM 5404 N N . ALA B 1 308 ? -37.901 9.907 31.745 1.00 22.24 307 ALA B N 1
ATOM 5405 C CA . ALA B 1 308 ? -36.924 10.859 32.246 1.00 21.51 307 ALA B CA 1
ATOM 5406 C C . ALA B 1 308 ? -35.866 11.165 31.179 1.00 21.27 307 ALA B C 1
ATOM 5407 O O . ALA B 1 308 ? -35.444 12.302 30.997 1.00 23.17 307 ALA B O 1
ATOM 5409 N N . GLN B 1 309 ? -35.483 10.147 30.434 1.00 22.03 308 GLN B N 1
ATOM 5410 C CA . GLN B 1 309 ? -34.506 10.297 29.351 1.00 21.62 308 GLN B CA 1
ATOM 5411 C C . GLN B 1 309 ? -35.048 11.155 28.209 1.00 22.96 308 GLN B C 1
ATOM 5412 O O . GLN B 1 309 ? -34.281 11.938 27.609 1.00 24.04 308 GLN B O 1
ATOM 5418 N N . GLU B 1 310 ? -36.331 11.013 27.877 1.00 22.59 309 GLU B N 1
ATOM 5419 C CA . GLU B 1 310 ? -36.913 11.875 26.885 1.00 23.08 309 GLU B CA 1
ATOM 5420 C C . GLU B 1 310 ? -36.834 13.335 27.333 1.00 22.55 309 GLU B C 1
ATOM 5421 O O . GLU B 1 310 ? -36.586 14.227 26.523 1.00 25.41 309 GLU B O 1
ATOM 5427 N N . ALA B 1 311 ? -37.066 13.581 28.625 1.00 22.95 310 ALA B N 1
ATOM 5428 C CA . ALA B 1 311 ? -36.935 14.923 29.191 1.00 23.47 310 ALA B CA 1
ATOM 5429 C C . ALA B 1 311 ? -35.484 15.316 29.425 1.00 23.54 310 ALA B C 1
ATOM 5430 O O . ALA B 1 311 ? -35.230 16.456 29.761 1.00 23.85 310 ALA B O 1
ATOM 5432 N N . GLN B 1 312 ? -34.569 14.359 29.296 1.00 21.92 311 GLN B N 1
ATOM 5433 C CA . GLN B 1 312 ? -33.148 14.517 29.637 1.00 22.31 311 GLN B CA 1
ATOM 5434 C C . GLN B 1 312 ? -32.976 15.034 31.059 1.00 23.51 311 GLN B C 1
ATOM 5435 O O . GLN B 1 312 ? -32.111 15.853 31.319 1.00 23.40 311 GLN B O 1
ATOM 5441 N N . ASN B 1 313 ? -33.825 14.545 31.969 1.00 22.18 312 ASN B N 1
ATOM 5442 C CA . ASN B 1 313 ? -33.776 14.929 33.372 1.00 22.72 312 ASN B CA 1
ATOM 5443 C C . ASN B 1 313 ? -32.927 13.903 34.127 1.00 22.65 312 ASN B C 1
ATOM 5444 O O . ASN B 1 313 ? -33.380 12.783 34.378 1.00 21.95 312 ASN B O 1
ATOM 5449 N N . PRO B 1 314 ? -31.690 14.270 34.507 1.00 22.26 313 PRO B N 1
ATOM 5450 C CA . PRO B 1 314 ? -30.806 13.308 35.109 1.00 22.57 313 PRO B CA 1
ATOM 5451 C C . PRO B 1 314 ? -31.152 13.008 36.554 1.00 22.46 313 PRO B C 1
ATOM 5452 O O . PRO B 1 314 ? -30.781 11.951 37.064 1.00 23.05 313 PRO B O 1
ATOM 5456 N N . LEU B 1 315 ? -31.842 13.927 37.212 1.00 21.76 314 LEU B N 1
ATOM 5457 C CA . LEU B 1 315 ? -32.219 13.725 38.596 1.00 22.67 314 LEU B CA 1
ATOM 5458 C C . LEU B 1 315 ? -33.287 12.643 38.663 1.00 24.00 314 LEU B C 1
ATOM 5459 O O . LEU B 1 315 ? -33.185 11.723 39.455 1.00 22.82 314 LEU B O 1
ATOM 5464 N N . GLN B 1 316 ? -34.307 12.731 37.825 1.00 23.16 315 GLN B N 1
ATOM 5465 C CA . GLN B 1 316 ? -35.330 11.681 37.772 1.00 22.00 315 GLN B CA 1
ATOM 5466 C C . GLN B 1 316 ? -34.732 10.328 37.335 1.00 21.97 315 GLN B C 1
ATOM 5467 O O . GLN B 1 316 ? -34.991 9.292 37.967 1.00 24.91 315 GLN B O 1
ATOM 5473 N N . ALA B 1 317 ? -33.873 10.354 36.323 1.00 21.80 316 ALA B N 1
ATOM 5474 C CA . ALA B 1 317 ? -33.243 9.151 35.814 1.00 21.64 316 ALA B CA 1
ATOM 5475 C C . ALA B 1 317 ? -32.441 8.490 36.919 1.00 22.59 316 ALA B C 1
ATOM 5476 O O . ALA B 1 317 ? -32.591 7.289 37.164 1.00 22.61 316 ALA B O 1
ATOM 5478 N N . GLN B 1 318 ? -31.599 9.266 37.600 1.00 22.46 317 GLN B N 1
ATOM 5479 C CA . GLN B 1 318 ? -30.771 8.710 38.675 1.00 22.65 317 GLN B CA 1
ATOM 5480 C C . GLN B 1 318 ? -31.580 8.204 39.856 1.00 22.92 317 GLN B C 1
ATOM 5481 O O . GLN B 1 318 ? -31.237 7.171 40.459 1.00 22.71 317 GLN B O 1
ATOM 5487 N N . ARG B 1 319 ? -32.646 8.891 40.200 1.00 22.98 318 ARG B N 1
ATOM 5488 C CA . ARG B 1 319 ? -33.502 8.422 41.290 1.00 21.83 318 ARG B CA 1
ATOM 5489 C C . ARG B 1 319 ? -34.053 7.014 40.995 1.00 22.18 318 ARG B C 1
ATOM 5490 O O . ARG B 1 319 ? -34.045 6.106 41.846 1.00 22.71 318 ARG B O 1
ATOM 5498 N N . ILE B 1 320 ? -34.547 6.860 39.783 1.00 21.30 319 ILE B N 1
ATOM 5499 C CA . ILE B 1 320 ? -35.108 5.589 39.323 1.00 21.03 319 ILE B CA 1
ATOM 5500 C C . ILE B 1 320 ? -34.048 4.511 39.308 1.00 21.96 319 ILE B C 1
ATOM 5501 O O . ILE B 1 320 ? -34.267 3.371 39.763 1.00 23.28 319 ILE B O 1
ATOM 5506 N N . VAL B 1 321 ? -32.882 4.849 38.784 1.00 21.43 320 VAL B N 1
ATOM 5507 C CA . VAL B 1 321 ? -31.781 3.897 38.725 1.00 21.06 320 VAL B CA 1
ATOM 5508 C C . VAL B 1 321 ? -31.318 3.472 40.111 1.00 22.91 320 VAL B C 1
ATOM 5509 O O . VAL B 1 321 ? -31.115 2.283 40.367 1.00 23.62 320 VAL B O 1
ATOM 5513 N N . GLN B 1 322 ? -31.113 4.441 40.990 1.00 22.72 321 GLN B N 1
ATOM 5514 C CA . GLN B 1 322 ? -30.684 4.137 42.343 1.00 24.81 321 GLN B CA 1
ATOM 5515 C C . GLN B 1 322 ? -31.705 3.224 43.047 1.00 22.75 321 GLN B C 1
ATOM 5516 O O . GLN B 1 322 ? -31.325 2.309 43.793 1.00 23.30 321 GLN B O 1
ATOM 5522 N N . ASP B 1 323 ? -33.002 3.468 42.850 1.00 21.00 322 ASP B N 1
ATOM 5523 C CA . ASP B 1 323 ? -34.029 2.652 43.485 1.00 22.83 322 ASP B CA 1
ATOM 5524 C C . ASP B 1 323 ? -33.846 1.177 43.119 1.00 23.07 322 ASP B C 1
ATOM 5525 O O . ASP B 1 323 ? -34.091 0.293 43.949 1.00 24.97 322 ASP B O 1
ATOM 5530 N N . ALA B 1 324 ? -33.455 0.914 41.878 1.00 21.38 323 ALA B N 1
ATOM 5531 C CA . ALA B 1 324 ? -33.235 -0.459 41.400 1.00 22.34 323 ALA B CA 1
ATOM 5532 C C . ALA B 1 324 ? -31.896 -1.047 41.814 1.00 23.50 323 ALA B C 1
ATOM 5533 O O . ALA B 1 324 ? -31.814 -2.188 42.266 1.00 25.98 323 ALA B O 1
ATOM 5535 N N . LEU B 1 325 ? -30.858 -0.260 41.640 1.00 24.75 324 LEU B N 1
ATOM 5536 C CA . LEU B 1 325 ? -29.499 -0.716 41.847 1.00 24.82 324 LEU B CA 1
ATOM 5537 C C . LEU B 1 325 ? -29.196 -0.885 43.319 1.00 26.61 324 LEU B C 1
ATOM 5538 O O . LEU B 1 325 ? -28.503 -1.845 43.670 1.00 30.46 324 LEU B O 1
ATOM 5543 N N A LEU B 1 326 ? -29.696 0.000 44.173 0.50 25.30 325 LEU B N 1
ATOM 5544 N N B LEU B 1 326 ? -29.718 0.032 44.163 0.50 25.66 325 LEU B N 1
ATOM 5545 C CA A LEU B 1 326 ? -29.401 -0.109 45.590 0.50 26.32 325 LEU B CA 1
ATOM 5546 C CA B LEU B 1 326 ? -29.578 0.012 45.652 0.50 26.74 325 LEU B CA 1
ATOM 5547 C C A LEU B 1 326 ? -30.297 -1.104 46.319 0.50 25.44 325 LEU B C 1
ATOM 5548 C C B LEU B 1 326 ? -30.832 -0.611 46.338 0.50 28.15 325 LEU B C 1
ATOM 5549 O O A LEU B 1 326 ? -30.208 -1.174 47.563 0.50 26.48 325 LEU B O 1
ATOM 5550 O O B LEU B 1 326 ? -31.812 0.032 46.760 0.50 28.03 325 LEU B O 1
ATOM 5559 N N A SER B 1 327 ? -31.080 -1.926 45.579 0.70 22.01 326 SER B N 1
ATOM 5560 N N B SER B 1 327 ? -30.830 -1.948 46.386 0.30 30.13 326 SER B N 1
ATOM 5561 C CA A SER B 1 327 ? -31.944 -2.895 46.138 0.70 21.61 326 SER B CA 1
ATOM 5562 C CA B SER B 1 327 ? -31.999 -2.685 46.855 0.30 29.99 326 SER B CA 1
ATOM 5563 C C A SER B 1 327 ? -30.954 -3.857 46.755 0.70 23.41 326 SER B C 1
ATOM 5564 C C B SER B 1 327 ? -31.759 -4.096 47.462 0.30 29.67 326 SER B C 1
ATOM 5565 O O A SER B 1 327 ? -29.745 -3.858 46.445 0.70 26.69 326 SER B O 1
ATOM 5566 O O B SER B 1 327 ? -32.531 -5.017 47.162 0.30 27.02 326 SER B O 1
ATOM 5571 N N A SER B 1 328 ? -31.441 -4.617 47.703 0.60 22.92 327 SER B N 1
ATOM 5572 N N B SER B 1 328 ? -30.774 -4.269 48.357 0.40 30.73 327 SER B N 1
ATOM 5573 C CA A SER B 1 328 ? -30.620 -5.481 48.503 0.60 20.37 327 SER B CA 1
ATOM 5574 C CA B SER B 1 328 ? -30.511 -5.583 48.935 0.40 30.08 327 SER B CA 1
ATOM 5575 C C A SER B 1 328 ? -29.926 -6.566 47.724 0.60 25.08 327 SER B C 1
ATOM 5576 C C B SER B 1 328 ? -29.951 -6.625 47.960 0.40 28.98 327 SER B C 1
ATOM 5577 O O A SER B 1 328 ? -30.577 -7.287 46.969 0.60 26.32 327 SER B O 1
ATOM 5578 O O B SER B 1 328 ? -30.707 -7.325 47.274 0.40 27.15 327 SER B O 1
ATOM 5583 N N . ILE B 1 329 ? -28.626 -6.712 47.928 1.00 26.45 328 ILE B N 1
ATOM 5584 C CA . ILE B 1 329 ? -27.895 -7.781 47.260 1.00 27.60 328 ILE B CA 1
ATOM 5585 C C . ILE B 1 329 ? -28.006 -9.069 48.085 1.00 31.58 328 ILE B C 1
ATOM 5586 O O . ILE B 1 329 ? -27.877 -10.162 47.545 1.00 32.87 328 ILE B O 1
ATOM 5591 N N . THR B 1 330 ? -28.234 -8.930 49.389 1.00 32.68 329 THR B N 1
ATOM 5592 C CA . THR B 1 330 ? -28.364 -10.073 50.308 1.00 35.72 329 THR B CA 1
ATOM 5593 C C . THR B 1 330 ? -29.784 -10.617 50.357 1.00 43.40 329 THR B C 1
ATOM 5594 O O . THR B 1 330 ? -30.045 -11.618 51.032 1.00 45.78 329 THR B O 1
ATOM 5598 N N . VAL B 1 331 ? -30.710 -9.934 49.693 1.00 51.41 330 VAL B N 1
ATOM 5599 C CA . VAL B 1 331 ? -32.002 -10.537 49.358 1.00 58.13 330 VAL B CA 1
ATOM 5600 C C . VAL B 1 331 ? -31.894 -10.962 47.871 1.00 60.60 330 VAL B C 1
ATOM 5601 O O . VAL B 1 331 ? -32.153 -10.166 46.956 1.00 61.85 330 VAL B O 1
ATOM 5605 N N . SER B 1 332 ? -31.459 -12.208 47.653 1.00 62.41 331 SER B N 1
ATOM 5606 C CA . SER B 1 332 ? -31.305 -12.786 46.307 1.00 62.10 331 SER B CA 1
ATOM 5607 C C . SER B 1 332 ? -32.622 -13.414 45.815 1.00 63.59 331 SER B C 1
ATOM 5608 O O . SER B 1 332 ? -32.700 -13.968 44.711 1.00 62.59 331 SER B O 1
#

Secondary structure (DSSP, 8-state):
----PPPEEEEGGGGS----SSSTT-SS----HHHHHHHHHHHSSEEEEEEEESPSTT--HHHHHHHHHHHT-EEEEEEE-TTSGGGTT-STT-SSHHHHHHHHH--HHHHHHHHHT-SEEEE--TT-S-SSTTSS-HHHHHHHHHH--HHHHT-TTSEEEEE--S-SSS-----SHHHHHHHHHHHT-TTEEEE--HHHHHHTT--HHHHHHHHHHTT-B---B-B--SSS---BPTTS---HHHHHHHHHHHTT----EEE----TTS-HHHHHHHHHHHHHHHHHHHHH--HHHHHHHHHHT-HHHHHHHHHHHHSS-TT--/----PPPEEEEGGGGS----SS-TT-SS----HHHHHHHHHHHSSEEEEEEEESPSTT--HHHHHHHHHHHT-EEEEEEE-TTSGGGTT-STT-SSHHHHHHHHH--HHHHHHHHHT-SEEEE--TT-S-SSTTSS-HHHHHHHHHH--HHHHT-TTSEEEEE--S-SSS-----SHHHHHHHHHHHT-TTEEEE--HHHHHHTT--HHHHHHHHHHTT-B---B-B--SSS---BPTTS---HHHHHHHHHHHTT----EEE----TTS-HHHHHHHHHHHHHHHHHHHHHS-HHHHHHHHHHT-HHHHHHHHHHHHTS-SS--

InterPro domains:
  IPR001998 Xylose isomerase [PS51415] (1-332)
  IPR013022 Xylose isomerase-like, TIM barrel domain [PF01261] (56-290)
  IPR036237 Xylose isomerase-like superfamily [SSF51658] (6-327)
  IPR050312 IolE/XylA/MocC-like [PTHR12110] (46-292)

Foldseek 3Di:
DDDDDAAAEEALLLQAWDADPPNNVTLDDGAWSLSSLVLLLVLPRHAEYAAEPPTPPPDDLVSNVVSCVVSNYAYQEYEYPCCPPLALQWALQRPDVVSVVVSLVSLVRQVSCVVRVYQAHEYETQNQDAADVPPDDLVVSQVSVLVSLVNCVVPVPHAYAYEAAQHPPHPGHRHALVSLVVSVVVSPHPRYAHAYELARCQLSPHLLLVSVVVRVVVPGHSYEYAHDPSNDSQQHQHPPPAVSVLSNVLSCVVSVNGDHHYYYGHPNNDDSSVSVNVNVLLVVLSVQLSVVQPVVQLVVCVVVPPVVSNVVRSCCSNVPDSPPD/DDDDDAAEEEALLLQAWDADPPNNVTLDDGAWSLSSLVLLLLLPRHAEYAAEPPTPPPDDLVNNVVSCVVSNYAYQEYEYPCCPPLALQWALQRPDVVSVVVSLVSLVRQVSCVVRVHQAHEYETQNQDAADPPPDDLVVSQVSVLVSLVNCVVPVPHAYAYEAAQHPPHPGHRHALVNLVVSVVVSPHPRYAHAQELARCQLSVHLSLVSVVVRVVVPGHSYEYAHDPSNDSQQHQHPPPALSVLSNVLSCVVSVPRDHHYYYHHPNNDDSSVSVNVSVLLVVLSVQLSVVQPVVQLVVCVVVPPVVSNVVRSCVSSVDDSVVD

Organism: Pectobacterium atrosepticum (strain SCRI 1043 / ATCC BAA-672) (NCBI:txid218491)

B-factor: mean 27.17, std 6.78, range [10.55, 68.88]

Solvent-accessible surface area: 26304 Å² total

Sequence (650 aa):
ATYNNYPEFGAGLWHFANYIIDRYAVDGYYGPALSTIDQINAAKEEVGGELSYVDLPYPFTPGVTLSSEVKDALKDAGLKAIIGITPEIYLQQKWSRGAFTNPDPAARAAAFELHESSAGIVRELGANYVKVWPGQDGWDYPFQVSHKNLWKLAVDGRDLAGANPDVKFAIEYKPREPRVKTWDSAARRTLLGIEEDIGLDNVGVLLDFGHALYGGESPADSAQLIIDRRGRLFGDVNDNLRRGWDDDLVVGTVHTEIIFEFFYVLKINNWQQGVWQQLDQFPFRENHVEEAAQLSIRFLKHIYRALDDKLDIPALQAAQEEAQNPLQAQRRIVQDALLLSSSSITVSATYNNYPEEFGAGLWHFANYIIDRYAVDGYYGPALSTIDQINAAKEEVGGELSYVDLPYPFTPGVTLSSEVKDALKDAGLKAIIGITPEIYLQKWSRGAFTNPDPAARAAAFELHESSAGIVRELGANYVKVWPGQDGWDYPFQVSHKNLWKLAVDGRDLAGANPDVKFAIEYKPREPRVKTWDSAARRTLLGIEEDIGLDNVGVLLLDFGHALYGGESPADSAQLIIDRRGRLFGDVNDNLRRGWDDDLVVGTVHTEIIFEFFYVLKINNNWQQGGVWQQLDQFPFRENHVEEAAQLSIRFLKHIYRALDKLDIPALQAAQEAQNPLQAQRIVQDALLLSSSSITVS

CATH classification: 3.20.20.150